Protein AF-A0A514Z812-F1 (afdb_monomer_lite)

Foldseek 3Di:
DFFKDFLVVLVVVLVVLVVVLVVLVVVLVVQLVVLVVLVVLLVDPPNPDAWQSSQQSCQDSVQAVNLLSVLLVVLSVLLVVLSVLSVVLSVLCVVDPDRMDTLVVLVVLLVVLVVVLVVLVVVLVVLVVVQVVVVVVPPHDVSVVVSVVSVVSSVVSVVVNVVSVSSNVSSVVSCVSNVPGSPLSVLSVVLSVLVVVQQVQWDADPRNHIEGEPPRDPVSRCSRNVDDRPPSRYPDDDPVQDDDPVLVVVLVVLLPDPDALQVSLQSNLLSLVVRLCVQCVVLLVCLQVQVVCVVVVNHDPVVNVVSLVVSLVSLQSSVHPLLSSLLVSLVSSLSSFDFPDVVRLLQQQPPPTSLQQFCDDHDPGPGGSSLGNNHVVQDDPRDGHDSRLSSLLSSLQSNVSSPDDLCCSQCLPPDPPPCPPSPVGRDPQDPDPRSSVSSVNSNVVNVVD

Structure (mmCIF, N/CA/C/O backbone):
data_AF-A0A514Z812-F1
#
_entry.id   AF-A0A514Z812-F1
#
loop_
_atom_site.group_PDB
_atom_site.id
_atom_site.type_symbol
_atom_site.label_atom_id
_atom_site.label_alt_id
_atom_site.label_comp_id
_atom_site.label_asym_id
_atom_site.label_entity_id
_atom_site.label_seq_id
_atom_site.pdbx_PDB_ins_code
_atom_site.Cartn_x
_atom_site.Cartn_y
_atom_site.Cartn_z
_atom_site.occupancy
_atom_site.B_iso_or_equiv
_atom_site.auth_seq_id
_atom_site.auth_comp_id
_atom_site.auth_asym_id
_atom_site.auth_atom_id
_atom_site.pdbx_PDB_model_num
ATOM 1 N N . MET A 1 1 ? -32.618 -6.491 20.073 1.00 58.25 1 MET A N 1
ATOM 2 C CA . MET A 1 1 ? -31.881 -7.320 21.047 1.00 58.25 1 MET A CA 1
ATOM 3 C C . MET A 1 1 ? -30.870 -6.396 21.692 1.00 58.25 1 MET A C 1
ATOM 5 O O . MET A 1 1 ? -30.136 -5.776 20.928 1.00 58.25 1 MET A O 1
ATOM 9 N N . GLY A 1 2 ? -30.912 -6.229 23.017 1.00 79.31 2 GLY A N 1
ATOM 10 C CA . GLY A 1 2 ? -29.994 -5.349 23.750 1.00 79.31 2 GLY A CA 1
ATOM 11 C C . GLY A 1 2 ? -28.561 -5.885 23.812 1.00 79.31 2 GLY A C 1
ATOM 12 O O . GLY A 1 2 ? -28.300 -7.043 23.461 1.00 79.31 2 GLY A O 1
ATOM 13 N N . LEU A 1 3 ? -27.628 -5.030 24.238 1.00 90.19 3 LEU A N 1
ATOM 14 C CA . LEU A 1 3 ? -26.208 -5.347 24.390 1.00 90.19 3 LEU A CA 1
ATOM 15 C C . LEU A 1 3 ? -25.984 -6.463 25.416 1.00 90.19 3 LEU A C 1
ATOM 17 O O . LEU A 1 3 ? -26.637 -6.523 26.460 1.00 90.19 3 LEU A O 1
ATOM 21 N N . LYS A 1 4 ? -25.020 -7.346 25.134 1.00 94.38 4 LYS A N 1
ATOM 22 C CA . LYS A 1 4 ? -24.622 -8.431 26.038 1.00 94.38 4 LYS A CA 1
ATOM 23 C C . LYS A 1 4 ? -23.113 -8.545 26.100 1.00 94.38 4 LYS A C 1
ATOM 25 O O . LYS A 1 4 ? -22.450 -8.549 25.067 1.00 94.38 4 LYS A O 1
ATOM 30 N N . TYR A 1 5 ? -22.592 -8.679 27.310 1.00 95.44 5 TYR A N 1
ATOM 31 C CA . TYR A 1 5 ? -21.172 -8.857 27.558 1.00 95.44 5 TYR A CA 1
ATOM 32 C C . TYR A 1 5 ? -20.939 -9.938 28.613 1.00 95.44 5 TYR A C 1
ATOM 34 O O . TYR A 1 5 ? -21.629 -10.002 29.630 1.00 95.44 5 TYR A O 1
ATOM 42 N N . ASN A 1 6 ? -19.946 -10.785 28.367 1.00 96.94 6 ASN A N 1
ATOM 43 C CA . ASN A 1 6 ? -19.481 -11.811 29.287 1.00 96.94 6 ASN A CA 1
ATOM 44 C C . ASN A 1 6 ? -17.983 -11.601 29.500 1.00 96.94 6 ASN A C 1
ATOM 46 O O . ASN A 1 6 ? -17.210 -11.621 28.542 1.00 96.94 6 ASN A O 1
ATOM 50 N N . LYS A 1 7 ? -17.574 -11.421 30.759 1.00 96.25 7 LYS A N 1
ATOM 51 C CA . LYS A 1 7 ? -16.172 -11.169 31.118 1.00 96.25 7 LYS A CA 1
ATOM 52 C C . LYS A 1 7 ? -15.230 -12.262 30.634 1.00 96.25 7 LYS A C 1
ATOM 54 O O . LYS A 1 7 ? -14.150 -11.956 30.145 1.00 96.25 7 LYS A O 1
ATOM 59 N N . ASN A 1 8 ? -15.653 -13.520 30.739 1.00 95.69 8 ASN A N 1
ATOM 60 C CA . ASN A 1 8 ? -14.824 -14.646 30.324 1.00 95.69 8 ASN A CA 1
ATOM 61 C C . ASN A 1 8 ? -14.583 -14.615 28.811 1.00 95.69 8 ASN A C 1
ATOM 63 O O . ASN A 1 8 ? -13.463 -14.847 28.370 1.00 95.69 8 ASN A O 1
ATOM 67 N N . ASP A 1 9 ? -15.608 -14.275 28.025 1.00 95.62 9 ASP A N 1
ATOM 68 C CA . ASP A 1 9 ? -15.491 -14.189 26.567 1.00 95.62 9 ASP A CA 1
ATOM 69 C C . ASP A 1 9 ? -14.591 -13.014 26.154 1.00 95.62 9 ASP A C 1
ATOM 71 O O . ASP A 1 9 ? -13.788 -13.152 25.233 1.00 95.62 9 ASP A O 1
ATOM 75 N N . GLY A 1 10 ? -14.673 -11.883 26.868 1.00 94.88 10 GLY A N 1
ATOM 76 C CA . GLY A 1 10 ? -13.800 -10.726 26.647 1.00 94.88 10 GLY A CA 1
ATOM 77 C C . GLY A 1 10 ? -12.322 -11.026 26.919 1.00 94.88 10 GLY A C 1
ATOM 78 O O . GLY A 1 10 ? -11.466 -10.714 26.091 1.00 94.88 10 GLY A O 1
ATOM 79 N N . GLU A 1 11 ? -12.018 -11.693 28.035 1.00 94.69 11 GLU A N 1
ATOM 80 C CA . GLU A 1 11 ? -10.650 -12.120 28.369 1.00 94.69 11 GLU A CA 1
ATOM 81 C C . GLU A 1 11 ? -10.118 -13.176 27.386 1.00 94.69 11 GLU A C 1
ATOM 83 O O . GLU A 1 11 ? -8.968 -13.103 26.944 1.00 94.69 11 GLU A O 1
ATOM 88 N N . LEU A 1 12 ? -10.958 -14.136 26.981 1.00 96.12 12 LEU A N 1
ATOM 89 C CA . LEU A 1 12 ? -10.596 -15.136 25.973 1.00 96.12 12 LEU A CA 1
ATOM 90 C C . LEU A 1 12 ? -10.295 -14.491 24.617 1.00 96.12 12 LEU A C 1
ATOM 92 O O . LEU A 1 12 ? -9.304 -14.853 23.978 1.00 96.12 12 LEU A O 1
ATOM 96 N N . LEU A 1 13 ? -11.111 -13.522 24.192 1.00 92.94 13 LEU A N 1
ATOM 97 C CA . LEU A 1 13 ? -10.873 -12.768 22.965 1.00 92.94 13 LEU A CA 1
ATOM 98 C C . LEU A 1 13 ? -9.541 -12.017 23.034 1.00 92.94 13 LEU A C 1
ATOM 100 O O . LEU A 1 13 ? -8.737 -12.121 22.109 1.00 92.94 13 LEU A O 1
ATOM 104 N N . LEU A 1 14 ? -9.278 -11.302 24.131 1.00 92.94 14 LEU A N 1
ATOM 105 C CA . LEU A 1 14 ? -8.033 -10.557 24.311 1.00 92.94 14 LEU A CA 1
ATOM 106 C C . LEU A 1 14 ? -6.804 -11.476 24.310 1.00 92.94 14 LEU A C 1
ATOM 108 O O . LEU A 1 14 ? -5.793 -11.161 23.678 1.00 92.94 14 LEU A O 1
ATOM 112 N N . SER A 1 15 ? -6.891 -12.625 24.980 1.00 94.12 15 SER A N 1
ATOM 113 C CA . SER A 1 15 ? -5.830 -13.633 24.992 1.00 94.12 15 SER A CA 1
ATOM 114 C C . SER A 1 15 ? -5.548 -14.172 23.583 1.00 94.12 15 SER A C 1
ATOM 116 O O . SER A 1 15 ? -4.397 -14.172 23.135 1.00 94.12 15 SER A O 1
ATOM 118 N N . ALA A 1 16 ? -6.597 -14.548 22.843 1.00 93.88 16 ALA A N 1
ATOM 119 C CA . ALA A 1 16 ? -6.474 -15.048 21.477 1.00 93.88 16 ALA A CA 1
ATOM 120 C C . ALA A 1 16 ? -5.914 -13.986 20.516 1.00 93.88 16 ALA A C 1
ATOM 122 O O . ALA A 1 16 ? -5.031 -14.287 19.711 1.00 93.88 16 ALA A O 1
ATOM 123 N N . LEU A 1 17 ? -6.380 -12.735 20.623 1.00 89.56 17 LEU A N 1
ATOM 124 C CA . LEU A 1 17 ? -5.855 -11.612 19.846 1.00 89.56 17 LEU A CA 1
ATOM 125 C C . LEU A 1 17 ? -4.376 -11.386 20.144 1.00 89.56 17 LEU A C 1
ATOM 127 O O . LEU A 1 17 ? -3.585 -11.296 19.212 1.00 89.56 17 LEU A O 1
ATOM 131 N N . THR A 1 18 ? -3.982 -11.376 21.418 1.00 90.19 18 THR A N 1
ATOM 132 C CA . THR A 1 18 ? -2.586 -11.168 21.826 1.00 90.19 18 THR A CA 1
ATOM 133 C C . THR A 1 18 ? -1.668 -12.222 21.206 1.00 90.19 18 THR A C 1
ATOM 135 O O . THR A 1 18 ? -0.659 -11.876 20.591 1.00 90.19 18 THR A O 1
ATOM 138 N N . HIS A 1 19 ? -2.042 -13.500 21.292 1.00 93.50 19 HIS A N 1
ATOM 139 C CA . HIS A 1 19 ? -1.275 -14.599 20.704 1.00 93.50 19 HIS A CA 1
ATOM 140 C C . HIS A 1 19 ? -1.180 -14.496 19.170 1.00 93.50 19 HIS A C 1
ATOM 142 O O . HIS A 1 19 ? -0.103 -14.647 18.583 1.00 93.50 19 HIS A O 1
ATOM 148 N N . ASN A 1 20 ? -2.301 -14.211 18.503 1.00 92.06 20 ASN A N 1
ATOM 149 C CA . ASN A 1 20 ? -2.342 -14.108 17.044 1.00 92.06 20 ASN A CA 1
ATOM 150 C C . ASN A 1 20 ? -1.552 -12.899 16.534 1.00 92.06 20 ASN A C 1
ATOM 152 O O . ASN A 1 20 ? -0.831 -13.014 15.546 1.00 92.06 20 ASN A O 1
ATOM 156 N N . VAL A 1 21 ? -1.636 -11.765 17.230 1.00 91.75 21 VAL A N 1
ATOM 157 C CA . VAL A 1 21 ? -0.871 -10.550 16.929 1.00 91.75 21 VAL A CA 1
ATOM 158 C C . VAL A 1 21 ? 0.620 -10.801 17.091 1.00 91.75 21 VAL A C 1
ATOM 160 O O . VAL A 1 21 ? 1.381 -10.413 16.214 1.00 91.75 21 VAL A O 1
ATOM 163 N N . GLN A 1 22 ? 1.051 -11.486 18.153 1.00 93.06 22 GLN A N 1
ATOM 164 C CA . GLN A 1 22 ? 2.459 -11.862 18.332 1.00 93.06 22 GLN A CA 1
ATOM 165 C C . GLN A 1 22 ? 2.958 -12.764 17.196 1.00 93.06 22 GLN A C 1
ATOM 167 O O . GLN A 1 22 ? 4.031 -12.531 16.644 1.00 93.06 22 GLN A O 1
ATOM 172 N N . SER A 1 23 ? 2.155 -13.753 16.801 1.00 95.75 23 SER A N 1
ATOM 173 C CA . SER A 1 23 ? 2.500 -14.655 15.697 1.00 95.75 23 SER A CA 1
ATOM 174 C C . SER A 1 23 ? 2.592 -13.907 14.360 1.00 95.75 23 SER A C 1
ATOM 176 O O . SER A 1 23 ? 3.541 -14.094 13.598 1.00 95.75 23 SER A O 1
ATOM 178 N N . ALA A 1 24 ? 1.626 -13.029 14.076 1.00 93.56 24 ALA A N 1
ATOM 179 C CA . ALA A 1 24 ? 1.620 -12.203 12.873 1.00 93.56 24 ALA A CA 1
ATOM 180 C C . ALA A 1 24 ? 2.805 -11.224 12.845 1.00 93.56 24 ALA A C 1
ATOM 182 O O . ALA A 1 24 ? 3.433 -11.066 11.800 1.00 93.56 24 ALA A O 1
ATOM 183 N N . ASP A 1 25 ? 3.144 -10.626 13.989 1.00 94.00 25 ASP A N 1
ATOM 184 C CA . ASP A 1 25 ? 4.306 -9.751 14.170 1.00 94.00 25 ASP A CA 1
ATOM 185 C C . ASP A 1 25 ? 5.607 -10.454 13.798 1.00 94.00 25 ASP A C 1
ATOM 187 O O . ASP A 1 25 ? 6.401 -9.924 13.022 1.00 94.00 25 ASP A O 1
ATOM 191 N N . GLU A 1 26 ? 5.810 -11.676 14.293 1.00 96.19 26 GLU A N 1
ATOM 192 C CA . GLU A 1 26 ? 7.005 -12.448 13.972 1.00 96.19 26 GLU A CA 1
ATOM 193 C C . GLU A 1 26 ? 7.080 -12.772 12.473 1.00 96.19 26 GLU A C 1
ATOM 195 O O . GLU A 1 26 ? 8.124 -12.579 11.843 1.00 96.19 26 GLU A O 1
ATOM 200 N N . ILE A 1 27 ? 5.970 -13.225 11.880 1.00 94.56 27 ILE A N 1
ATOM 201 C CA . ILE A 1 27 ? 5.908 -13.565 10.453 1.00 94.56 27 ILE A CA 1
ATOM 202 C C . ILE A 1 27 ? 6.214 -12.334 9.596 1.00 94.56 27 ILE A C 1
ATOM 204 O O . ILE A 1 27 ? 7.073 -12.408 8.714 1.00 94.56 27 ILE A O 1
ATOM 208 N N . ILE A 1 28 ? 5.552 -11.204 9.863 1.00 94.56 28 ILE A N 1
ATOM 209 C CA . ILE A 1 28 ? 5.731 -9.964 9.099 1.00 94.56 28 ILE A CA 1
ATOM 210 C C . ILE A 1 28 ? 7.174 -9.475 9.224 1.00 94.56 28 ILE A C 1
ATOM 212 O O . ILE A 1 28 ? 7.814 -9.259 8.197 1.00 94.56 28 ILE A O 1
ATOM 216 N N . ARG A 1 29 ? 7.747 -9.415 10.435 1.00 94.75 29 ARG A N 1
ATOM 217 C CA . ARG A 1 29 ? 9.144 -8.983 10.629 1.00 94.75 29 ARG A CA 1
ATOM 218 C C . ARG A 1 29 ? 10.149 -9.886 9.923 1.00 94.75 29 ARG A C 1
ATOM 220 O O . ARG A 1 29 ? 11.133 -9.400 9.360 1.00 94.75 29 ARG A O 1
ATOM 227 N N . ARG A 1 30 ? 9.937 -11.205 9.938 1.00 96.56 30 ARG A N 1
ATOM 228 C CA . ARG A 1 30 ? 10.816 -12.159 9.240 1.00 96.56 30 ARG A CA 1
ATOM 229 C C . ARG A 1 30 ? 10.737 -11.985 7.728 1.00 96.56 30 ARG A C 1
ATOM 231 O O . ARG A 1 30 ? 11.777 -11.974 7.069 1.00 96.56 30 ARG A O 1
ATOM 238 N N . LEU A 1 31 ? 9.531 -11.805 7.189 1.00 94.75 31 LEU A N 1
ATOM 239 C CA . LEU A 1 31 ? 9.331 -11.507 5.772 1.00 94.75 31 LEU A CA 1
ATOM 240 C C . LEU A 1 31 ? 9.974 -10.172 5.395 1.00 94.75 31 LEU A C 1
ATOM 242 O O . LEU A 1 31 ? 10.733 -10.129 4.432 1.00 94.75 31 LEU A O 1
ATOM 246 N N . GLN A 1 32 ? 9.757 -9.118 6.183 1.00 94.44 32 GLN A N 1
ATOM 247 C CA . GLN A 1 32 ? 10.384 -7.813 5.977 1.00 94.44 32 GLN A CA 1
ATOM 248 C C . GLN A 1 32 ? 11.904 -7.907 6.022 1.00 94.44 32 GLN A C 1
ATOM 250 O O . GLN A 1 32 ? 12.563 -7.352 5.157 1.00 94.44 32 GLN A O 1
ATOM 255 N N . THR A 1 33 ? 12.481 -8.660 6.960 1.00 94.31 33 THR A N 1
ATOM 256 C CA . THR A 1 33 ? 13.936 -8.871 7.020 1.00 94.31 33 THR A CA 1
ATOM 257 C C . THR A 1 33 ? 14.458 -9.504 5.728 1.00 94.31 33 THR A C 1
ATOM 259 O O . THR A 1 33 ? 15.434 -9.023 5.155 1.00 94.31 33 THR A O 1
ATOM 262 N N . GLY A 1 34 ? 13.790 -10.553 5.237 1.00 92.62 34 GLY A N 1
ATOM 263 C CA . GLY A 1 34 ? 14.158 -11.208 3.981 1.00 92.62 34 GLY A CA 1
ATOM 264 C C . GLY A 1 34 ? 14.007 -10.288 2.768 1.00 92.62 34 GLY A C 1
ATOM 265 O O . GLY A 1 34 ? 14.914 -10.200 1.943 1.00 92.62 34 GLY A O 1
ATOM 266 N N . VAL A 1 35 ? 12.892 -9.564 2.679 1.00 92.25 35 VAL A N 1
ATOM 267 C CA . VAL A 1 35 ? 12.619 -8.624 1.585 1.00 92.25 35 VAL A CA 1
ATOM 268 C C . VAL A 1 35 ? 13.591 -7.451 1.613 1.00 92.25 35 VAL A C 1
ATOM 270 O O . VAL A 1 35 ? 14.149 -7.132 0.573 1.00 92.25 35 VAL A O 1
ATOM 273 N N . ASN A 1 36 ? 13.876 -6.876 2.780 1.00 89.94 36 ASN A N 1
ATOM 274 C CA . ASN A 1 36 ? 14.842 -5.791 2.946 1.00 89.94 36 ASN A CA 1
ATOM 275 C C . ASN A 1 36 ? 16.258 -6.226 2.570 1.00 89.94 36 ASN A C 1
ATOM 277 O O . ASN A 1 36 ? 17.005 -5.453 1.981 1.00 89.94 36 ASN A O 1
ATOM 281 N N . TYR A 1 37 ? 16.633 -7.470 2.871 1.00 89.12 37 TYR A N 1
ATOM 282 C CA . TYR A 1 37 ? 17.907 -8.016 2.416 1.00 89.12 37 TYR A CA 1
ATOM 283 C C . TYR A 1 37 ? 17.956 -8.147 0.886 1.00 89.12 37 TYR A C 1
ATOM 285 O O . TYR A 1 37 ? 18.940 -7.749 0.262 1.00 89.12 37 TYR A O 1
ATOM 293 N N . LEU A 1 38 ? 16.883 -8.652 0.268 1.00 86.19 38 LEU A N 1
ATOM 294 C CA . LEU A 1 38 ? 16.781 -8.758 -1.190 1.00 86.19 38 LEU A CA 1
ATOM 295 C C . LEU A 1 38 ? 16.794 -7.384 -1.870 1.00 86.19 38 LEU A C 1
ATOM 297 O O . LEU A 1 38 ? 17.490 -7.211 -2.866 1.00 86.19 38 LEU A O 1
ATOM 301 N N . THR A 1 39 ? 16.069 -6.399 -1.341 1.00 82.94 39 THR A N 1
ATOM 302 C CA . THR A 1 39 ? 16.042 -5.041 -1.900 1.00 82.94 39 THR A CA 1
ATOM 303 C C . THR A 1 39 ? 17.361 -4.310 -1.676 1.00 82.94 39 THR A C 1
ATOM 305 O O . THR A 1 39 ? 17.837 -3.643 -2.591 1.00 82.94 39 THR A O 1
ATOM 308 N N . TRP A 1 40 ? 18.023 -4.517 -0.535 1.00 83.88 40 TRP A N 1
ATOM 309 C CA . TRP A 1 40 ? 19.382 -4.026 -0.304 1.00 83.88 40 TRP A CA 1
ATOM 310 C C . TRP A 1 40 ? 20.382 -4.588 -1.321 1.00 83.88 40 TRP A C 1
ATOM 312 O O . TRP A 1 40 ? 21.214 -3.840 -1.834 1.00 83.88 40 TRP A O 1
ATOM 322 N N . LEU A 1 41 ? 20.292 -5.880 -1.665 1.00 81.56 41 LEU A N 1
ATOM 323 C CA . LEU A 1 41 ? 21.122 -6.462 -2.723 1.00 81.56 41 LEU A CA 1
ATOM 324 C C . LEU A 1 41 ? 20.866 -5.796 -4.083 1.00 81.56 41 LEU A C 1
ATOM 326 O O . LEU A 1 41 ? 21.810 -5.619 -4.845 1.00 81.56 41 LEU A O 1
ATOM 330 N N . LEU A 1 42 ? 19.632 -5.392 -4.391 1.00 75.44 42 LEU A N 1
ATOM 331 C CA . LEU A 1 42 ? 19.333 -4.671 -5.637 1.00 75.44 42 LEU A CA 1
ATOM 332 C C . LEU A 1 42 ? 19.937 -3.271 -5.673 1.00 75.44 42 LEU A C 1
ATOM 334 O O . LEU A 1 42 ? 20.393 -2.831 -6.724 1.00 75.44 42 LEU A O 1
ATOM 338 N N . ASP A 1 43 ? 19.942 -2.580 -4.539 1.00 74.69 43 ASP A N 1
ATOM 339 C CA . ASP A 1 43 ? 20.486 -1.226 -4.445 1.00 74.69 43 ASP A CA 1
ATOM 340 C C . ASP A 1 43 ? 22.023 -1.225 -4.313 1.00 74.69 43 ASP A C 1
ATOM 342 O O . ASP A 1 43 ? 22.664 -0.184 -4.465 1.00 74.69 43 ASP A O 1
ATOM 346 N N . ASN A 1 44 ? 22.636 -2.390 -4.069 1.00 74.06 44 ASN A N 1
ATOM 347 C CA . ASN A 1 44 ? 24.082 -2.555 -4.014 1.00 74.06 44 ASN A CA 1
ATOM 348 C C . ASN A 1 44 ? 24.668 -2.778 -5.427 1.00 74.06 44 ASN A C 1
ATOM 350 O O . ASN A 1 44 ? 24.468 -3.851 -6.003 1.00 74.06 44 ASN A O 1
ATOM 354 N N . PRO A 1 45 ? 25.472 -1.838 -5.965 1.00 59.78 45 PRO A N 1
ATOM 355 C CA . PRO A 1 45 ? 26.046 -1.947 -7.310 1.00 59.78 45 PRO A CA 1
ATOM 356 C C . PRO A 1 45 ? 27.040 -3.113 -7.470 1.00 59.78 45 PRO A C 1
ATOM 358 O O . PRO A 1 45 ? 27.392 -3.476 -8.589 1.00 59.78 45 PRO A O 1
ATOM 361 N N . PHE A 1 46 ? 27.479 -3.735 -6.371 1.00 61.44 46 PHE A N 1
ATOM 362 C CA . PHE A 1 46 ? 28.407 -4.870 -6.365 1.00 61.44 46 PHE A CA 1
ATOM 363 C C . PHE A 1 46 ? 27.721 -6.234 -6.183 1.00 61.44 46 PHE A C 1
ATOM 365 O O . PHE A 1 46 ? 28.408 -7.249 -6.082 1.00 61.44 46 PHE A O 1
ATOM 372 N N . SER A 1 47 ? 26.386 -6.295 -6.128 1.00 64.94 47 SER A N 1
ATOM 373 C CA . SER A 1 47 ? 25.647 -7.546 -5.884 1.00 64.94 47 SER A CA 1
ATOM 374 C C . SER A 1 47 ? 25.667 -8.534 -7.053 1.00 64.94 47 SER A C 1
ATOM 376 O O . SER A 1 47 ? 25.290 -9.693 -6.886 1.00 64.94 47 SER A O 1
ATOM 378 N N . GLY A 1 48 ? 26.076 -8.090 -8.247 1.00 62.12 48 GLY A N 1
ATOM 379 C CA . GLY A 1 48 ? 26.088 -8.908 -9.463 1.00 62.12 48 GLY A CA 1
ATOM 380 C C . GLY A 1 48 ? 24.695 -9.226 -10.025 1.00 62.12 48 GLY A C 1
ATOM 381 O O . GLY A 1 48 ? 24.594 -9.889 -11.060 1.00 62.12 48 GLY A O 1
ATOM 382 N N . LEU A 1 49 ? 23.618 -8.746 -9.389 1.00 66.50 49 LEU A N 1
ATOM 383 C CA . LEU A 1 49 ? 22.259 -8.859 -9.911 1.00 66.50 49 LEU A CA 1
ATOM 384 C C . LEU A 1 49 ? 22.090 -7.890 -11.081 1.00 66.50 49 LEU A C 1
ATOM 386 O O . LEU A 1 49 ? 22.068 -6.677 -10.910 1.00 66.50 49 LEU A O 1
ATOM 390 N N . SER A 1 50 ? 21.951 -8.438 -12.284 1.00 67.56 50 SER A N 1
ATOM 391 C CA . SER A 1 50 ? 21.737 -7.675 -13.514 1.00 67.56 50 SER A CA 1
ATOM 392 C C . SER A 1 50 ? 20.705 -8.361 -14.412 1.00 67.56 50 SER A C 1
ATOM 394 O O . SER A 1 50 ? 20.335 -9.525 -14.208 1.00 67.56 50 SER A O 1
ATOM 396 N N . GLY A 1 51 ? 20.195 -7.625 -15.400 1.00 69.62 51 GLY A N 1
ATOM 397 C CA . GLY A 1 51 ? 19.253 -8.151 -16.385 1.00 69.62 51 GLY A CA 1
ATOM 398 C C . GLY A 1 51 ? 17.967 -8.700 -15.756 1.00 69.62 51 GLY A C 1
ATOM 399 O O . GLY A 1 51 ? 17.311 -8.040 -14.954 1.00 69.62 51 GLY A O 1
ATOM 400 N N . LYS A 1 52 ? 17.587 -9.929 -16.120 1.00 71.38 52 LYS A N 1
ATOM 401 C CA . LYS A 1 52 ? 16.276 -10.504 -15.767 1.00 71.38 52 LYS A CA 1
ATOM 402 C C . LYS A 1 52 ? 16.091 -10.738 -14.268 1.00 71.38 52 LYS A C 1
ATOM 404 O O . LYS A 1 52 ? 14.999 -10.523 -13.758 1.00 71.38 52 LYS A O 1
ATOM 409 N N . ALA A 1 53 ? 17.138 -11.179 -13.569 1.00 70.19 53 ALA A N 1
ATOM 410 C CA . ALA A 1 53 ? 17.069 -11.443 -12.130 1.00 70.19 53 ALA A CA 1
ATOM 411 C C . ALA A 1 53 ? 16.899 -10.142 -11.332 1.00 70.19 53 ALA A C 1
ATOM 413 O O . ALA A 1 53 ? 16.114 -10.096 -10.387 1.00 70.19 53 ALA A O 1
ATOM 414 N N . TYR A 1 54 ? 17.575 -9.074 -11.769 1.00 75.88 54 TYR A N 1
ATOM 415 C CA . TYR A 1 54 ? 17.391 -7.734 -11.219 1.00 75.88 54 TYR A CA 1
ATOM 416 C C . TYR A 1 54 ? 15.954 -7.240 -11.423 1.00 75.88 54 TYR A C 1
ATOM 418 O O . TYR A 1 54 ? 15.295 -6.852 -10.462 1.00 75.88 54 TYR A O 1
ATOM 426 N N . ASN A 1 55 ? 15.429 -7.333 -12.650 1.00 73.00 55 ASN A N 1
ATOM 427 C CA . ASN A 1 55 ? 14.060 -6.909 -12.958 1.00 73.00 55 ASN A CA 1
ATOM 428 C C . ASN A 1 55 ? 13.015 -7.702 -12.167 1.00 73.00 55 ASN A C 1
ATOM 430 O O . ASN A 1 55 ? 12.061 -7.114 -11.658 1.00 73.00 55 ASN A O 1
ATOM 434 N N . ALA A 1 56 ? 13.222 -9.010 -12.003 1.00 75.00 56 ALA A N 1
ATOM 435 C CA . ALA A 1 56 ? 12.322 -9.876 -11.248 1.00 75.00 56 ALA A CA 1
ATOM 436 C C . ALA A 1 56 ? 12.250 -9.440 -9.791 1.00 75.00 56 ALA A C 1
ATOM 438 O O . ALA A 1 56 ? 11.166 -9.283 -9.226 1.00 75.00 56 ALA A O 1
ATOM 439 N N . ALA A 1 57 ? 13.414 -9.185 -9.202 1.00 76.88 57 ALA A N 1
ATOM 440 C CA . ALA A 1 57 ? 13.485 -8.787 -7.819 1.00 76.88 57 ALA A CA 1
ATOM 441 C C . ALA A 1 57 ? 12.964 -7.353 -7.599 1.00 76.88 57 ALA A C 1
ATOM 443 O O . ALA A 1 57 ? 12.243 -7.099 -6.635 1.00 76.88 57 ALA A O 1
ATOM 444 N N . ASN A 1 58 ? 13.243 -6.435 -8.525 1.00 79.25 58 ASN A N 1
ATOM 445 C CA . ASN A 1 58 ? 12.765 -5.058 -8.456 1.00 79.25 58 ASN A CA 1
ATOM 446 C C . ASN A 1 58 ? 11.237 -4.959 -8.626 1.00 79.25 58 ASN A C 1
ATOM 448 O O . ASN A 1 58 ? 10.568 -4.297 -7.840 1.00 79.25 58 ASN A O 1
ATOM 452 N N . THR A 1 59 ? 10.660 -5.644 -9.616 1.00 80.75 59 THR A N 1
ATOM 453 C CA . THR A 1 59 ? 9.216 -5.556 -9.903 1.00 80.75 59 THR A CA 1
ATOM 454 C C . THR A 1 59 ? 8.357 -6.255 -8.850 1.00 80.75 59 THR A C 1
ATOM 456 O O . THR A 1 59 ? 7.370 -5.680 -8.399 1.00 80.75 59 THR A O 1
ATOM 459 N N . LEU A 1 60 ? 8.737 -7.458 -8.403 1.00 86.88 60 LEU A N 1
ATOM 460 C CA . LEU A 1 60 ? 7.966 -8.199 -7.403 1.00 86.88 60 LEU A CA 1
ATOM 461 C C . LEU A 1 60 ? 8.245 -7.716 -5.976 1.00 86.88 60 LEU A C 1
ATOM 463 O O . LEU A 1 60 ? 7.319 -7.332 -5.260 1.00 86.88 60 LEU A O 1
ATOM 467 N N . PHE A 1 61 ? 9.508 -7.753 -5.537 1.00 87.94 61 PHE A N 1
ATOM 468 C CA . PHE A 1 61 ? 9.819 -7.509 -4.128 1.00 87.94 61 PHE A CA 1
ATOM 469 C C . PHE A 1 61 ? 9.745 -6.027 -3.780 1.00 87.94 61 PHE A C 1
ATOM 471 O O . PHE A 1 61 ? 9.036 -5.677 -2.842 1.00 87.94 61 PHE A O 1
ATOM 478 N N . LYS A 1 62 ? 10.412 -5.161 -4.550 1.00 83.31 62 LYS A N 1
ATOM 479 C CA . LYS A 1 62 ? 10.401 -3.710 -4.298 1.00 83.31 62 LYS A CA 1
ATOM 480 C C . LYS A 1 62 ? 9.080 -3.066 -4.729 1.00 83.31 62 LYS A C 1
ATOM 482 O O . LYS A 1 62 ? 8.552 -2.224 -4.015 1.00 83.31 62 LYS A O 1
ATOM 487 N N . GLY A 1 63 ? 8.532 -3.490 -5.871 1.00 79.69 63 GLY A N 1
ATOM 488 C CA . GLY A 1 63 ? 7.317 -2.911 -6.450 1.00 79.69 63 GLY A CA 1
ATOM 489 C C . GLY A 1 63 ? 5.998 -3.334 -5.796 1.00 79.69 63 GLY A C 1
ATOM 490 O O . GLY A 1 63 ? 5.037 -2.575 -5.876 1.00 79.69 63 GLY A O 1
ATOM 491 N N . ILE A 1 64 ? 5.923 -4.518 -5.167 1.00 87.31 64 ILE A N 1
ATOM 492 C CA . ILE A 1 64 ? 4.657 -5.039 -4.615 1.00 87.31 64 ILE A CA 1
ATOM 493 C C . ILE A 1 64 ? 4.804 -5.541 -3.179 1.00 87.31 64 ILE A C 1
ATOM 495 O O . ILE A 1 64 ? 4.065 -5.106 -2.291 1.00 87.31 64 ILE A O 1
ATOM 499 N N . ILE A 1 65 ? 5.722 -6.483 -2.935 1.00 90.88 65 ILE A N 1
ATOM 500 C CA . ILE A 1 65 ? 5.778 -7.195 -1.650 1.00 90.88 65 ILE A CA 1
ATOM 501 C C . ILE A 1 65 ? 6.187 -6.254 -0.515 1.00 90.88 65 ILE A C 1
ATOM 503 O O . ILE A 1 65 ? 5.549 -6.290 0.532 1.00 90.88 65 ILE A O 1
ATOM 507 N N . GLN A 1 66 ? 7.192 -5.398 -0.713 1.00 89.75 66 GLN A N 1
ATOM 508 C CA . GLN A 1 66 ? 7.664 -4.468 0.315 1.00 89.75 66 GLN A CA 1
ATOM 509 C C . GLN A 1 66 ? 6.532 -3.550 0.789 1.00 89.75 66 GLN A C 1
ATOM 511 O O . GLN A 1 66 ? 6.187 -3.558 1.965 1.00 89.75 66 GLN A O 1
ATOM 516 N N . THR A 1 67 ? 5.864 -2.857 -0.136 1.00 88.56 67 THR A N 1
ATOM 517 C CA . THR A 1 67 ? 4.742 -1.964 0.192 1.00 88.56 67 THR A CA 1
ATOM 518 C C . THR A 1 67 ? 3.575 -2.705 0.853 1.00 88.56 67 THR A C 1
ATOM 520 O O . THR A 1 67 ? 2.927 -2.174 1.756 1.00 88.56 67 THR A O 1
ATOM 523 N N . THR A 1 68 ? 3.318 -3.952 0.443 1.00 90.69 68 THR A N 1
ATOM 524 C CA . THR A 1 68 ? 2.292 -4.801 1.070 1.00 90.69 68 THR A CA 1
ATOM 525 C C . THR A 1 68 ? 2.663 -5.143 2.518 1.00 90.69 68 THR A C 1
ATOM 527 O O . THR A 1 68 ? 1.817 -5.053 3.407 1.00 90.69 68 THR A O 1
ATO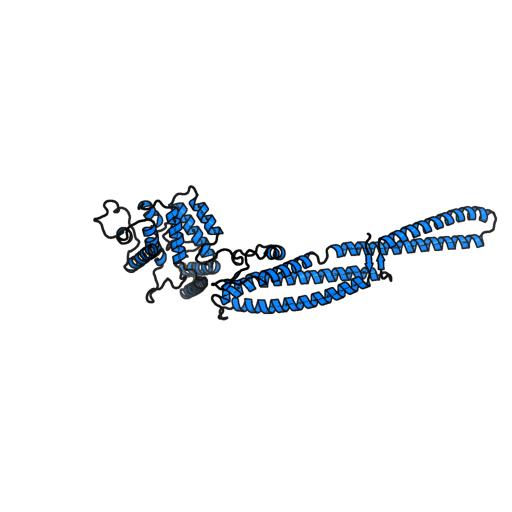M 530 N N . LEU A 1 69 ? 3.923 -5.506 2.776 1.00 93.81 69 LEU A N 1
ATOM 531 C CA . LEU A 1 69 ? 4.415 -5.809 4.121 1.00 93.81 69 LEU A CA 1
ATOM 532 C C . LEU A 1 69 ? 4.403 -4.575 5.029 1.00 93.81 69 LEU A C 1
ATOM 534 O O . LEU A 1 69 ? 3.961 -4.687 6.168 1.00 93.81 69 LEU A O 1
ATOM 538 N N . ASP A 1 70 ? 4.786 -3.405 4.520 1.00 91.06 70 ASP A N 1
ATOM 539 C CA . ASP A 1 70 ? 4.764 -2.152 5.286 1.00 91.06 70 ASP A CA 1
ATOM 540 C C . ASP A 1 70 ? 3.338 -1.783 5.726 1.00 91.06 70 ASP A C 1
ATOM 542 O O . ASP A 1 70 ? 3.107 -1.328 6.848 1.00 91.06 70 ASP A O 1
ATOM 546 N N . LYS A 1 71 ? 2.341 -2.011 4.861 1.00 92.12 71 LYS A N 1
ATOM 547 C CA . LYS A 1 71 ? 0.931 -1.802 5.221 1.00 92.12 71 LYS A CA 1
ATOM 548 C C . LYS A 1 71 ? 0.392 -2.847 6.191 1.00 92.12 71 LYS A C 1
ATOM 550 O O . LYS A 1 71 ? -0.417 -2.495 7.048 1.00 92.12 71 LYS A O 1
ATOM 555 N N . LEU A 1 72 ? 0.842 -4.096 6.100 1.00 94.69 72 LEU A N 1
ATOM 556 C CA . LEU A 1 72 ? 0.524 -5.117 7.100 1.00 94.69 72 LEU A CA 1
ATOM 557 C C . LEU A 1 72 ? 1.134 -4.787 8.468 1.00 94.69 72 LEU A C 1
ATOM 559 O O . LEU A 1 72 ? 0.470 -4.981 9.481 1.00 94.69 72 LEU A O 1
ATOM 563 N N . GLU A 1 73 ? 2.355 -4.251 8.511 1.00 93.81 73 GLU A N 1
ATOM 564 C CA . GLU A 1 73 ? 2.994 -3.796 9.751 1.00 93.81 73 GLU A CA 1
ATOM 565 C C . GLU A 1 73 ? 2.235 -2.620 10.391 1.00 93.81 73 GLU A C 1
ATOM 567 O O . GLU A 1 73 ? 1.999 -2.622 11.603 1.00 93.81 73 GLU A O 1
ATOM 572 N N . GLN A 1 74 ? 1.793 -1.647 9.584 1.00 88.44 74 GLN A N 1
ATOM 573 C CA . GLN A 1 74 ? 0.933 -0.551 10.052 1.00 88.44 74 GLN A CA 1
ATOM 574 C C . GLN A 1 74 ? -0.371 -1.093 10.646 1.00 88.44 74 GLN A C 1
ATOM 576 O O . GLN A 1 74 ? -0.665 -0.832 11.809 1.00 88.44 74 GLN A O 1
ATOM 581 N N . ALA A 1 75 ? -1.090 -1.942 9.906 1.00 91.81 75 ALA A N 1
ATOM 582 C CA . ALA A 1 75 ? -2.334 -2.537 10.389 1.00 91.81 75 ALA A CA 1
ATOM 583 C C . ALA A 1 75 ? -2.135 -3.382 11.658 1.00 91.81 75 ALA A C 1
ATOM 585 O O . ALA A 1 75 ? -3.000 -3.404 12.527 1.00 91.81 75 ALA A O 1
ATOM 586 N N . LEU A 1 76 ? -1.000 -4.070 11.796 1.00 93.06 76 LEU A N 1
ATOM 587 C CA . LEU A 1 76 ? -0.665 -4.811 13.008 1.00 93.06 76 LEU A CA 1
ATOM 588 C C . LEU A 1 76 ? -0.412 -3.882 14.204 1.00 93.06 76 LEU A C 1
ATOM 590 O O . LEU A 1 76 ? -0.791 -4.202 15.332 1.00 93.06 76 LEU A O 1
ATOM 594 N N . THR A 1 77 ? 0.233 -2.741 13.967 1.00 87.69 77 THR A N 1
ATOM 595 C CA . THR A 1 77 ? 0.422 -1.698 14.981 1.00 87.69 77 THR A CA 1
ATOM 596 C C . THR A 1 77 ? -0.926 -1.136 15.430 1.00 87.69 77 THR A C 1
ATOM 598 O O . THR A 1 77 ? -1.158 -1.015 16.634 1.00 87.69 77 THR A O 1
ATOM 601 N N . ASP A 1 78 ? -1.845 -0.915 14.490 1.00 84.62 78 ASP A N 1
ATOM 602 C CA . ASP A 1 78 ? -3.212 -0.483 14.784 1.00 84.62 78 ASP A CA 1
ATOM 603 C C . ASP A 1 78 ? -3.966 -1.536 15.614 1.00 84.62 78 ASP A C 1
ATOM 605 O O . ASP A 1 78 ? -4.526 -1.198 16.651 1.00 84.62 78 ASP A O 1
ATOM 609 N N . ILE A 1 79 ? -3.873 -2.833 15.281 1.00 89.38 79 ILE A N 1
ATOM 610 C CA . ILE A 1 79 ? -4.486 -3.908 16.091 1.00 89.38 79 ILE A CA 1
ATOM 611 C C . ILE A 1 79 ? -3.933 -3.925 17.522 1.00 89.38 79 ILE A C 1
ATOM 613 O O . ILE A 1 79 ? -4.684 -4.179 18.466 1.00 89.38 79 ILE A O 1
ATOM 617 N N . LYS A 1 80 ? -2.632 -3.675 17.726 1.00 88.06 80 LYS A N 1
ATOM 618 C CA . LYS A 1 80 ? -2.045 -3.586 19.078 1.00 88.06 80 LYS A CA 1
ATOM 619 C C . LYS A 1 80 ? -2.628 -2.400 19.855 1.00 88.06 80 LYS A C 1
ATOM 621 O O . LYS A 1 80 ? -2.928 -2.538 21.045 1.00 88.06 80 LYS A O 1
ATOM 626 N N . SER A 1 81 ? -2.814 -1.262 19.184 1.00 82.62 81 SER A N 1
ATOM 627 C CA . SER A 1 81 ? -3.473 -0.078 19.746 1.00 82.62 81 SER A CA 1
ATOM 628 C C . SER A 1 81 ? -4.922 -0.390 20.137 1.00 82.62 81 SER A C 1
ATOM 630 O O . SER A 1 81 ? -5.305 -0.239 21.299 1.00 82.62 81 SER A O 1
ATOM 632 N N . ASP A 1 82 ? -5.692 -0.955 19.208 1.00 87.12 82 ASP A N 1
ATOM 633 C CA . ASP A 1 82 ? -7.088 -1.337 19.408 1.00 87.12 82 ASP A CA 1
ATOM 634 C C . ASP A 1 82 ? -7.246 -2.391 20.510 1.00 87.12 82 ASP A C 1
ATOM 636 O O . ASP A 1 82 ? -8.155 -2.304 21.332 1.00 87.12 82 ASP A O 1
ATOM 640 N N . SER A 1 83 ? -6.322 -3.351 20.601 1.00 87.25 83 SER A N 1
ATOM 641 C CA . SER A 1 83 ? -6.307 -4.355 21.676 1.00 87.25 83 SER A CA 1
ATOM 642 C C . SER A 1 83 ? -6.093 -3.709 23.045 1.00 87.25 83 SER A C 1
ATOM 644 O O . SER A 1 83 ? -6.688 -4.141 24.030 1.00 87.25 83 SER A O 1
ATOM 646 N N . THR A 1 84 ? -5.285 -2.648 23.114 1.00 85.50 84 THR A N 1
ATOM 647 C CA . THR A 1 84 ? -5.071 -1.875 24.347 1.00 85.50 84 THR A CA 1
ATOM 648 C C . THR A 1 84 ? -6.333 -1.103 24.740 1.00 85.50 84 THR A C 1
ATOM 650 O O . THR A 1 84 ? -6.721 -1.113 25.911 1.00 85.50 84 THR A O 1
ATOM 653 N N . LEU A 1 85 ? -7.016 -0.483 23.771 1.00 83.56 85 LEU A N 1
ATOM 654 C CA . LEU A 1 85 ? -8.301 0.190 23.993 1.00 83.56 85 LEU A CA 1
ATOM 655 C C . LEU A 1 85 ? -9.383 -0.797 24.444 1.00 83.56 85 LEU A C 1
ATOM 657 O O . LEU A 1 85 ? -10.096 -0.526 25.412 1.00 83.56 85 LEU A O 1
ATOM 661 N N . TYR A 1 86 ? -9.461 -1.962 23.798 1.00 91.81 86 TYR A N 1
ATOM 662 C CA . TYR A 1 86 ? -10.369 -3.038 24.178 1.00 91.81 86 TYR A CA 1
ATOM 663 C C . TYR A 1 86 ? -10.083 -3.535 25.599 1.00 91.81 86 TYR A C 1
ATOM 665 O O . TYR A 1 86 ? -11.004 -3.602 26.411 1.00 91.81 86 TYR A O 1
ATOM 673 N N . HIS A 1 87 ? -8.814 -3.805 25.934 1.00 92.19 87 HIS A N 1
ATOM 674 C CA . HIS A 1 87 ? -8.406 -4.219 27.279 1.00 92.19 87 HIS A CA 1
ATOM 675 C 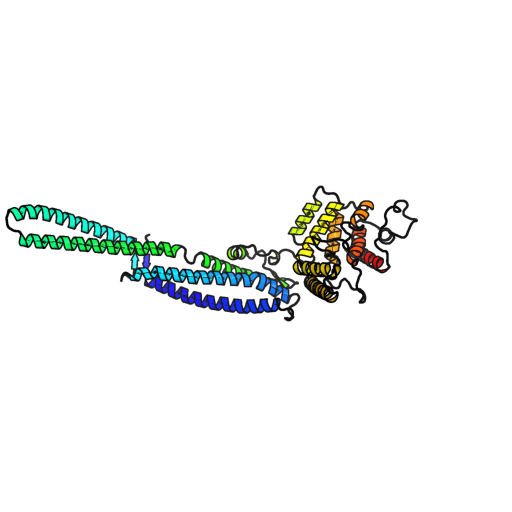C . HIS A 1 87 ? -8.808 -3.187 28.346 1.00 92.19 87 HIS A C 1
ATOM 677 O O . HIS A 1 87 ? -9.362 -3.535 29.390 1.00 92.19 87 HIS A O 1
ATOM 683 N N . SER A 1 88 ? -8.596 -1.898 28.065 1.00 86.12 88 SER A N 1
ATOM 684 C CA . SER A 1 88 ? -9.033 -0.819 28.953 1.00 86.12 88 SER A CA 1
ATOM 685 C C . SER A 1 88 ? -10.557 -0.793 29.124 1.00 86.12 88 SER A C 1
ATOM 687 O O . SER A 1 88 ? -11.043 -0.645 30.247 1.00 86.12 88 SER A O 1
ATOM 689 N N . ALA A 1 89 ? -11.315 -0.982 28.039 1.00 88.00 89 ALA A N 1
ATOM 690 C CA . ALA A 1 89 ? -12.774 -0.986 28.071 1.00 88.00 89 ALA A CA 1
ATOM 691 C C . ALA A 1 89 ? -13.337 -2.171 28.873 1.00 88.00 89 ALA A C 1
ATOM 693 O O . ALA A 1 89 ? -14.242 -1.977 29.685 1.00 88.00 89 ALA A O 1
ATOM 694 N N . ILE A 1 90 ? -12.783 -3.380 28.713 1.00 94.44 90 ILE A N 1
ATOM 695 C CA . ILE A 1 90 ? -13.226 -4.546 29.494 1.00 94.44 90 ILE A CA 1
ATOM 696 C C . ILE A 1 90 ? -12.859 -4.430 30.980 1.00 94.44 90 ILE A C 1
ATOM 698 O O . ILE A 1 90 ? -13.595 -4.926 31.835 1.00 94.44 90 ILE A O 1
ATOM 702 N N . GLY A 1 91 ? -11.778 -3.713 31.307 1.00 92.69 91 GLY A N 1
ATOM 703 C CA . GLY A 1 91 ? -11.357 -3.461 32.685 1.00 92.69 91 GLY A CA 1
ATOM 704 C C . GLY A 1 91 ? -12.395 -2.705 33.521 1.00 92.69 91 GLY A C 1
ATOM 705 O O . GLY A 1 91 ? -12.466 -2.913 34.733 1.00 92.69 91 GLY A O 1
ATOM 706 N N . ALA A 1 92 ? -13.258 -1.895 32.895 1.00 91.88 92 ALA A N 1
ATOM 707 C CA . ALA A 1 92 ? -14.330 -1.175 33.587 1.00 91.88 92 ALA A CA 1
ATOM 708 C C . ALA A 1 92 ? -15.313 -2.124 34.299 1.00 91.88 92 ALA A C 1
ATOM 710 O O . ALA A 1 92 ? -15.792 -1.826 35.394 1.00 91.88 92 ALA A O 1
ATOM 711 N N . PHE A 1 93 ? -15.562 -3.313 33.741 1.00 96.25 93 PHE A N 1
ATOM 712 C CA . PHE A 1 93 ? -16.485 -4.283 34.333 1.00 96.25 93 PHE A CA 1
ATOM 713 C C . PHE A 1 93 ? -15.976 -4.887 35.653 1.00 96.25 93 PHE A C 1
ATOM 715 O O . PHE A 1 93 ? -16.764 -5.486 36.389 1.00 96.25 93 PHE A O 1
ATOM 722 N N . ASN A 1 94 ? -14.694 -4.716 35.998 1.00 95.00 94 ASN A N 1
ATOM 723 C CA . ASN A 1 94 ? -14.125 -5.175 37.272 1.00 95.00 94 ASN A CA 1
ATOM 724 C C . ASN A 1 94 ? -14.636 -4.384 38.485 1.00 95.00 94 ASN A C 1
ATOM 726 O O . ASN A 1 94 ? -14.440 -4.821 39.615 1.00 95.00 94 ASN A O 1
ATOM 730 N N . ALA A 1 95 ? -15.347 -3.272 38.266 1.00 95.19 95 ALA A N 1
ATOM 731 C CA . ALA A 1 95 ? -16.064 -2.554 39.321 1.00 95.19 95 ALA A CA 1
ATOM 732 C C . ALA A 1 95 ? -17.180 -3.391 39.981 1.00 95.19 95 ALA A C 1
ATOM 734 O O . ALA A 1 95 ? -17.638 -3.063 41.075 1.00 95.19 95 ALA A O 1
ATOM 735 N N . PHE A 1 96 ? -17.618 -4.474 39.332 1.00 95.88 96 PHE A N 1
ATOM 736 C CA . PHE A 1 96 ? -18.680 -5.355 39.813 1.00 95.88 96 PHE A CA 1
ATOM 737 C C . PHE A 1 96 ? -18.239 -6.819 39.775 1.00 95.88 96 PHE A C 1
ATOM 739 O O . PHE A 1 96 ? -17.439 -7.204 38.929 1.00 95.88 96 PHE A O 1
ATOM 746 N N . ASN A 1 97 ? -18.802 -7.667 40.638 1.00 94.81 97 ASN A N 1
ATOM 747 C CA . ASN A 1 97 ? -18.478 -9.102 40.669 1.00 94.81 97 ASN A CA 1
ATOM 748 C C . ASN A 1 97 ? -19.246 -9.926 39.621 1.00 94.81 97 ASN A C 1
ATOM 750 O O . ASN A 1 97 ? -18.951 -11.103 39.430 1.00 94.81 97 ASN A O 1
ATOM 754 N N . ASP A 1 98 ? -20.218 -9.328 38.933 1.00 94.94 98 ASP A N 1
ATOM 755 C CA . ASP A 1 98 ? -21.016 -9.992 37.905 1.00 94.94 98 ASP A CA 1
ATOM 756 C C . ASP A 1 98 ? -20.138 -10.480 36.746 1.00 94.94 98 ASP A C 1
ATOM 758 O O . ASP A 1 98 ? -19.228 -9.778 36.299 1.00 94.94 98 ASP A O 1
ATOM 762 N N . THR A 1 99 ? -20.423 -11.678 36.236 1.00 95.69 99 THR A N 1
ATOM 763 C CA . THR A 1 99 ? -19.732 -12.243 35.064 1.00 95.69 99 THR A CA 1
ATOM 764 C C . THR A 1 99 ? -20.423 -11.868 33.754 1.00 95.69 99 THR A C 1
ATOM 766 O O . THR A 1 99 ? -19.758 -11.720 32.732 1.00 95.69 99 THR A O 1
ATOM 769 N N . ILE A 1 100 ? -21.749 -11.709 33.786 1.00 96.56 100 ILE A N 1
ATOM 770 C CA . ILE A 1 100 ? -22.595 -11.492 32.609 1.00 96.56 100 ILE A CA 1
ATOM 771 C C . ILE A 1 100 ? -23.384 -10.199 32.792 1.00 96.56 100 ILE A C 1
ATOM 773 O O . ILE A 1 100 ? -24.044 -10.004 33.811 1.00 96.56 100 ILE A O 1
ATOM 777 N N . PHE A 1 101 ? -23.347 -9.357 31.768 1.00 97.25 101 PHE A N 1
ATOM 778 C CA . PHE A 1 101 ? -24.088 -8.111 31.655 1.00 97.25 101 PHE A CA 1
ATOM 779 C C . PHE A 1 101 ? -25.032 -8.244 30.463 1.00 97.25 101 PHE A C 1
ATOM 781 O O . PHE A 1 101 ? -24.611 -8.611 29.368 1.00 97.25 101 PHE A O 1
ATOM 788 N N . ASP A 1 102 ? -26.315 -7.990 30.687 1.00 97.31 102 ASP A N 1
ATOM 789 C CA . ASP A 1 102 ? -27.365 -8.101 29.675 1.00 97.31 102 ASP A CA 1
ATOM 790 C C . ASP A 1 102 ? -28.255 -6.868 29.827 1.00 97.31 102 ASP A C 1
ATOM 792 O O . ASP A 1 102 ? -28.915 -6.707 30.855 1.00 97.31 102 ASP A O 1
ATOM 796 N N . GLU A 1 103 ? -28.197 -5.972 28.842 1.00 95.88 103 GLU A N 1
ATOM 797 C CA . GLU A 1 103 ? -28.868 -4.670 28.860 1.00 95.88 103 GLU A CA 1
ATOM 798 C C . GLU A 1 103 ? -30.367 -4.813 29.116 1.00 95.88 103 GLU A C 1
ATOM 800 O O . GLU A 1 103 ? -30.904 -4.163 30.013 1.00 95.88 103 GLU A O 1
ATOM 805 N N . ASP A 1 104 ? -31.019 -5.737 28.404 1.00 97.19 104 ASP A N 1
ATOM 806 C CA . ASP A 1 104 ? -32.459 -5.964 28.515 1.00 97.19 104 ASP A CA 1
ATOM 807 C C . ASP A 1 104 ? -32.822 -6.419 29.943 1.00 97.19 104 ASP A C 1
ATOM 809 O O . ASP A 1 104 ? -33.812 -5.964 30.518 1.00 97.19 104 ASP A O 1
ATOM 813 N N . LYS A 1 105 ? -31.996 -7.278 30.562 1.00 96.50 105 LYS A N 1
ATOM 814 C CA . LYS A 1 105 ? -32.215 -7.738 31.948 1.00 96.50 105 LYS A CA 1
ATOM 815 C C . LYS A 1 105 ? -31.942 -6.649 32.977 1.00 96.50 105 LYS A C 1
ATOM 817 O O . LYS A 1 105 ? -32.683 -6.542 33.951 1.00 96.50 105 LYS A O 1
ATOM 822 N N . ILE A 1 106 ? -30.876 -5.871 32.798 1.00 97.56 106 ILE A N 1
ATOM 823 C CA . ILE A 1 106 ? -30.529 -4.776 33.712 1.00 97.56 106 ILE A CA 1
ATOM 824 C C . ILE A 1 106 ? -31.647 -3.733 33.699 1.00 97.56 106 ILE A C 1
ATOM 826 O O . ILE A 1 106 ? -32.106 -3.334 34.767 1.00 97.56 106 ILE A O 1
ATOM 830 N N . GLN A 1 107 ? -32.144 -3.363 32.518 1.00 97.12 107 GLN A N 1
ATOM 831 C CA . GLN A 1 107 ? -33.239 -2.407 32.385 1.00 97.12 107 GLN A CA 1
ATOM 832 C C . GLN A 1 107 ? -34.525 -2.915 33.051 1.00 97.12 107 GLN A C 1
ATOM 834 O O . GLN A 1 107 ? -35.141 -2.191 33.830 1.00 97.12 107 GLN A O 1
ATOM 839 N N . GLN A 1 108 ? -34.880 -4.187 32.840 1.00 97.75 108 GLN A N 1
ATOM 840 C CA . GLN A 1 108 ? -36.021 -4.806 33.525 1.00 97.75 108 GLN A CA 1
ATOM 841 C C . GLN A 1 108 ? -35.874 -4.778 35.053 1.00 97.75 108 GLN A C 1
ATOM 843 O O . GLN A 1 108 ? -36.842 -4.508 35.763 1.00 97.75 108 GLN A O 1
ATOM 848 N N . LEU A 1 109 ? -34.672 -5.041 35.576 1.00 97.75 109 LEU A N 1
ATOM 849 C CA . LEU A 1 109 ? -34.411 -4.973 37.015 1.00 97.75 109 LEU A CA 1
ATOM 850 C C . LEU A 1 109 ? -34.531 -3.544 37.552 1.00 97.75 109 LEU A C 1
ATOM 852 O O . LEU A 1 109 ? -35.104 -3.366 38.624 1.00 97.75 109 LEU A O 1
ATOM 856 N N . ILE A 1 110 ? -34.048 -2.537 36.817 1.00 97.94 110 ILE A N 1
ATOM 857 C CA . ILE A 1 110 ? -34.224 -1.120 37.176 1.00 97.94 110 ILE A CA 1
ATOM 858 C C . ILE A 1 110 ? -35.714 -0.791 37.291 1.00 97.94 110 ILE A C 1
ATOM 860 O O . ILE A 1 110 ? -36.138 -0.219 38.296 1.00 97.94 110 ILE A O 1
ATOM 864 N N . ASP A 1 111 ? -36.517 -1.192 36.307 1.00 98.12 111 ASP A N 1
ATOM 865 C CA . ASP A 1 111 ? -37.951 -0.898 36.281 1.00 98.12 111 ASP A CA 1
ATOM 866 C C . ASP A 1 111 ? -38.687 -1.557 37.458 1.00 98.12 111 ASP A C 1
ATOM 868 O O . ASP A 1 111 ? -39.466 -0.899 38.153 1.00 98.12 111 ASP A O 1
ATOM 872 N N . ILE A 1 112 ? -38.384 -2.828 37.750 1.00 98.31 112 ILE A N 1
ATOM 873 C CA . ILE A 1 112 ? -38.937 -3.546 38.909 1.00 98.31 112 ILE A CA 1
ATOM 874 C C . ILE A 1 112 ? -38.542 -2.850 40.216 1.00 98.31 112 ILE A C 1
ATOM 876 O O . ILE A 1 112 ? -39.386 -2.648 41.090 1.00 98.31 112 ILE A O 1
ATOM 880 N N . LYS A 1 113 ? -37.273 -2.455 40.367 1.00 97.94 113 LYS A N 1
ATOM 881 C CA . LYS A 1 113 ? -36.784 -1.805 41.591 1.00 97.94 113 LYS A CA 1
ATOM 882 C C . LYS A 1 113 ? -37.394 -0.424 41.795 1.00 97.94 113 LYS A C 1
ATOM 884 O O . LYS A 1 113 ? -37.757 -0.093 42.919 1.00 97.94 113 LYS A O 1
ATOM 889 N N . ARG A 1 114 ? -37.600 0.346 40.725 1.00 98.12 114 ARG A N 1
ATOM 890 C CA . ARG A 1 114 ? -38.317 1.631 40.777 1.00 98.12 114 ARG A CA 1
ATOM 891 C C . ARG A 1 114 ? -39.779 1.456 41.185 1.00 98.12 114 ARG A C 1
ATOM 893 O O . ARG A 1 114 ? -40.280 2.242 41.985 1.00 98.12 114 ARG A O 1
ATOM 900 N N . GLN A 1 115 ? -40.453 0.414 40.695 1.00 97.94 115 GLN A N 1
ATOM 901 C CA . GLN A 1 115 ? -41.811 0.081 41.142 1.00 97.94 115 GLN A CA 1
ATOM 902 C C . GLN A 1 115 ? -41.840 -0.292 42.631 1.00 97.94 115 GLN A C 1
ATOM 904 O O . GLN A 1 115 ? -42.703 0.188 43.363 1.00 97.94 115 GLN A O 1
ATOM 909 N N . GLN A 1 116 ? -40.886 -1.107 43.096 1.00 96.81 116 GLN A N 1
ATOM 910 C CA . GLN A 1 116 ? -40.764 -1.479 44.510 1.00 96.81 116 GLN A CA 1
ATOM 911 C C . GLN A 1 116 ? -40.482 -0.268 45.408 1.00 96.81 116 GLN A C 1
ATOM 913 O O . GLN A 1 116 ? -41.128 -0.122 46.443 1.00 96.81 116 GLN A O 1
ATOM 918 N N . LEU A 1 117 ? -39.576 0.621 44.991 1.00 97.81 117 LEU A N 1
ATOM 919 C CA . LEU A 1 117 ? -39.278 1.869 45.689 1.00 97.81 117 LEU A CA 1
ATOM 920 C C . LEU A 1 117 ? -40.532 2.736 45.831 1.00 97.81 117 LEU A C 1
ATOM 922 O O . LEU A 1 117 ? -40.882 3.110 46.945 1.00 97.81 117 LEU A O 1
ATOM 926 N N . ASN A 1 118 ? -41.264 2.959 44.736 1.00 97.12 118 ASN A N 1
ATOM 927 C CA . ASN A 1 118 ? -42.490 3.758 44.749 1.00 97.12 118 ASN A CA 1
ATOM 928 C C . ASN A 1 118 ? -43.551 3.178 45.707 1.00 97.12 118 ASN A C 1
ATOM 930 O O . ASN A 1 118 ? -44.197 3.913 46.452 1.00 97.12 118 ASN A O 1
ATOM 934 N N . LEU A 1 119 ? -43.711 1.848 45.740 1.00 95.81 119 LEU A N 1
ATOM 935 C CA . LEU A 1 119 ? -44.624 1.188 46.680 1.00 95.81 119 LEU A CA 1
ATOM 936 C C . LEU A 1 119 ? -44.224 1.431 48.144 1.00 95.81 119 LEU A C 1
ATOM 938 O O . LEU A 1 119 ? -45.099 1.717 48.962 1.00 95.81 119 LEU A O 1
ATOM 942 N N . VAL A 1 120 ? -42.932 1.343 48.474 1.00 95.19 120 VAL A N 1
ATOM 943 C CA . VAL A 1 120 ? -42.431 1.584 49.839 1.00 95.19 120 VAL A CA 1
ATOM 944 C C . VAL A 1 120 ? -42.529 3.063 50.215 1.00 95.19 120 VAL A C 1
ATOM 946 O O . VAL A 1 120 ? -42.965 3.374 51.319 1.00 95.19 120 VAL A O 1
ATOM 949 N N . GLU A 1 121 ? -42.216 3.986 49.307 1.00 93.56 121 GLU A N 1
ATOM 950 C CA . GLU A 1 121 ? -42.374 5.428 49.536 1.00 93.56 121 GLU A CA 1
ATOM 951 C C . GLU A 1 121 ? -43.834 5.803 49.820 1.00 93.56 121 GLU A C 1
ATOM 953 O O . GLU A 1 121 ? -44.114 6.529 50.775 1.00 93.56 121 GLU A O 1
ATOM 958 N N . ASN A 1 122 ? -44.788 5.238 49.073 1.00 93.19 122 ASN A N 1
ATOM 959 C CA . ASN A 1 122 ? -46.214 5.425 49.353 1.00 93.19 122 ASN A CA 1
ATOM 960 C C . ASN A 1 122 ? -46.620 4.856 50.725 1.00 93.19 122 ASN A C 1
ATOM 962 O O . ASN A 1 122 ? -47.445 5.454 51.419 1.00 93.19 122 ASN A O 1
ATOM 966 N N . GLN A 1 123 ? -46.040 3.724 51.141 1.00 89.88 123 GLN A N 1
ATOM 967 C CA . GLN A 1 123 ? -46.257 3.173 52.483 1.00 89.88 123 GLN A CA 1
ATOM 968 C C . GLN A 1 123 ? -45.683 4.079 53.576 1.00 89.88 123 GLN A C 1
ATOM 970 O O . GLN A 1 123 ? -46.347 4.262 54.591 1.00 89.88 123 GLN A O 1
ATOM 975 N N . ILE A 1 124 ? -44.506 4.682 53.369 1.00 89.56 124 ILE A N 1
ATOM 976 C CA . ILE A 1 124 ? -43.910 5.662 54.293 1.00 89.56 124 ILE A CA 1
ATOM 977 C C . ILE A 1 124 ? -44.819 6.886 54.436 1.00 89.56 124 ILE A C 1
ATOM 979 O O . ILE A 1 124 ? -45.063 7.331 55.555 1.00 89.56 124 ILE A O 1
ATOM 983 N N . ILE A 1 125 ? -45.361 7.408 53.329 1.00 87.94 125 ILE A N 1
ATOM 984 C CA . ILE A 1 125 ? -46.302 8.539 53.348 1.00 87.94 125 ILE A CA 1
ATOM 985 C C . ILE A 1 125 ? -47.539 8.185 54.183 1.00 87.94 125 ILE A C 1
ATOM 987 O O . ILE A 1 125 ? -47.860 8.888 55.140 1.00 87.94 125 ILE A O 1
ATOM 991 N N . PHE A 1 126 ? -48.185 7.053 53.884 1.00 85.50 126 PHE A N 1
ATOM 992 C CA . PHE A 1 126 ? -49.361 6.598 54.631 1.00 85.50 126 PHE A CA 1
ATOM 993 C C . PHE A 1 126 ? -49.046 6.332 56.110 1.00 85.50 126 PHE A C 1
ATOM 995 O O . PHE A 1 126 ? -49.847 6.640 56.995 1.00 85.50 126 PHE A O 1
ATOM 1002 N N . PHE A 1 127 ? -47.880 5.759 56.399 1.00 84.25 127 PHE A N 1
ATOM 1003 C CA . PHE A 1 127 ? -47.417 5.530 57.759 1.00 84.25 127 PHE A CA 1
ATOM 1004 C C . PHE A 1 127 ? -47.235 6.856 58.513 1.00 84.25 127 PHE A C 1
ATOM 1006 O O . PHE A 1 127 ? -47.753 6.990 59.620 1.00 84.25 127 PHE A O 1
ATOM 1013 N N . ASN A 1 128 ? -46.577 7.851 57.912 1.00 82.12 128 ASN A N 1
ATOM 1014 C CA . ASN A 1 128 ? -46.357 9.164 58.520 1.00 82.12 128 ASN A CA 1
ATOM 1015 C C . ASN A 1 128 ? -47.676 9.896 58.809 1.00 82.12 128 ASN A C 1
ATOM 1017 O O . ASN A 1 128 ? -47.846 10.426 59.910 1.00 82.12 128 ASN A O 1
ATOM 1021 N N . ASP A 1 129 ? -48.643 9.847 57.889 1.00 82.44 129 ASP A N 1
ATOM 1022 C CA . ASP A 1 129 ? -49.985 10.405 58.104 1.00 82.44 129 ASP A CA 1
ATOM 1023 C C . ASP A 1 129 ? -50.697 9.742 59.300 1.00 82.44 129 ASP A C 1
ATOM 1025 O O . ASP A 1 129 ? -51.332 10.405 60.129 1.00 82.44 129 ASP A O 1
ATOM 1029 N N . ASN A 1 130 ? -50.560 8.422 59.447 1.00 76.19 130 ASN A N 1
ATOM 1030 C CA . ASN A 1 130 ? -51.135 7.687 60.574 1.00 76.19 130 ASN A CA 1
ATOM 1031 C C . ASN A 1 130 ? -50.368 7.891 61.886 1.00 76.19 130 ASN A C 1
ATOM 1033 O O . ASN A 1 130 ? -50.989 7.936 62.952 1.00 76.19 130 ASN A O 1
ATOM 1037 N N . LEU A 1 131 ? -49.045 8.044 61.842 1.00 76.69 131 LEU A N 1
ATOM 1038 C CA . LEU A 1 131 ? -48.218 8.338 63.009 1.00 76.69 131 LEU A CA 1
ATOM 1039 C C . LEU A 1 131 ? -48.631 9.673 63.634 1.00 76.69 131 LEU A C 1
ATOM 1041 O O . LEU A 1 131 ? -48.811 9.731 64.847 1.00 76.69 131 LEU A O 1
ATOM 1045 N N . VAL A 1 132 ? -48.876 10.713 62.828 1.00 72.56 132 VAL A N 1
ATOM 1046 C CA . VAL A 1 132 ? -49.397 12.008 63.307 1.00 72.56 132 VAL A CA 1
ATOM 1047 C C . VAL A 1 132 ? -50.710 11.824 64.082 1.00 72.56 132 VAL A C 1
ATOM 1049 O O . VAL A 1 132 ? -50.859 12.335 65.195 1.00 72.56 132 VAL A O 1
ATOM 1052 N N . ASN A 1 133 ? -51.628 11.007 63.559 1.00 72.12 133 ASN A N 1
ATOM 1053 C CA . ASN A 1 133 ? -52.889 10.677 64.232 1.00 72.12 133 ASN A CA 1
ATOM 1054 C C . ASN A 1 133 ? -52.706 9.830 65.510 1.00 72.12 133 ASN A C 1
ATOM 1056 O O . ASN A 1 133 ? -53.531 9.894 66.425 1.00 72.12 133 ASN A O 1
ATOM 1060 N N . SER A 1 134 ? -51.643 9.028 65.582 1.00 66.00 134 SER A N 1
ATOM 1061 C CA . SER A 1 134 ? -51.345 8.104 66.689 1.00 66.00 134 SER A CA 1
ATOM 1062 C C . SER A 1 134 ? -50.566 8.769 67.826 1.00 66.00 134 SER A C 1
ATOM 1064 O O . SER A 1 134 ? -50.793 8.462 68.997 1.00 66.00 134 SER A O 1
ATOM 1066 N N . LEU A 1 135 ? -49.688 9.722 67.503 1.00 63.84 135 LEU A N 1
ATOM 1067 C CA . LEU A 1 135 ? -48.985 10.577 68.463 1.00 63.84 135 LEU A CA 1
ATOM 1068 C C . LEU A 1 135 ? -49.972 11.423 69.270 1.00 63.84 135 LEU A C 1
ATOM 1070 O O . LEU A 1 135 ? -49.827 11.528 70.486 1.00 63.84 135 LEU A O 1
ATOM 1074 N N . ALA A 1 136 ? -51.043 11.907 68.633 1.00 63.12 136 ALA A N 1
ATOM 1075 C CA . ALA A 1 136 ? -52.169 12.543 69.321 1.00 63.12 136 ALA A CA 1
ATOM 1076 C C . ALA A 1 136 ? -52.864 11.622 70.354 1.00 63.12 136 ALA A C 1
ATOM 1078 O O . ALA A 1 136 ? -53.606 12.109 71.205 1.00 63.12 136 ALA A O 1
ATOM 1079 N N . LYS A 1 137 ? -52.622 10.301 70.300 1.00 65.94 137 LYS A N 1
ATOM 1080 C CA . LYS A 1 137 ? -53.195 9.269 71.184 1.00 65.94 137 LYS A CA 1
ATOM 1081 C C . LYS A 1 137 ? -52.172 8.579 72.110 1.00 65.94 137 LYS A C 1
ATOM 1083 O O . LYS A 1 137 ? -52.573 7.707 72.873 1.00 65.94 137 LYS A O 1
ATOM 1088 N N . GLY A 1 138 ? -50.884 8.946 72.073 1.00 62.91 138 GLY A N 1
ATOM 1089 C CA . GLY A 1 138 ? -49.866 8.493 73.039 1.00 62.91 138 GLY A CA 1
ATOM 1090 C C . GLY A 1 138 ? -49.224 7.106 72.825 1.00 62.91 138 GLY A C 1
ATOM 1091 O O . GLY A 1 138 ? -48.666 6.569 73.776 1.00 62.91 138 GLY A O 1
ATOM 1092 N N . VAL A 1 139 ? -49.264 6.511 71.621 1.00 62.44 139 VAL A N 1
ATOM 1093 C CA . VAL A 1 139 ? -48.785 5.123 71.344 1.00 62.44 139 VAL A CA 1
ATOM 1094 C C . VAL A 1 139 ? -47.528 5.085 70.440 1.00 62.44 139 VAL A C 1
ATOM 1096 O O . VAL A 1 139 ? -47.472 4.376 69.442 1.00 62.44 139 VAL A O 1
ATOM 1099 N N . ALA A 1 140 ? -46.514 5.900 70.737 1.00 63.69 140 ALA A N 1
ATOM 1100 C CA . ALA A 1 140 ? -45.511 6.332 69.750 1.00 63.69 140 ALA A CA 1
ATOM 1101 C C . ALA A 1 140 ? -44.377 5.338 69.395 1.00 63.69 140 ALA A C 1
ATOM 1103 O O . ALA A 1 140 ? -43.903 5.336 68.261 1.00 63.69 140 ALA A O 1
ATOM 1104 N N . GLU A 1 141 ? -43.888 4.533 70.342 1.00 66.25 141 GLU A N 1
ATOM 1105 C CA . GLU A 1 141 ? -42.550 3.919 70.221 1.00 66.25 141 GLU A CA 1
ATOM 1106 C C . GLU A 1 141 ? -42.447 2.792 69.177 1.00 66.25 141 GLU A C 1
ATOM 1108 O O . GLU A 1 141 ? -41.528 2.808 68.359 1.00 66.25 141 GLU A O 1
ATOM 1113 N N . ASN A 1 142 ? -43.394 1.846 69.149 1.00 67.00 142 ASN A N 1
ATOM 1114 C CA . ASN A 1 142 ? -43.370 0.733 68.185 1.00 67.00 142 ASN A CA 1
ATOM 1115 C C . ASN A 1 142 ? -43.561 1.209 66.737 1.00 67.00 142 ASN A C 1
ATOM 1117 O O . ASN A 1 142 ? -42.940 0.674 65.823 1.00 67.00 142 ASN A O 1
ATOM 1121 N N . LEU A 1 143 ? -44.366 2.255 66.537 1.00 70.25 143 LEU A N 1
ATOM 1122 C CA . LEU A 1 143 ? -44.598 2.843 65.220 1.00 70.25 143 LEU A CA 1
ATOM 1123 C C . LEU A 1 143 ? -43.306 3.488 64.687 1.00 70.25 143 LEU A C 1
ATOM 1125 O O . LEU A 1 143 ? -42.914 3.243 63.550 1.00 70.25 143 LEU A O 1
ATOM 1129 N N . LEU A 1 144 ? -42.572 4.240 65.515 1.00 72.69 144 LEU A N 1
ATOM 1130 C CA . LEU A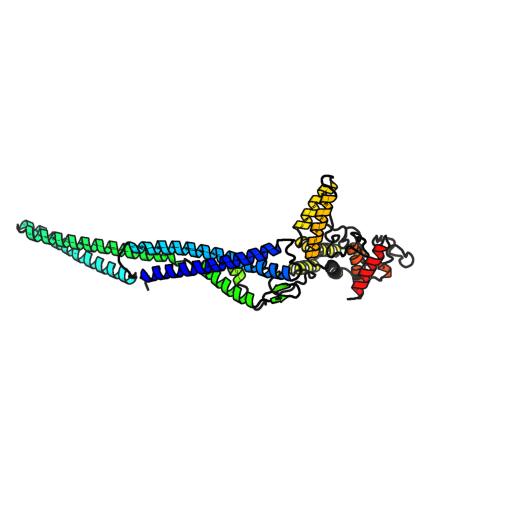 1 144 ? -41.298 4.851 65.105 1.00 72.69 144 LEU A CA 1
ATOM 1131 C C . LEU A 1 144 ? -40.264 3.827 64.596 1.00 72.69 144 LEU A C 1
ATOM 1133 O O . LEU A 1 144 ? -39.449 4.161 63.736 1.00 72.69 144 LEU A O 1
ATOM 1137 N N . TYR A 1 145 ? -40.283 2.593 65.109 1.00 75.69 145 TYR A N 1
ATOM 1138 C CA . TYR A 1 145 ? -39.414 1.518 64.625 1.00 75.69 145 TYR A CA 1
ATOM 1139 C C . TYR A 1 145 ? -39.812 1.035 63.221 1.00 75.69 145 TYR A C 1
ATOM 1141 O O . TYR A 1 145 ? -38.940 0.878 62.368 1.00 75.69 145 TYR A O 1
ATOM 1149 N N . GLU A 1 146 ? -41.107 0.850 62.956 1.00 77.19 146 GLU A N 1
ATOM 1150 C CA . GLU A 1 146 ? -41.622 0.431 61.642 1.00 77.19 146 GLU A CA 1
ATOM 1151 C C . GLU A 1 146 ? -41.326 1.463 60.544 1.00 77.19 146 GLU A C 1
ATOM 1153 O O . GLU A 1 146 ? -40.862 1.090 59.466 1.00 77.19 146 GLU A O 1
ATOM 1158 N N . GLY A 1 147 ? -41.489 2.760 60.834 1.00 81.62 147 GLY A N 1
ATOM 1159 C CA . GLY A 1 147 ? -41.134 3.834 59.898 1.00 81.62 147 GLY A CA 1
ATOM 1160 C C . GLY A 1 147 ? -39.655 3.801 59.492 1.00 81.62 147 GLY A C 1
ATOM 1161 O O . GLY A 1 147 ? -39.333 3.842 58.305 1.00 81.62 147 GLY A O 1
ATOM 1162 N N . LYS A 1 148 ? -38.748 3.607 60.462 1.00 84.12 148 LYS A N 1
ATOM 1163 C CA . LYS A 1 148 ? -37.305 3.467 60.190 1.00 84.12 148 LYS A CA 1
ATOM 1164 C C . LYS A 1 148 ? -36.968 2.235 59.347 1.00 84.12 148 LYS A C 1
ATOM 1166 O O . LYS A 1 148 ? -36.036 2.287 58.547 1.00 84.12 148 LYS A O 1
ATOM 1171 N N . GLN A 1 149 ? -37.693 1.126 59.516 1.00 87.75 149 GLN A N 1
ATOM 1172 C CA . GLN A 1 149 ? -37.501 -0.061 58.675 1.00 87.75 149 GLN A CA 1
ATOM 1173 C C . GLN A 1 149 ? -37.893 0.222 57.220 1.00 87.75 149 GLN A C 1
ATOM 1175 O O . GLN A 1 149 ? -37.135 -0.120 56.315 1.00 87.75 149 GLN A O 1
ATOM 1180 N N . LEU A 1 150 ? -39.023 0.896 56.984 1.00 91.12 150 LEU A N 1
ATOM 1181 C CA . LEU A 1 150 ? -39.451 1.272 55.633 1.00 91.12 150 LEU A CA 1
ATOM 1182 C C . LEU A 1 150 ? -38.451 2.220 54.955 1.00 91.12 150 LEU A C 1
ATOM 1184 O O . LEU A 1 150 ? -38.077 1.991 53.805 1.00 91.12 150 LEU A O 1
ATOM 1188 N N . GLU A 1 151 ? -37.957 3.233 55.672 1.00 89.94 151 GLU A N 1
ATOM 1189 C CA . GLU A 1 151 ? -36.913 4.142 55.172 1.00 89.94 151 GLU A CA 1
ATOM 1190 C C . GLU A 1 151 ? -35.618 3.397 54.813 1.00 89.94 151 GLU A C 1
ATOM 1192 O O . GLU A 1 151 ? -34.986 3.690 53.794 1.00 89.94 151 GLU A O 1
ATOM 1197 N N . SER A 1 152 ? -35.237 2.391 55.609 1.00 94.50 152 SER A N 1
ATOM 1198 C CA . SER A 1 152 ? -34.085 1.537 55.309 1.00 94.50 152 SER A CA 1
ATOM 1199 C C . SER A 1 152 ? -34.301 0.702 54.044 1.00 94.50 152 SER A C 1
ATOM 1201 O O . SER A 1 152 ? -33.361 0.526 53.268 1.00 94.50 152 SER A O 1
ATOM 1203 N N . VAL A 1 153 ? -35.514 0.190 53.812 1.00 95.62 153 VAL A N 1
ATOM 1204 C CA . VAL A 1 153 ? -35.854 -0.570 52.596 1.00 95.62 153 VAL A CA 1
ATOM 1205 C C . VAL A 1 153 ? -35.856 0.336 51.362 1.00 95.62 153 VAL A C 1
ATOM 1207 O O . VAL A 1 153 ? -35.288 -0.039 50.337 1.00 95.62 153 VAL A O 1
ATOM 1210 N N . ALA A 1 154 ? -36.435 1.537 51.457 1.00 95.62 154 ALA A N 1
ATOM 1211 C CA . ALA A 1 154 ? -36.411 2.519 50.372 1.00 95.62 154 ALA A CA 1
ATOM 1212 C C . ALA A 1 154 ? -34.966 2.888 49.998 1.00 95.62 154 ALA A C 1
ATOM 1214 O O . ALA A 1 154 ? -34.584 2.831 48.828 1.00 95.62 154 ALA A O 1
ATOM 1215 N N . SER A 1 155 ? -34.136 3.166 51.008 1.00 96.31 155 SER A N 1
ATOM 1216 C CA . SER A 1 155 ? -32.711 3.464 50.825 1.00 96.31 155 SER A CA 1
ATOM 1217 C C . SER A 1 155 ? -31.972 2.306 50.142 1.00 96.31 155 SER A C 1
ATOM 1219 O O . SER A 1 155 ? -31.204 2.526 49.207 1.00 96.31 155 SER A O 1
ATOM 1221 N N . HIS A 1 156 ? -32.259 1.059 50.533 1.00 96.38 156 HIS A N 1
ATOM 1222 C CA . HIS A 1 156 ? -31.693 -0.129 49.891 1.00 96.38 156 HIS A CA 1
ATOM 1223 C C . HIS A 1 156 ? -32.075 -0.241 48.404 1.00 96.38 156 HIS A C 1
ATOM 1225 O O . HIS A 1 156 ? -31.202 -0.476 47.568 1.00 96.38 156 HIS A O 1
ATOM 1231 N N . TYR A 1 157 ? -33.347 -0.028 48.043 1.00 97.69 157 TYR A N 1
ATOM 1232 C CA . TYR A 1 157 ? -33.761 -0.037 46.635 1.00 97.69 157 TYR A CA 1
ATOM 1233 C C . TYR A 1 157 ? -33.125 1.096 45.830 1.00 97.69 157 TYR A C 1
ATOM 1235 O O . TYR A 1 157 ? -32.702 0.862 44.698 1.00 97.69 157 TYR A O 1
ATOM 1243 N N . GLN A 1 158 ? -32.992 2.291 46.408 1.00 97.50 158 GLN A N 1
ATOM 1244 C CA . GLN A 1 158 ? -32.296 3.403 45.763 1.00 97.50 158 GLN A CA 1
ATOM 1245 C C . GLN A 1 158 ? -30.828 3.051 45.468 1.00 97.50 158 GLN A C 1
ATOM 1247 O O . GLN A 1 158 ? -30.345 3.295 44.362 1.00 97.50 158 GLN A O 1
ATOM 1252 N N . GLU A 1 159 ? -30.124 2.427 46.417 1.00 97.31 159 GLU A N 1
ATOM 1253 C CA . GLU A 1 159 ? -28.749 1.955 46.212 1.00 97.31 159 GLU A CA 1
ATOM 1254 C C . GLU A 1 159 ? -28.647 0.873 45.127 1.00 97.31 159 GLU A C 1
ATOM 1256 O O . GLU A 1 159 ? -27.702 0.874 44.334 1.00 97.31 159 GLU A O 1
ATOM 1261 N N . GLU A 1 160 ? -29.596 -0.066 45.077 1.00 97.38 160 GLU A N 1
ATOM 1262 C CA . GLU A 1 160 ? -29.637 -1.097 44.035 1.00 97.38 160 GLU A CA 1
ATOM 1263 C C . GLU A 1 160 ? -29.897 -0.505 42.646 1.00 97.38 160 GLU A C 1
ATOM 1265 O O . GLU A 1 160 ? -29.232 -0.909 41.690 1.00 97.38 160 GLU A O 1
ATOM 1270 N N . ILE A 1 161 ? -30.803 0.474 42.532 1.00 98.44 161 ILE A N 1
ATOM 1271 C CA . ILE A 1 161 ? -31.070 1.199 41.279 1.00 98.44 161 ILE A CA 1
ATOM 1272 C C . ILE A 1 161 ? -29.793 1.884 40.789 1.00 98.44 161 ILE A C 1
ATOM 1274 O O . ILE A 1 161 ? -29.394 1.655 39.650 1.00 98.44 161 ILE A O 1
ATOM 1278 N N . VAL A 1 162 ? -29.098 2.634 41.652 1.00 97.50 162 VAL A N 1
ATOM 1279 C CA . VAL A 1 162 ? -27.839 3.317 41.294 1.00 97.50 162 VAL A CA 1
ATOM 1280 C C . VAL A 1 162 ? -26.776 2.321 40.819 1.00 97.50 162 VAL A C 1
ATOM 1282 O O . VAL A 1 162 ? -26.091 2.561 39.824 1.00 97.50 162 VAL A O 1
ATOM 1285 N N . LYS A 1 163 ? -26.647 1.165 41.486 1.00 97.69 163 LYS A N 1
ATOM 1286 C CA . LYS A 1 163 ? -25.721 0.103 41.055 1.00 97.69 163 LYS A CA 1
ATOM 1287 C C . LYS A 1 163 ? -26.098 -0.461 39.683 1.00 97.69 163 LYS A C 1
ATOM 1289 O O . LYS A 1 163 ? -25.207 -0.699 38.872 1.00 97.69 163 LYS A O 1
ATOM 1294 N N . LEU A 1 164 ? -27.383 -0.695 39.416 1.00 98.19 164 LEU A N 1
ATOM 1295 C CA . LEU A 1 164 ? -27.858 -1.201 38.123 1.00 98.19 164 LEU A CA 1
ATOM 1296 C C . LEU A 1 164 ? -27.661 -0.175 36.997 1.00 98.19 164 LEU A C 1
ATOM 1298 O O . LEU A 1 164 ? -27.206 -0.548 35.917 1.00 98.19 164 LEU A O 1
ATOM 1302 N N . GLU A 1 165 ? -27.928 1.104 37.257 1.00 96.88 165 GLU A N 1
ATOM 1303 C CA . GLU A 1 165 ? -27.687 2.202 36.312 1.00 96.88 165 GLU A CA 1
ATOM 1304 C C . GLU A 1 165 ? -26.195 2.328 35.969 1.00 96.88 165 GLU A C 1
ATOM 1306 O O . GLU A 1 165 ? -25.839 2.431 34.796 1.00 96.88 165 GLU A O 1
ATOM 1311 N N . ALA A 1 166 ? -25.305 2.203 36.959 1.00 96.50 166 ALA A N 1
ATOM 1312 C CA . ALA A 1 166 ? -23.862 2.185 36.723 1.00 96.50 166 ALA A CA 1
ATOM 1313 C C . ALA A 1 166 ? -23.416 0.979 35.869 1.00 96.50 166 ALA A C 1
ATOM 1315 O O . ALA A 1 166 ? -22.572 1.125 34.984 1.00 96.50 166 ALA A O 1
ATOM 1316 N N . LYS A 1 167 ? -23.999 -0.213 36.077 1.00 96.75 167 LYS A N 1
ATOM 1317 C CA . LYS A 1 167 ? -23.737 -1.389 35.223 1.00 96.75 167 LYS A CA 1
ATOM 1318 C C . LYS A 1 167 ? -24.183 -1.157 33.776 1.00 96.75 167 LYS A C 1
ATOM 1320 O O . LYS A 1 167 ? -23.456 -1.529 32.856 1.00 96.75 167 LYS A O 1
ATOM 1325 N N . LEU A 1 168 ? -25.359 -0.555 33.582 1.00 95.44 168 LEU A N 1
ATOM 1326 C CA . LEU A 1 168 ? -25.887 -0.209 32.260 1.00 95.44 168 LEU A CA 1
ATOM 1327 C C . LEU A 1 168 ? -24.973 0.790 31.543 1.00 95.44 168 LEU A C 1
ATOM 1329 O O . LEU A 1 168 ? -24.618 0.573 30.385 1.00 95.44 168 LEU A O 1
ATOM 1333 N N . GLN A 1 169 ? -24.532 1.832 32.251 1.00 92.62 169 GLN A N 1
ATOM 1334 C CA . GLN A 1 169 ? -23.616 2.832 31.711 1.00 92.62 169 GLN A CA 1
ATOM 1335 C C . GLN A 1 169 ? -22.303 2.198 31.230 1.00 92.62 169 GLN A C 1
ATOM 1337 O O . GLN A 1 169 ? -21.884 2.455 30.103 1.00 92.62 169 GLN A O 1
ATOM 1342 N N . ILE A 1 170 ? -21.677 1.328 32.034 1.00 92.62 170 ILE A N 1
ATOM 1343 C CA . ILE A 1 170 ? -20.440 0.635 31.630 1.00 92.62 170 ILE A CA 1
ATOM 1344 C C . ILE A 1 170 ? -20.661 -0.194 30.359 1.00 92.62 170 ILE A C 1
ATOM 1346 O O . ILE A 1 170 ? -19.813 -0.184 29.468 1.00 92.62 170 ILE A O 1
ATOM 1350 N N . LEU A 1 171 ? -21.798 -0.887 30.246 1.00 93.81 171 LEU A N 1
ATOM 1351 C CA . LEU A 1 171 ? -22.120 -1.697 29.070 1.00 93.81 171 LEU A CA 1
ATOM 1352 C C . LEU A 1 171 ? -22.277 -0.845 27.798 1.00 93.81 171 LEU A C 1
ATOM 1354 O O . LEU A 1 171 ? -21.776 -1.218 26.735 1.00 93.81 171 LEU A O 1
ATOM 1358 N N . GLN A 1 172 ? -22.923 0.315 27.910 1.00 87.81 172 GLN A N 1
ATOM 1359 C CA . GLN A 1 172 ? -23.113 1.253 26.801 1.00 87.81 172 GLN A CA 1
ATOM 1360 C C . GLN A 1 172 ? -21.800 1.940 26.397 1.00 87.81 172 GLN A C 1
ATOM 1362 O O . GLN A 1 172 ? -21.477 2.010 25.209 1.00 87.81 172 GLN A O 1
ATOM 1367 N N . GLU A 1 173 ? -20.998 2.380 27.371 1.00 82.94 173 GLU A N 1
ATOM 1368 C CA . GLU A 1 173 ? -19.665 2.936 27.124 1.00 82.94 173 GLU A CA 1
ATOM 1369 C C . GLU A 1 173 ? -18.734 1.913 26.472 1.00 82.94 173 GLU A C 1
ATOM 1371 O O . GLU A 1 173 ? -17.999 2.255 25.545 1.00 82.94 173 GLU A O 1
ATOM 1376 N N . PHE A 1 174 ? -18.775 0.657 26.922 1.00 89.62 174 PHE A N 1
ATOM 1377 C CA . PHE A 1 174 ? -18.027 -0.435 26.308 1.00 89.62 174 PHE A CA 1
ATOM 1378 C C . PHE A 1 174 ? -18.394 -0.592 24.832 1.00 89.62 174 PHE A C 1
ATOM 1380 O O . PHE A 1 174 ? -17.502 -0.613 23.983 1.00 89.62 174 PHE A O 1
ATOM 1387 N N . SER A 1 175 ? -19.690 -0.647 24.507 1.00 88.25 175 SER A N 1
ATOM 1388 C CA . SER A 1 175 ? -20.139 -0.749 23.116 1.00 88.25 175 SER A CA 1
ATOM 1389 C C . SER A 1 175 ? -19.627 0.418 22.274 1.00 88.25 175 SER A C 1
ATOM 1391 O O . SER A 1 175 ? -19.102 0.194 21.187 1.00 88.25 175 SER A O 1
ATOM 1393 N N . TRP A 1 176 ? -19.736 1.653 22.773 1.00 76.44 176 TRP A N 1
ATOM 1394 C CA . TRP A 1 176 ? -19.268 2.842 22.056 1.00 76.44 176 TRP A CA 1
ATOM 1395 C C . TRP A 1 176 ? -17.749 2.831 21.824 1.00 76.44 176 TRP A C 1
ATOM 1397 O O . TRP A 1 176 ? -17.296 3.107 20.715 1.00 76.44 176 TRP A O 1
ATOM 1407 N N . LYS A 1 177 ? -16.957 2.457 22.839 1.00 77.38 177 LYS A N 1
ATOM 1408 C CA . LYS A 1 177 ? -15.486 2.403 22.744 1.00 77.38 177 LYS A CA 1
ATOM 1409 C C . LYS A 1 177 ? -14.979 1.291 21.829 1.00 77.38 177 LYS A C 1
ATOM 1411 O O . LYS A 1 177 ? -13.860 1.389 21.337 1.00 77.38 177 LYS A O 1
ATOM 1416 N N . THR A 1 178 ? -15.758 0.225 21.644 1.00 83.50 178 THR A N 1
ATOM 1417 C CA . THR A 1 178 ? -15.282 -0.996 20.977 1.00 83.50 178 THR A CA 1
ATOM 1418 C C . THR A 1 178 ? -15.903 -1.255 19.610 1.00 83.50 178 THR A C 1
ATOM 1420 O O . THR A 1 178 ? -15.337 -2.025 18.838 1.00 83.50 178 THR A O 1
ATOM 1423 N N . SER A 1 179 ? -17.012 -0.594 19.257 1.00 80.69 179 SER A N 1
ATOM 1424 C CA . SER A 1 179 ? -17.778 -0.913 18.043 1.00 80.69 179 SER A CA 1
ATOM 1425 C C . SER A 1 179 ? -17.005 -0.764 16.732 1.00 80.69 179 SER A C 1
ATOM 1427 O O . SER A 1 179 ? -17.315 -1.463 15.770 1.00 80.69 179 SER A O 1
ATOM 1429 N N . SER A 1 180 ? -16.021 0.137 16.679 1.00 77.31 180 SER A N 1
ATOM 1430 C CA . SER A 1 180 ? -15.227 0.418 15.476 1.00 77.31 180 SER A CA 1
ATOM 1431 C C . SER A 1 180 ? -13.847 -0.236 15.479 1.00 77.31 180 SER A C 1
ATOM 1433 O O . SER A 1 180 ? -13.157 -0.174 14.465 1.00 77.31 180 SER A O 1
ATOM 1435 N N . LEU A 1 181 ? -13.429 -0.837 16.597 1.00 82.62 181 LEU A N 1
ATOM 1436 C CA . LEU A 1 181 ? -12.088 -1.404 16.715 1.00 82.62 181 LEU A CA 1
ATOM 1437 C C . LEU A 1 181 ? -11.887 -2.527 15.692 1.00 82.62 181 LEU A C 1
ATOM 1439 O O . LEU A 1 181 ? -12.813 -3.276 15.370 1.00 82.62 181 LEU A O 1
ATOM 1443 N N . PHE A 1 182 ? -10.656 -2.654 15.207 1.00 85.56 182 PHE A N 1
ATOM 1444 C CA . PHE A 1 182 ? -10.167 -3.699 14.310 1.00 85.56 182 PHE A CA 1
ATOM 1445 C C . PHE A 1 182 ? -10.754 -3.713 12.891 1.00 85.56 182 PHE A C 1
ATOM 1447 O O . PHE A 1 182 ? -10.281 -4.500 12.070 1.00 85.56 182 PHE A O 1
ATOM 1454 N N . GLN A 1 183 ? -11.759 -2.890 12.568 1.00 83.62 183 GLN A N 1
ATOM 1455 C CA . GLN A 1 183 ? -12.440 -2.937 11.266 1.00 83.62 183 GLN A CA 1
ATOM 1456 C C . GLN A 1 183 ? -11.489 -2.607 10.108 1.00 83.62 183 GLN A C 1
ATOM 1458 O O . GLN A 1 183 ? -11.388 -3.372 9.145 1.00 83.62 183 GLN A O 1
ATOM 1463 N N . ASP A 1 184 ? -10.738 -1.515 10.237 1.00 80.12 184 ASP A N 1
ATOM 1464 C CA . ASP A 1 184 ? -9.812 -1.058 9.200 1.00 80.12 184 ASP A CA 1
ATOM 1465 C C . ASP A 1 184 ? -8.653 -2.047 9.022 1.00 80.12 184 ASP A C 1
ATOM 1467 O O . ASP A 1 184 ? -8.327 -2.459 7.904 1.00 80.12 184 ASP A O 1
ATOM 1471 N N . SER A 1 185 ? -8.073 -2.519 10.129 1.00 88.44 185 SER A N 1
ATOM 1472 C CA . SER A 1 185 ? -7.000 -3.513 10.094 1.00 88.44 185 SER A CA 1
ATOM 1473 C C . SER A 1 185 ? -7.474 -4.841 9.500 1.00 88.44 185 SER A C 1
ATOM 1475 O O . SER A 1 185 ? -6.762 -5.441 8.694 1.00 88.44 185 SER A O 1
ATOM 1477 N N . LEU A 1 186 ? -8.691 -5.294 9.824 1.00 89.44 186 LEU A N 1
ATOM 1478 C CA . LEU A 1 186 ? -9.284 -6.490 9.223 1.00 89.44 186 LEU A CA 1
ATOM 1479 C C . LEU A 1 186 ? -9.385 -6.346 7.701 1.00 89.44 186 LEU A C 1
ATOM 1481 O O . LEU A 1 186 ? -9.020 -7.276 6.979 1.00 89.44 186 LEU A O 1
ATOM 1485 N N . GLN A 1 187 ? -9.822 -5.185 7.208 1.00 89.50 187 GLN A N 1
ATOM 1486 C CA . GLN A 1 187 ? -9.899 -4.914 5.775 1.00 89.50 187 GLN A CA 1
ATOM 1487 C C . GLN A 1 187 ? -8.516 -4.978 5.110 1.00 89.50 187 GLN A C 1
ATOM 1489 O O . GLN A 1 187 ? -8.378 -5.568 4.034 1.00 89.50 187 GLN A O 1
ATOM 1494 N N . VAL A 1 188 ? -7.475 -4.438 5.755 1.00 91.50 188 VAL A N 1
ATOM 1495 C CA . VAL A 1 188 ? -6.087 -4.533 5.267 1.00 91.50 188 VAL A CA 1
ATOM 1496 C C . VAL A 1 188 ? -5.630 -5.990 5.176 1.00 91.50 188 VAL A C 1
ATOM 1498 O O . VAL A 1 188 ? -5.138 -6.408 4.127 1.00 91.50 188 VAL A O 1
ATOM 1501 N N . PHE A 1 189 ? -5.846 -6.800 6.216 1.00 92.38 189 PHE A N 1
ATOM 1502 C CA . PHE A 1 189 ? -5.482 -8.223 6.198 1.00 92.38 189 PHE A CA 1
ATOM 1503 C C . PHE A 1 189 ? -6.276 -9.020 5.151 1.00 92.38 189 PHE A C 1
ATOM 1505 O O . PHE A 1 189 ? -5.712 -9.871 4.459 1.00 92.38 189 PHE A O 1
ATOM 1512 N N . GLN A 1 190 ? -7.568 -8.732 4.972 1.00 93.19 190 GLN A N 1
ATOM 1513 C CA . GLN A 1 190 ? -8.382 -9.341 3.916 1.00 93.19 190 GLN A CA 1
ATOM 1514 C C . GLN A 1 190 ? -7.859 -8.995 2.518 1.00 93.19 190 GLN A C 1
ATOM 1516 O O . GLN A 1 190 ? -7.736 -9.888 1.674 1.00 93.19 190 GLN A O 1
ATOM 1521 N N . ASN A 1 191 ? -7.501 -7.731 2.284 1.00 92.06 191 ASN A N 1
ATOM 1522 C CA . ASN A 1 191 ? -6.898 -7.291 1.028 1.00 92.06 191 ASN A CA 1
ATOM 1523 C C . ASN A 1 191 ? -5.540 -7.966 0.798 1.00 92.06 191 ASN A C 1
ATOM 1525 O O . ASN A 1 191 ? -5.285 -8.458 -0.298 1.00 92.06 191 ASN A O 1
ATOM 1529 N N . ALA A 1 192 ? -4.700 -8.085 1.827 1.00 91.69 192 ALA A N 1
ATOM 1530 C CA . ALA A 1 192 ? -3.417 -8.774 1.725 1.00 91.69 192 ALA A CA 1
ATOM 1531 C C . ALA A 1 192 ? -3.574 -10.270 1.396 1.00 91.69 192 ALA A C 1
ATOM 1533 O O . ALA A 1 192 ? -2.832 -10.799 0.569 1.00 91.69 192 ALA A O 1
ATOM 1534 N N . MET A 1 193 ? -4.569 -10.959 1.970 1.00 90.69 193 MET A N 1
ATOM 1535 C CA . MET A 1 193 ? -4.876 -12.351 1.611 1.00 90.69 193 MET A CA 1
ATOM 1536 C C . MET A 1 193 ? -5.336 -12.489 0.155 1.00 90.69 193 MET A C 1
ATOM 1538 O O . MET A 1 193 ? -4.960 -13.448 -0.524 1.00 90.69 193 MET A O 1
ATOM 1542 N N . GLN A 1 194 ? -6.145 -11.548 -0.342 1.00 90.62 194 GLN A N 1
ATOM 1543 C CA . GLN A 1 194 ? -6.504 -11.496 -1.763 1.00 90.62 194 GLN A CA 1
ATOM 1544 C C . GLN A 1 194 ? -5.265 -11.246 -2.628 1.00 90.62 194 GLN A C 1
ATOM 1546 O O . GLN A 1 194 ? -5.083 -11.923 -3.640 1.00 90.62 194 GLN A O 1
ATOM 1551 N N . GLY A 1 195 ? -4.375 -10.359 -2.183 1.00 89.62 195 GLY A N 1
ATOM 1552 C CA . GLY A 1 195 ? -3.117 -10.079 -2.854 1.00 89.62 195 GLY A CA 1
ATOM 1553 C C . GLY A 1 195 ? -2.195 -11.279 -2.938 1.00 89.62 195 GLY A C 1
ATOM 1554 O O . GLY A 1 195 ? -1.728 -11.596 -4.024 1.00 89.62 195 GLY A O 1
ATOM 1555 N N . ALA A 1 196 ? -2.023 -12.035 -1.856 1.00 89.62 196 ALA A N 1
ATOM 1556 C CA . ALA A 1 196 ? -1.257 -13.279 -1.878 1.00 89.62 196 ALA A CA 1
ATOM 1557 C C . ALA A 1 196 ? -1.815 -14.285 -2.906 1.00 89.62 196 ALA A C 1
ATOM 1559 O O . ALA A 1 196 ? -1.054 -14.897 -3.657 1.00 89.62 196 ALA A O 1
ATOM 1560 N N . LYS A 1 197 ? -3.148 -14.415 -3.004 1.00 89.19 197 LYS A N 1
ATOM 1561 C CA . LYS A 1 197 ? -3.801 -15.268 -4.015 1.00 89.19 197 LYS A CA 1
ATOM 1562 C C . LYS A 1 197 ? -3.587 -14.765 -5.444 1.00 89.19 197 LYS A C 1
ATOM 1564 O O . LYS A 1 197 ? -3.430 -15.588 -6.345 1.00 89.19 197 LYS A O 1
ATOM 1569 N N . ALA A 1 198 ? -3.608 -13.449 -5.659 1.00 87.25 198 ALA A N 1
ATOM 1570 C CA . ALA A 1 198 ? -3.357 -12.838 -6.963 1.00 87.25 198 ALA A CA 1
ATOM 1571 C C . ALA A 1 198 ? -1.883 -12.979 -7.378 1.00 87.25 198 ALA A C 1
ATOM 1573 O O . ALA A 1 198 ? -1.595 -13.374 -8.504 1.00 87.25 198 ALA A O 1
ATOM 1574 N N . LEU A 1 199 ? -0.951 -12.749 -6.449 1.00 88.62 199 LEU A N 1
ATOM 1575 C CA . LEU A 1 199 ? 0.489 -12.906 -6.662 1.00 88.62 199 LEU A CA 1
ATOM 1576 C C . LEU A 1 199 ? 0.866 -14.340 -7.035 1.00 88.62 199 LEU A C 1
ATOM 1578 O O . LEU A 1 199 ? 1.713 -14.543 -7.898 1.00 88.62 199 LEU A O 1
ATOM 1582 N N . ASN A 1 200 ? 0.192 -15.336 -6.460 1.00 87.50 200 ASN A N 1
ATOM 1583 C CA . ASN A 1 200 ? 0.417 -16.739 -6.808 1.00 87.50 200 ASN A CA 1
ATOM 1584 C C . ASN A 1 200 ? -0.018 -17.104 -8.244 1.00 87.50 200 ASN A C 1
ATOM 1586 O O . ASN A 1 200 ? 0.318 -18.174 -8.738 1.00 87.50 200 ASN A O 1
ATOM 1590 N N . GLN A 1 201 ? -0.780 -16.236 -8.914 1.00 85.56 201 GLN A N 1
ATOM 1591 C CA . GLN A 1 201 ? -1.152 -16.392 -10.325 1.00 85.56 201 GLN A CA 1
ATOM 1592 C C . GLN A 1 201 ? -0.198 -15.642 -11.261 1.00 85.56 201 GLN A C 1
ATOM 1594 O O . GLN A 1 201 ? -0.347 -15.725 -12.480 1.00 85.56 201 GLN A O 1
ATOM 1599 N N . GLY A 1 202 ? 0.747 -14.880 -10.707 1.00 84.75 202 GLY A N 1
ATOM 1600 C CA . GLY A 1 202 ? 1.691 -14.106 -11.488 1.00 84.75 202 GLY A CA 1
ATOM 1601 C C . GLY A 1 202 ? 2.800 -14.952 -12.110 1.00 84.75 202 GLY A C 1
ATOM 1602 O O . GLY A 1 202 ? 3.115 -16.053 -11.660 1.00 84.75 202 GLY A O 1
ATOM 1603 N N . ASN A 1 203 ? 3.411 -14.422 -13.162 1.00 86.00 203 ASN A N 1
ATOM 1604 C CA . ASN A 1 203 ? 4.548 -15.018 -13.850 1.00 86.00 203 ASN A CA 1
ATOM 1605 C C . ASN A 1 203 ? 5.580 -13.950 -14.228 1.00 86.00 203 ASN A C 1
ATOM 1607 O O . ASN A 1 203 ? 5.308 -12.755 -14.190 1.00 86.00 203 ASN A O 1
ATOM 1611 N N . PHE A 1 204 ? 6.786 -14.380 -14.593 1.00 83.06 204 PHE A N 1
ATOM 1612 C CA . PHE A 1 204 ? 7.813 -13.478 -15.108 1.00 83.06 204 PHE A CA 1
ATOM 1613 C C . PHE A 1 204 ? 7.830 -13.519 -16.634 1.00 83.06 204 PHE A C 1
ATOM 1615 O O . PHE A 1 204 ? 7.771 -14.594 -17.234 1.00 83.06 204 PHE A O 1
ATOM 1622 N N . ASP A 1 205 ? 7.922 -12.353 -17.272 1.00 77.94 205 ASP A N 1
ATOM 1623 C CA . ASP A 1 205 ? 8.068 -12.274 -18.723 1.00 77.94 205 ASP A CA 1
ATOM 1624 C C . ASP A 1 205 ? 9.507 -12.555 -19.197 1.00 77.94 205 ASP A C 1
ATOM 1626 O O . ASP A 1 205 ? 10.437 -12.761 -18.412 1.00 77.94 205 ASP A O 1
ATOM 1630 N N . LYS A 1 206 ? 9.713 -12.531 -20.521 1.00 73.56 206 LYS A N 1
ATOM 1631 C CA . LYS A 1 206 ? 11.029 -12.756 -21.143 1.00 73.56 206 LYS A CA 1
ATOM 1632 C C . LYS A 1 206 ? 12.125 -11.792 -20.660 1.00 73.56 206 LYS A C 1
ATOM 1634 O O . LYS A 1 206 ? 13.300 -12.145 -20.784 1.00 73.56 206 LYS A O 1
ATOM 1639 N N . ASN A 1 207 ? 11.759 -10.627 -20.122 1.00 69.00 207 ASN A N 1
ATOM 1640 C CA . ASN A 1 207 ? 12.649 -9.577 -19.626 1.00 69.00 207 ASN A CA 1
ATOM 1641 C C . ASN A 1 207 ? 12.832 -9.635 -18.097 1.00 69.00 207 ASN A C 1
ATOM 1643 O O . ASN A 1 207 ? 13.598 -8.845 -17.544 1.00 69.00 207 ASN A O 1
ATOM 1647 N N . GLY A 1 208 ? 12.181 -10.589 -17.424 1.00 71.19 208 GLY A N 1
ATOM 1648 C CA . GLY A 1 208 ? 12.218 -10.746 -15.976 1.00 71.19 208 GLY A CA 1
ATOM 1649 C C . GLY A 1 208 ? 11.234 -9.850 -15.232 1.00 71.19 208 GLY A C 1
ATOM 1650 O O . GLY A 1 208 ? 11.339 -9.758 -14.022 1.00 71.19 208 GLY A O 1
ATOM 1651 N N . ASN A 1 209 ? 10.278 -9.194 -15.891 1.00 80.06 209 ASN A N 1
ATOM 1652 C CA . ASN A 1 209 ? 9.277 -8.401 -15.174 1.00 80.06 209 ASN A CA 1
ATOM 1653 C C . ASN A 1 209 ? 8.194 -9.316 -14.607 1.00 80.06 209 ASN A C 1
ATOM 1655 O O . ASN A 1 209 ? 7.634 -10.129 -15.349 1.00 80.06 209 ASN A O 1
ATOM 1659 N N . PHE A 1 210 ? 7.891 -9.174 -13.317 1.00 83.31 210 PHE A N 1
ATOM 1660 C CA . PHE A 1 210 ? 6.760 -9.851 -12.698 1.00 83.31 210 PHE A CA 1
ATOM 1661 C C . PHE A 1 210 ? 5.447 -9.280 -13.230 1.00 83.31 210 PHE A C 1
ATOM 1663 O O . PHE A 1 210 ? 5.269 -8.065 -13.302 1.00 83.31 210 PHE A O 1
ATOM 1670 N N . LYS A 1 211 ? 4.530 -10.167 -13.604 1.00 77.12 211 LYS A N 1
ATOM 1671 C CA . LYS A 1 211 ? 3.231 -9.832 -14.171 1.00 77.12 211 LYS A CA 1
ATOM 1672 C C . LYS A 1 211 ? 2.152 -10.612 -13.475 1.00 77.12 211 LYS A C 1
ATOM 1674 O O . LYS A 1 211 ? 2.284 -11.810 -13.250 1.00 77.12 211 LYS A O 1
ATOM 1679 N N . ILE A 1 212 ? 1.048 -9.933 -13.225 1.00 80.94 212 ILE A N 1
ATOM 1680 C CA . ILE A 1 212 ? -0.184 -10.556 -12.772 1.00 80.94 212 ILE A CA 1
ATOM 1681 C C . ILE A 1 212 ? -1.150 -10.579 -13.967 1.00 80.94 212 ILE A C 1
ATOM 1683 O O . ILE A 1 212 ? -1.279 -9.558 -14.655 1.00 80.94 212 ILE A O 1
ATOM 1687 N N . PRO A 1 213 ? -1.789 -11.723 -14.277 1.00 72.62 213 PRO A N 1
ATOM 1688 C CA . PRO A 1 213 ? -2.745 -11.801 -15.376 1.00 72.62 213 PRO A CA 1
ATOM 1689 C C . PRO A 1 213 ? -3.909 -10.833 -15.148 1.00 72.62 213 PRO A C 1
ATOM 1691 O O . PRO A 1 213 ? -4.352 -10.645 -14.020 1.00 72.62 213 PRO A O 1
ATOM 1694 N N . THR A 1 214 ? -4.455 -10.254 -16.218 1.00 66.25 214 THR A N 1
ATOM 1695 C CA . THR A 1 214 ? -5.584 -9.304 -16.148 1.00 66.25 214 THR A CA 1
ATOM 1696 C C . THR A 1 214 ? -6.843 -9.896 -15.507 1.00 66.25 214 THR A C 1
ATOM 1698 O O . THR A 1 214 ? -7.676 -9.157 -14.992 1.00 66.25 214 THR A O 1
ATOM 1701 N N . SER A 1 215 ? -6.976 -11.226 -15.503 1.00 65.88 215 SER A N 1
ATOM 1702 C CA . SER A 1 215 ? -8.046 -11.952 -14.814 1.00 65.88 215 SER A CA 1
ATOM 1703 C C . SER A 1 215 ? -7.882 -12.010 -13.294 1.00 65.88 215 SER A C 1
ATOM 1705 O O . SER A 1 215 ? -8.856 -12.271 -12.589 1.00 65.88 215 SER A O 1
ATOM 1707 N N . ALA A 1 216 ? -6.671 -11.818 -12.769 1.00 69.31 216 ALA A N 1
ATOM 1708 C CA . ALA A 1 216 ? -6.460 -11.763 -11.333 1.00 69.31 216 ALA A CA 1
ATOM 1709 C C . ALA A 1 216 ? -6.929 -10.391 -10.838 1.00 69.31 216 ALA A C 1
ATOM 1711 O O . ALA A 1 216 ? -6.402 -9.350 -11.219 1.00 69.31 216 ALA A O 1
ATOM 1712 N N . ASN A 1 217 ? -7.977 -10.396 -10.015 1.00 71.88 217 ASN A N 1
ATOM 1713 C CA . ASN A 1 217 ? -8.530 -9.187 -9.424 1.00 71.88 217 ASN A CA 1
ATOM 1714 C C . ASN A 1 217 ? -7.438 -8.448 -8.621 1.00 71.88 217 ASN A C 1
ATOM 1716 O O . ASN A 1 217 ? -6.921 -8.995 -7.649 1.00 71.88 217 ASN A O 1
ATOM 1720 N N . MET A 1 218 ? -7.115 -7.212 -9.022 1.00 79.38 218 MET A N 1
ATOM 1721 C CA . MET A 1 218 ? -6.092 -6.356 -8.401 1.00 79.38 218 MET A CA 1
ATOM 1722 C C . MET A 1 218 ? -6.659 -5.194 -7.579 1.00 79.38 218 MET A C 1
ATOM 1724 O O . MET A 1 218 ? -5.902 -4.349 -7.098 1.00 79.38 218 MET A O 1
ATOM 1728 N N . THR A 1 219 ? -7.978 -5.140 -7.364 1.00 84.75 219 THR A N 1
ATOM 1729 C CA . THR A 1 219 ? -8.602 -4.056 -6.586 1.00 84.75 219 THR A CA 1
ATOM 1730 C C . THR A 1 219 ? -8.108 -4.020 -5.143 1.00 84.75 219 THR A C 1
ATOM 1732 O O . THR A 1 219 ? -8.101 -2.954 -4.532 1.00 84.75 219 THR A O 1
ATOM 1735 N N . TRP A 1 220 ? -7.638 -5.157 -4.617 1.00 88.25 220 TRP A N 1
ATOM 1736 C CA . TRP A 1 220 ? -7.035 -5.266 -3.289 1.00 88.25 220 TRP A CA 1
ATOM 1737 C C . TRP A 1 220 ? -5.835 -4.329 -3.109 1.00 88.25 220 TRP A C 1
ATOM 1739 O O . TRP A 1 220 ? -5.701 -3.732 -2.045 1.00 88.25 220 TRP A O 1
ATOM 1749 N N . TYR A 1 221 ? -4.993 -4.149 -4.136 1.00 87.56 221 TYR A N 1
ATOM 1750 C CA . TYR A 1 221 ? -3.787 -3.324 -4.027 1.00 87.56 221 TYR A CA 1
ATOM 1751 C C . TYR A 1 221 ? -4.173 -1.855 -3.851 1.00 87.56 221 TYR A C 1
ATOM 1753 O O . TYR A 1 221 ? -3.718 -1.191 -2.924 1.00 87.56 221 TYR A O 1
ATOM 1761 N N . LYS A 1 222 ? -5.128 -1.377 -4.660 1.00 85.00 222 LYS A N 1
ATOM 1762 C CA . LYS A 1 222 ? -5.688 -0.027 -4.518 1.00 85.00 222 LYS A CA 1
ATOM 1763 C C . LYS A 1 222 ? -6.391 0.170 -3.182 1.00 85.00 222 LYS A C 1
ATOM 1765 O O . LYS A 1 222 ? -6.170 1.187 -2.532 1.00 85.00 222 LYS A O 1
ATOM 1770 N N . ALA A 1 223 ? -7.198 -0.800 -2.760 1.00 84.44 223 ALA A N 1
ATOM 1771 C CA . ALA A 1 223 ? -7.918 -0.737 -1.493 1.00 84.44 223 ALA A CA 1
ATOM 1772 C C . ALA A 1 223 ? -6.978 -0.725 -0.273 1.00 84.44 223 ALA A C 1
ATOM 1774 O O . ALA A 1 223 ? -7.322 -0.149 0.752 1.00 84.44 223 ALA A O 1
ATOM 1775 N N . MET A 1 224 ? -5.799 -1.342 -0.376 1.00 84.88 224 MET A N 1
ATOM 1776 C CA . MET A 1 224 ? -4.835 -1.451 0.722 1.00 84.88 224 MET A CA 1
ATOM 1777 C C . MET A 1 224 ? -3.820 -0.302 0.756 1.00 84.88 224 MET A C 1
ATOM 1779 O O . MET A 1 224 ? -3.487 0.203 1.827 1.00 84.88 224 MET A O 1
ATOM 1783 N N . ILE A 1 225 ? -3.307 0.106 -0.407 1.00 80.19 225 ILE A N 1
ATOM 1784 C CA . ILE A 1 225 ? -2.229 1.100 -0.519 1.00 80.19 225 ILE A CA 1
ATOM 1785 C C . ILE A 1 225 ? -2.783 2.515 -0.759 1.00 80.19 225 ILE A C 1
ATOM 1787 O O . ILE A 1 225 ? -2.079 3.503 -0.553 1.00 80.19 225 ILE A O 1
ATOM 1791 N N . GLY A 1 226 ? -4.046 2.639 -1.181 1.00 75.12 226 GLY A N 1
ATOM 1792 C CA . GLY A 1 226 ? -4.646 3.915 -1.584 1.00 75.12 226 GLY A CA 1
ATOM 1793 C C . GLY A 1 226 ? -4.142 4.423 -2.939 1.00 75.12 226 GLY A C 1
ATOM 1794 O O . GLY A 1 226 ? -4.359 5.582 -3.282 1.00 75.12 226 GLY A O 1
ATOM 1795 N N . GLN A 1 227 ? -3.455 3.575 -3.710 1.00 61.38 227 GLN A N 1
ATOM 1796 C CA . GLN A 1 227 ? -2.849 3.905 -5.001 1.00 61.38 227 GLN A CA 1
ATOM 1797 C C . GLN A 1 227 ? -3.129 2.795 -6.010 1.00 61.38 227 GLN A C 1
ATOM 1799 O O . GLN A 1 227 ? -3.171 1.620 -5.652 1.00 61.38 227 GLN A O 1
ATOM 1804 N N . GLU A 1 228 ? -3.316 3.150 -7.278 1.00 60.31 228 GLU A N 1
ATOM 1805 C CA . GLU A 1 228 ? -3.392 2.133 -8.327 1.00 60.31 228 GLU A CA 1
ATOM 1806 C C . GLU A 1 228 ? -2.049 1.418 -8.458 1.00 60.31 228 GLU A C 1
ATOM 1808 O O . GLU A 1 228 ? -0.992 2.029 -8.290 1.00 60.31 228 GLU A O 1
ATOM 1813 N N . LEU A 1 229 ? -2.095 0.110 -8.729 1.00 62.22 229 LEU A N 1
ATOM 1814 C CA . LEU A 1 229 ? -0.881 -0.630 -9.048 1.00 62.22 229 LEU A CA 1
ATOM 1815 C C . LEU A 1 229 ? -0.239 0.028 -10.268 1.00 62.22 229 LEU A C 1
ATOM 1817 O O . LEU A 1 229 ? -0.945 0.357 -11.225 1.00 62.22 229 LEU A O 1
ATOM 1821 N N . ASP A 1 230 ? 1.084 0.197 -10.247 1.00 58.41 230 ASP A N 1
ATOM 1822 C CA . ASP A 1 230 ? 1.776 0.683 -11.432 1.00 58.41 230 ASP A CA 1
ATOM 1823 C C . ASP A 1 230 ? 1.413 -0.214 -12.622 1.00 58.41 230 ASP A C 1
ATOM 1825 O O . ASP A 1 230 ? 1.604 -1.430 -12.604 1.00 58.41 230 ASP A O 1
ATOM 1829 N N . SER A 1 231 ? 0.891 0.420 -13.669 1.00 53.34 231 SER A N 1
ATOM 1830 C CA . SER A 1 231 ? 0.637 -0.172 -14.981 1.00 53.34 231 SER A CA 1
ATOM 1831 C C . SER A 1 231 ? 1.791 -1.038 -15.510 1.00 53.34 231 SER A C 1
ATOM 1833 O O . SER A 1 231 ? 1.543 -1.953 -16.283 1.00 53.34 231 SER A O 1
ATOM 1835 N N . SER A 1 232 ? 3.039 -0.778 -15.096 1.00 48.44 232 SER A N 1
ATOM 1836 C CA . SER A 1 232 ? 4.221 -1.580 -15.442 1.00 48.44 232 SER A CA 1
ATOM 1837 C C . SER A 1 232 ? 4.220 -3.004 -14.852 1.00 48.44 232 SER A C 1
ATOM 1839 O O . SER A 1 232 ? 4.939 -3.865 -15.358 1.00 48.44 232 SER A O 1
ATOM 1841 N N . LEU A 1 233 ? 3.399 -3.261 -13.827 1.00 52.25 233 LEU A N 1
ATOM 1842 C CA . LEU A 1 233 ? 3.274 -4.527 -13.089 1.00 52.25 233 LEU A CA 1
ATOM 1843 C C . LEU A 1 233 ? 1.996 -5.314 -13.452 1.00 52.25 233 LEU A C 1
ATOM 1845 O O . LEU A 1 233 ? 1.816 -6.461 -13.033 1.00 52.25 233 LEU A O 1
ATOM 1849 N N . VAL A 1 234 ? 1.107 -4.714 -14.252 1.00 51.03 234 VAL A N 1
ATOM 1850 C CA . VAL A 1 234 ? -0.087 -5.356 -14.821 1.00 51.03 234 VAL A CA 1
ATOM 1851 C C . VAL A 1 234 ? 0.235 -5.792 -16.248 1.00 51.03 234 VAL A C 1
ATOM 1853 O O . VAL A 1 234 ? 0.873 -5.056 -16.998 1.00 51.03 234 VAL A O 1
ATOM 1856 N N . ALA A 1 235 ? -0.175 -7.000 -16.647 1.00 43.69 235 ALA A N 1
ATOM 1857 C CA . ALA A 1 235 ? 0.052 -7.486 -18.005 1.00 43.69 235 ALA A CA 1
ATOM 1858 C C . ALA A 1 235 ? -0.681 -6.610 -19.048 1.00 43.69 235 ALA A C 1
ATOM 1860 O O . ALA A 1 235 ? -1.850 -6.831 -19.346 1.00 43.69 235 ALA A O 1
ATOM 1861 N N . GLY A 1 236 ? 0.040 -5.628 -19.597 1.00 39.16 236 GLY A N 1
ATOM 1862 C CA . GLY A 1 236 ? -0.360 -4.769 -20.710 1.00 39.16 236 GLY A CA 1
ATOM 1863 C C . GLY A 1 236 ? 0.832 -3.956 -21.232 1.00 39.16 236 GLY A C 1
ATOM 1864 O O . GLY A 1 236 ? 1.176 -2.924 -20.668 1.00 39.16 236 GLY A O 1
ATOM 1865 N N . ASP A 1 237 ? 1.473 -4.471 -22.287 1.00 39.88 237 ASP A N 1
ATOM 1866 C CA . ASP A 1 237 ? 2.425 -3.819 -23.206 1.00 39.88 237 ASP A CA 1
ATOM 1867 C C . ASP A 1 237 ? 3.542 -2.933 -22.647 1.00 39.88 237 ASP A C 1
ATOM 1869 O O . ASP A 1 237 ? 3.366 -1.718 -22.629 1.00 39.88 237 ASP A O 1
ATOM 1873 N N . ARG A 1 238 ? 4.745 -3.480 -22.379 1.00 50.59 238 ARG A N 1
ATOM 1874 C CA . ARG A 1 238 ? 6.016 -2.720 -22.508 1.00 50.59 238 ARG A CA 1
ATOM 1875 C C . ARG A 1 238 ? 7.194 -3.610 -22.901 1.00 50.59 238 ARG A C 1
ATOM 1877 O O . ARG A 1 238 ? 7.897 -4.166 -22.060 1.00 50.59 238 ARG A O 1
ATOM 1884 N N . ASP A 1 239 ? 7.439 -3.707 -24.200 1.00 57.62 239 ASP A N 1
ATOM 1885 C CA . ASP A 1 239 ? 8.820 -3.732 -24.677 1.00 57.62 239 ASP A CA 1
ATOM 1886 C C . ASP A 1 239 ? 9.444 -2.366 -24.302 1.00 57.62 239 ASP A C 1
ATOM 1888 O O . ASP A 1 239 ? 8.798 -1.351 -24.564 1.00 57.62 239 ASP A O 1
ATOM 1892 N N . PRO A 1 240 ? 10.627 -2.281 -23.658 1.00 55.94 240 PRO A N 1
ATOM 1893 C CA . PRO A 1 240 ? 11.273 -0.995 -23.344 1.00 55.94 240 PRO A CA 1
ATOM 1894 C C . PRO A 1 240 ? 11.545 -0.131 -24.590 1.00 55.94 240 PRO A C 1
ATOM 1896 O O . PRO A 1 240 ? 11.727 1.083 -24.469 1.00 55.94 240 PRO A O 1
ATOM 1899 N N . ASN A 1 241 ? 11.519 -0.744 -25.778 1.00 63.75 241 ASN A N 1
ATOM 1900 C CA . ASN A 1 241 ? 11.621 -0.086 -27.079 1.00 63.75 241 ASN A CA 1
ATOM 1901 C C . ASN A 1 241 ? 10.277 0.425 -27.615 1.00 63.75 241 ASN A C 1
ATOM 1903 O O . ASN A 1 241 ? 10.230 1.052 -28.668 1.00 63.75 241 ASN A O 1
ATOM 1907 N N . THR A 1 242 ? 9.175 0.173 -26.907 1.00 68.25 242 THR A N 1
ATOM 1908 C CA . THR A 1 242 ? 7.849 0.688 -27.242 1.00 68.25 242 THR A CA 1
ATOM 1909 C C . THR A 1 242 ? 7.466 1.804 -26.283 1.00 68.25 242 THR A C 1
ATOM 1911 O O . THR A 1 242 ? 7.530 1.668 -25.060 1.00 68.25 242 THR A O 1
ATOM 1914 N N . LEU A 1 243 ? 7.021 2.921 -26.853 1.00 69.88 243 LEU A N 1
ATOM 1915 C CA . LEU A 1 243 ? 6.599 4.085 -26.091 1.00 69.88 243 LEU A CA 1
ATOM 1916 C C . LEU A 1 243 ? 5.402 3.737 -25.186 1.00 69.88 243 LEU A C 1
ATOM 1918 O O . LEU A 1 243 ? 4.452 3.143 -25.693 1.00 69.88 243 LEU A O 1
ATOM 1922 N N . PRO A 1 244 ? 5.393 4.083 -23.884 1.00 66.00 244 PRO A N 1
ATOM 1923 C CA . PRO A 1 244 ? 4.244 3.826 -23.013 1.00 66.00 244 PRO A CA 1
ATOM 1924 C C . PRO A 1 244 ? 2.946 4.459 -23.529 1.00 66.00 244 PRO A C 1
ATOM 1926 O O . PRO A 1 244 ? 2.978 5.557 -24.080 1.00 66.00 244 PRO A O 1
ATOM 1929 N N . GLU A 1 245 ? 1.804 3.816 -23.261 1.00 67.06 245 GLU A N 1
ATOM 1930 C CA . GLU A 1 245 ? 0.480 4.217 -23.775 1.00 67.06 245 GLU A CA 1
ATOM 1931 C C . GLU A 1 245 ? 0.167 5.707 -23.609 1.00 67.06 245 GLU A C 1
ATOM 1933 O O . GLU A 1 245 ? -0.252 6.356 -24.560 1.00 67.06 245 GLU A O 1
ATOM 1938 N N . LYS A 1 246 ? 0.476 6.290 -22.445 1.00 75.00 246 LYS A N 1
ATOM 1939 C CA . LYS A 1 246 ? 0.248 7.722 -22.189 1.00 75.00 246 LYS A CA 1
ATOM 1940 C C . LYS A 1 246 ? 0.904 8.645 -23.227 1.00 75.00 246 LYS A C 1
ATOM 1942 O O . LYS A 1 246 ? 0.343 9.677 -23.563 1.00 75.00 246 LYS A O 1
ATOM 1947 N N . TYR A 1 247 ? 2.086 8.280 -23.724 1.00 78.62 247 TYR A N 1
ATOM 1948 C CA . TYR A 1 247 ? 2.816 9.065 -24.717 1.00 78.62 247 TYR A CA 1
ATOM 1949 C C . TYR A 1 247 ? 2.352 8.749 -26.142 1.00 78.62 247 TYR A C 1
ATOM 1951 O O . TYR A 1 247 ? 2.432 9.614 -27.004 1.00 78.62 247 TYR A O 1
ATOM 1959 N N . ARG A 1 248 ? 1.850 7.530 -26.395 1.00 82.31 248 ARG A N 1
ATOM 1960 C CA . ARG A 1 248 ? 1.224 7.178 -27.678 1.00 82.31 248 ARG A CA 1
ATOM 1961 C C . ARG A 1 248 ? -0.060 7.973 -27.886 1.00 82.31 248 ARG A C 1
ATOM 1963 O O . ARG A 1 248 ? -0.224 8.570 -28.939 1.00 82.31 248 ARG A O 1
ATOM 1970 N N . ILE A 1 249 ? -0.899 8.065 -26.854 1.00 71.12 249 ILE A N 1
ATOM 1971 C CA . ILE A 1 249 ? -2.098 8.913 -26.860 1.00 71.12 249 ILE A CA 1
ATOM 1972 C C . ILE A 1 249 ? -1.715 10.382 -27.100 1.00 71.12 249 ILE A C 1
ATOM 1974 O O . ILE A 1 249 ? -2.283 11.019 -27.978 1.00 71.12 249 ILE A O 1
ATOM 1978 N N . GLU A 1 250 ? -0.697 10.897 -26.394 1.00 83.81 250 GLU A N 1
ATOM 1979 C CA . GLU A 1 250 ? -0.192 12.268 -26.598 1.00 83.81 250 GLU A CA 1
ATOM 1980 C C . GLU A 1 250 ? 0.244 12.509 -28.058 1.00 83.81 250 GLU A C 1
ATOM 1982 O O . GLU A 1 250 ? -0.057 13.556 -28.627 1.00 83.81 250 GLU A O 1
ATOM 1987 N N . ILE A 1 251 ? 0.902 11.532 -28.693 1.00 86.25 251 ILE A N 1
ATOM 1988 C CA . ILE A 1 251 ? 1.286 11.595 -30.111 1.00 86.25 251 ILE A CA 1
ATOM 1989 C C . ILE A 1 251 ? 0.063 11.587 -31.033 1.00 86.25 251 ILE A C 1
ATOM 1991 O O . ILE A 1 251 ? 0.017 12.394 -31.961 1.00 86.25 251 ILE A O 1
ATOM 1995 N N . GLU A 1 252 ? -0.928 10.729 -30.795 1.00 90.50 252 GLU A N 1
ATOM 1996 C CA . GLU A 1 252 ? -2.156 10.702 -31.600 1.00 90.50 252 GLU A CA 1
ATOM 1997 C C . GLU A 1 252 ? -2.926 12.027 -31.516 1.00 90.50 252 GLU A C 1
ATOM 1999 O O . GLU A 1 252 ? -3.393 12.546 -32.534 1.00 90.50 252 GLU A O 1
ATOM 2004 N N . ASP A 1 253 ? -2.982 12.647 -30.338 1.00 89.44 253 ASP A N 1
ATOM 2005 C CA . ASP A 1 253 ? -3.573 13.978 -30.172 1.00 89.44 253 ASP A CA 1
ATOM 2006 C C . ASP A 1 253 ? -2.798 15.045 -30.969 1.00 89.44 253 ASP A C 1
ATOM 2008 O O . ASP A 1 253 ? -3.395 15.915 -31.612 1.00 89.44 253 ASP A O 1
ATOM 2012 N N . ILE A 1 254 ? -1.460 14.969 -30.989 1.00 94.19 254 ILE A N 1
ATOM 2013 C CA . ILE A 1 254 ? -0.614 15.868 -31.790 1.00 94.19 254 ILE A CA 1
ATOM 2014 C C . ILE A 1 254 ? -0.879 15.674 -33.288 1.00 94.19 254 ILE A C 1
ATOM 2016 O O . ILE A 1 254 ? -1.062 16.666 -34.004 1.00 94.19 254 ILE A O 1
ATOM 2020 N N . LYS A 1 255 ? -0.944 14.425 -33.767 1.00 93.75 255 LYS A N 1
ATOM 2021 C CA . LYS A 1 255 ? -1.217 14.100 -35.178 1.00 93.75 255 LYS A CA 1
ATOM 2022 C C . LYS A 1 255 ? -2.540 14.701 -35.648 1.00 93.75 255 LYS A C 1
ATOM 2024 O O . LYS A 1 255 ? -2.589 15.298 -36.726 1.00 93.75 255 LYS A O 1
ATOM 2029 N N . ASN A 1 256 ? -3.570 14.632 -34.806 1.00 93.62 256 ASN A N 1
ATOM 2030 C CA . ASN A 1 256 ? -4.919 15.125 -35.096 1.00 93.62 256 ASN A CA 1
ATOM 2031 C C . ASN A 1 256 ? -5.111 16.638 -34.873 1.00 93.62 256 ASN A C 1
ATOM 2033 O O . ASN A 1 256 ? -6.184 17.172 -35.146 1.00 93.62 256 ASN A O 1
ATOM 2037 N N . SER A 1 257 ? -4.091 17.352 -34.391 1.00 96.12 257 SER A N 1
ATOM 2038 C CA . SER A 1 257 ? -4.174 18.796 -34.143 1.00 96.12 257 SER A CA 1
ATOM 2039 C C . SER A 1 257 ? -4.126 19.645 -35.428 1.00 96.12 257 SER A C 1
ATOM 2041 O O . SER A 1 257 ? -3.721 19.181 -36.495 1.00 96.12 257 SER A O 1
ATOM 2043 N N . ASN A 1 258 ? -4.472 20.932 -35.314 1.00 96.19 258 ASN A N 1
ATOM 2044 C CA . ASN A 1 258 ? -4.409 21.913 -36.413 1.00 96.19 258 ASN A CA 1
ATOM 2045 C C . ASN A 1 258 ? -3.022 22.573 -36.583 1.00 96.19 258 ASN A C 1
ATOM 2047 O O . ASN A 1 258 ? -2.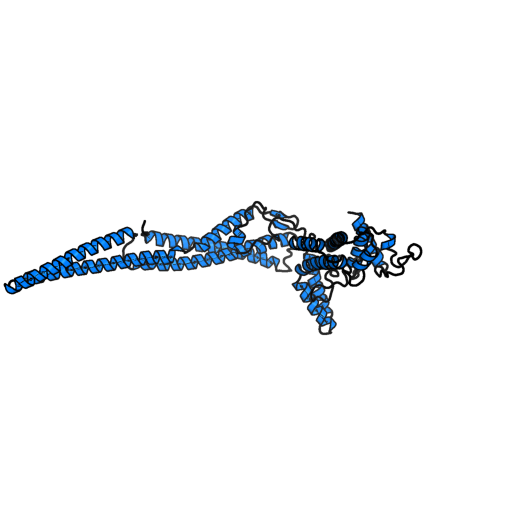913 23.610 -37.232 1.00 96.19 258 ASN A O 1
ATOM 2051 N N . LEU A 1 259 ? -1.979 22.023 -35.954 1.00 96.00 259 LEU A N 1
ATOM 2052 C CA . LEU A 1 259 ? -0.610 22.539 -36.049 1.00 96.00 259 LEU A CA 1
ATOM 2053 C C . LEU A 1 259 ? -0.014 22.309 -37.446 1.00 96.00 259 LEU A C 1
ATOM 2055 O O . LEU A 1 259 ? -0.430 21.388 -38.154 1.00 96.00 259 LEU A O 1
ATOM 2059 N N . SER A 1 260 ? 0.984 23.113 -37.824 1.00 95.00 260 SER A N 1
ATOM 2060 C CA . SER A 1 260 ? 1.772 22.853 -39.036 1.00 95.00 260 SER A CA 1
ATOM 2061 C C . SER A 1 260 ? 2.551 21.538 -38.924 1.00 95.00 260 SER A C 1
ATOM 2063 O O . SER A 1 260 ? 2.795 21.035 -37.826 1.00 95.00 260 SER A O 1
ATOM 2065 N N . GLU A 1 261 ? 2.969 20.975 -40.057 1.00 92.94 261 GLU A N 1
ATOM 2066 C CA . GLU A 1 261 ? 3.706 19.703 -40.099 1.00 92.94 261 GLU A CA 1
ATOM 2067 C C . GLU A 1 261 ? 4.977 19.758 -39.238 1.00 92.94 261 GLU A C 1
ATOM 2069 O O . GLU A 1 261 ? 5.230 18.856 -38.439 1.00 92.94 261 GLU A O 1
ATOM 2074 N N . VAL A 1 262 ? 5.730 20.859 -39.328 1.00 92.88 262 VAL A N 1
ATOM 2075 C CA . VAL A 1 262 ? 6.965 21.080 -38.560 1.00 92.88 262 VAL A CA 1
ATOM 2076 C C . VAL A 1 262 ? 6.680 21.185 -37.060 1.00 92.88 262 VAL A C 1
ATOM 2078 O O . VAL A 1 262 ? 7.398 20.597 -36.255 1.00 92.88 262 VAL A O 1
ATOM 2081 N N . GLU A 1 263 ? 5.609 21.877 -36.660 1.00 95.62 263 GLU A N 1
ATOM 2082 C CA . GLU A 1 263 ? 5.206 21.966 -35.250 1.00 95.62 263 GLU A CA 1
ATOM 2083 C C . GLU A 1 263 ? 4.735 20.616 -34.698 1.00 95.62 263 GLU A C 1
ATOM 2085 O O . GLU A 1 263 ? 5.042 20.279 -33.553 1.00 95.62 263 GLU A O 1
ATOM 2090 N N . LYS A 1 264 ? 4.004 19.823 -35.495 1.00 97.19 264 LYS A N 1
ATOM 2091 C CA . LYS A 1 264 ? 3.625 18.454 -35.114 1.00 97.19 264 LYS A CA 1
ATOM 2092 C C . LYS A 1 264 ? 4.863 17.597 -34.920 1.00 97.19 264 LYS A C 1
ATOM 2094 O O . LYS A 1 264 ? 4.977 16.932 -33.895 1.00 97.19 264 LYS A O 1
ATOM 2099 N N . ALA A 1 265 ? 5.797 17.645 -35.865 1.00 96.56 265 ALA A N 1
ATOM 2100 C CA . ALA A 1 265 ? 7.035 16.891 -35.788 1.00 96.56 265 ALA A CA 1
ATOM 2101 C C . ALA A 1 265 ? 7.873 17.282 -34.566 1.00 96.56 265 ALA A C 1
ATOM 2103 O O . ALA A 1 265 ? 8.341 16.399 -33.850 1.00 96.56 265 ALA A O 1
ATOM 2104 N N . ASP A 1 266 ? 8.005 18.581 -34.271 1.00 95.56 266 ASP A N 1
ATOM 2105 C CA . ASP A 1 266 ? 8.727 19.046 -33.083 1.00 95.56 266 ASP A CA 1
ATOM 2106 C C . ASP A 1 266 ? 8.095 18.509 -31.795 1.00 95.56 266 ASP A C 1
ATOM 2108 O O . ASP A 1 266 ? 8.794 17.979 -30.929 1.00 95.56 266 ASP A O 1
ATOM 2112 N N . LYS A 1 267 ? 6.762 18.581 -31.689 1.00 97.12 267 LYS A N 1
ATOM 2113 C CA . LYS A 1 267 ? 6.038 18.067 -30.523 1.00 97.12 267 LYS A CA 1
ATOM 2114 C C . LYS A 1 267 ? 6.137 16.553 -30.395 1.00 97.12 267 LYS A C 1
ATOM 2116 O O . LYS A 1 267 ? 6.353 16.080 -29.286 1.00 97.12 267 LYS A O 1
ATOM 2121 N N . ILE A 1 268 ? 6.036 15.809 -31.498 1.00 97.06 268 ILE A N 1
ATOM 2122 C CA . ILE A 1 268 ? 6.235 14.354 -31.506 1.00 97.06 268 ILE A CA 1
ATOM 2123 C C . ILE A 1 268 ? 7.631 14.034 -30.970 1.00 97.06 268 ILE A C 1
ATOM 2125 O O . ILE A 1 268 ? 7.746 13.295 -29.992 1.00 97.06 268 ILE A O 1
ATOM 2129 N N . THR A 1 269 ? 8.687 14.628 -31.536 1.00 96.19 269 THR A N 1
ATOM 2130 C CA . THR A 1 269 ? 10.061 14.398 -31.066 1.00 96.19 269 THR A CA 1
ATOM 2131 C C . THR A 1 269 ? 10.220 14.778 -29.590 1.00 96.19 269 THR A C 1
ATOM 2133 O O . THR A 1 269 ? 10.815 14.018 -28.825 1.00 96.19 269 THR A O 1
ATOM 2136 N N . ASN A 1 270 ? 9.616 15.886 -29.148 1.00 95.69 270 ASN A N 1
ATOM 2137 C CA . ASN A 1 270 ? 9.611 16.308 -27.745 1.00 95.69 270 ASN A CA 1
ATOM 2138 C C . ASN A 1 270 ? 8.913 15.287 -26.826 1.00 95.69 270 ASN A C 1
ATOM 2140 O O . 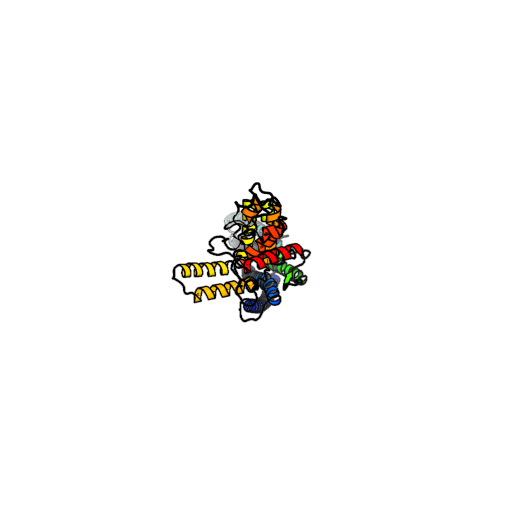ASN A 1 270 ? 9.409 14.990 -25.740 1.00 95.69 270 ASN A O 1
ATOM 2144 N N . THR A 1 271 ? 7.809 14.670 -27.255 1.00 94.31 271 THR A N 1
ATOM 2145 C CA . THR A 1 271 ? 7.141 13.604 -26.491 1.00 94.31 271 THR A CA 1
ATOM 2146 C C . THR A 1 271 ? 8.058 12.390 -26.292 1.00 94.31 271 THR A C 1
ATOM 2148 O O . THR A 1 271 ? 8.110 11.831 -25.191 1.00 94.31 271 THR A O 1
ATOM 2151 N N . TYR A 1 272 ? 8.851 12.019 -27.302 1.00 94.38 272 TYR A N 1
ATOM 2152 C CA . TYR A 1 272 ? 9.887 10.990 -27.155 1.00 94.38 272 TYR A CA 1
ATOM 2153 C C . TYR A 1 272 ? 11.017 11.429 -26.213 1.00 94.38 272 TYR A C 1
ATOM 2155 O O . TYR A 1 272 ? 11.434 10.652 -25.355 1.00 94.38 272 TYR A O 1
ATOM 2163 N N . GLU A 1 273 ? 11.476 12.678 -26.302 1.00 94.88 273 GLU A N 1
ATOM 2164 C CA . GLU A 1 273 ? 12.499 13.238 -25.405 1.00 94.88 273 GLU A CA 1
ATOM 2165 C C . GLU A 1 273 ? 12.033 13.265 -23.950 1.00 94.88 273 GLU A C 1
ATOM 2167 O O . GLU A 1 273 ? 12.777 12.881 -23.051 1.00 94.88 273 GLU A O 1
ATOM 2172 N N . LYS A 1 274 ? 10.772 13.631 -23.717 1.00 92.88 274 LYS A N 1
ATOM 2173 C CA . LYS A 1 274 ? 10.104 13.591 -22.413 1.00 92.88 274 LYS A CA 1
ATOM 2174 C C . LYS A 1 274 ? 10.076 12.177 -21.842 1.00 92.88 274 LYS A C 1
ATOM 2176 O O . LYS A 1 274 ? 10.309 12.004 -20.643 1.00 92.88 274 LYS A O 1
ATOM 2181 N N . TYR A 1 275 ? 9.801 11.166 -22.668 1.00 88.94 275 TYR A N 1
ATOM 2182 C CA . TYR A 1 275 ? 9.895 9.768 -22.250 1.00 88.94 275 TYR A CA 1
ATOM 2183 C C . TYR A 1 275 ? 11.337 9.393 -21.898 1.00 88.94 275 TYR A C 1
ATOM 2185 O O . TYR A 1 275 ? 11.585 8.987 -20.764 1.00 88.94 275 TYR A O 1
ATOM 2193 N N . LEU A 1 276 ? 12.291 9.593 -22.808 1.00 90.50 276 LEU A N 1
ATOM 2194 C CA . LEU A 1 276 ? 13.695 9.226 -22.601 1.00 90.50 276 LEU A CA 1
ATOM 2195 C C . LEU A 1 276 ? 14.303 9.924 -21.377 1.00 90.50 276 LEU A C 1
ATOM 2197 O O . LEU A 1 276 ? 14.938 9.275 -20.548 1.00 90.50 276 LEU A O 1
ATOM 2201 N N . TYR A 1 277 ? 14.038 11.220 -21.205 1.00 90.12 277 TYR A N 1
ATOM 2202 C CA . TYR A 1 277 ? 14.453 11.990 -20.034 1.00 90.12 277 TYR A CA 1
ATOM 2203 C C . TYR A 1 277 ? 13.899 11.399 -18.734 1.00 90.12 277 TYR A C 1
ATOM 2205 O O . TYR A 1 277 ? 14.609 11.330 -17.731 1.00 90.12 277 TYR A O 1
ATOM 2213 N N . SER A 1 278 ? 12.642 10.941 -18.739 1.00 84.88 278 SER A N 1
ATOM 2214 C CA . SER A 1 278 ? 12.003 10.382 -17.543 1.00 84.88 278 SER A CA 1
ATOM 2215 C C . SER A 1 278 ? 12.661 9.094 -17.037 1.00 84.88 278 SER A C 1
ATOM 2217 O O . SER A 1 278 ? 12.550 8.792 -15.851 1.00 84.88 278 SER A O 1
ATOM 2219 N N . LEU A 1 279 ? 13.388 8.373 -17.896 1.00 81.25 279 LEU A N 1
ATOM 2220 C CA . LEU A 1 279 ? 14.002 7.081 -17.571 1.00 81.25 279 LEU A CA 1
ATOM 2221 C C . LEU A 1 279 ? 15.304 7.213 -16.762 1.00 81.25 279 LEU A C 1
ATOM 2223 O O . LEU A 1 279 ? 15.676 6.285 -16.044 1.00 81.25 279 LEU A O 1
ATOM 2227 N N . ALA A 1 280 ? 15.985 8.359 -16.858 1.00 83.25 280 ALA A N 1
ATOM 2228 C CA . ALA A 1 280 ? 17.255 8.632 -16.173 1.00 83.25 280 ALA A CA 1
ATOM 2229 C C . ALA A 1 280 ? 17.365 10.104 -15.729 1.00 83.25 280 ALA A C 1
ATOM 2231 O O . ALA A 1 280 ? 18.412 10.743 -15.840 1.00 83.25 280 ALA A O 1
ATOM 2232 N N . LYS A 1 281 ? 16.248 10.680 -15.261 1.00 88.62 281 LYS A N 1
ATOM 2233 C CA . LYS A 1 281 ? 16.122 12.114 -14.945 1.00 88.62 281 LYS A CA 1
ATOM 2234 C C . LYS A 1 281 ? 17.216 12.619 -13.999 1.00 88.62 281 LYS A C 1
ATOM 2236 O O . LYS A 1 281 ? 17.751 13.709 -14.203 1.00 88.62 281 LYS A O 1
ATOM 2241 N N . SER A 1 282 ? 17.516 11.853 -12.950 1.00 86.00 282 SER A N 1
ATOM 2242 C CA . SER A 1 282 ? 18.504 12.234 -11.934 1.00 86.00 282 SER A CA 1
ATOM 2243 C C . SER A 1 282 ? 19.908 12.303 -12.533 1.00 86.00 282 SER A C 1
ATOM 2245 O O . SER A 1 282 ? 20.628 13.284 -12.351 1.00 86.00 282 SER A O 1
ATOM 2247 N N . GLU A 1 283 ? 20.267 11.293 -13.318 1.00 90.81 283 GLU A N 1
ATOM 2248 C CA . GLU A 1 283 ? 21.568 11.146 -13.952 1.00 90.81 283 GLU A CA 1
ATOM 2249 C C . GLU A 1 283 ? 21.776 12.203 -15.040 1.00 90.81 283 GLU A C 1
ATOM 2251 O O . GLU A 1 283 ? 22.835 12.834 -15.076 1.00 90.81 283 GLU A O 1
ATOM 2256 N N . PHE A 1 284 ? 20.749 12.487 -15.853 1.00 93.25 284 PHE A N 1
ATOM 2257 C CA . PHE A 1 284 ? 20.793 13.580 -16.826 1.00 93.25 284 PHE A CA 1
ATOM 2258 C C . PHE A 1 284 ? 21.041 14.933 -16.146 1.00 93.25 284 PHE A C 1
ATOM 2260 O O . PHE A 1 284 ? 21.903 15.707 -16.576 1.00 93.25 284 PHE A O 1
ATOM 2267 N N . ASN A 1 285 ? 20.324 15.223 -15.060 1.00 92.44 285 ASN A N 1
ATOM 2268 C CA . ASN A 1 285 ? 20.492 16.482 -14.334 1.00 92.44 285 ASN A CA 1
ATOM 2269 C C . ASN A 1 285 ? 21.866 16.572 -13.664 1.00 92.44 285 ASN A C 1
ATOM 2271 O O . ASN A 1 285 ? 22.519 17.610 -13.748 1.00 92.44 285 ASN A O 1
ATOM 2275 N N . SER A 1 286 ? 22.329 15.479 -13.050 1.00 91.69 286 SER A N 1
ATOM 2276 C CA . SER A 1 286 ? 23.626 15.444 -12.374 1.00 91.69 286 SER A CA 1
ATOM 2277 C C . SER A 1 286 ? 24.789 15.651 -13.344 1.00 91.69 286 SER A C 1
ATOM 2279 O O . SER A 1 286 ? 25.744 16.355 -13.020 1.00 91.69 286 SER A O 1
ATOM 2281 N N . TYR A 1 287 ? 24.706 15.075 -14.545 1.00 94.50 287 TYR A N 1
ATOM 2282 C CA . TYR A 1 287 ? 25.675 15.346 -15.600 1.00 94.50 287 TYR A CA 1
ATOM 2283 C C . TYR A 1 287 ? 25.590 16.797 -16.097 1.00 94.50 287 TYR A C 1
ATOM 2285 O O . TYR A 1 287 ? 26.626 17.445 -16.238 1.00 94.50 287 TYR A O 1
ATOM 2293 N N . ASN A 1 288 ? 24.378 17.330 -16.308 1.00 95.00 288 ASN A N 1
ATOM 2294 C CA . ASN A 1 288 ? 24.190 18.709 -16.774 1.00 95.00 288 ASN A CA 1
ATOM 2295 C C . ASN A 1 288 ? 24.833 19.727 -15.831 1.00 95.00 288 ASN A C 1
ATOM 2297 O O . ASN A 1 288 ? 25.563 20.601 -16.283 1.00 95.00 288 ASN A O 1
ATOM 2301 N N . GLU A 1 289 ? 24.606 19.575 -14.527 1.00 95.56 289 GLU A N 1
ATOM 2302 C CA . GLU A 1 289 ? 25.141 20.479 -13.510 1.00 95.56 289 GLU A CA 1
ATOM 2303 C C . GLU A 1 289 ? 26.676 20.539 -13.555 1.00 95.56 289 GLU A C 1
ATOM 2305 O O . GLU A 1 289 ? 27.274 21.617 -13.538 1.00 95.56 289 GLU A O 1
ATOM 2310 N N . VAL A 1 290 ? 27.336 19.380 -13.649 1.00 95.00 290 VAL A N 1
ATOM 2311 C CA . VAL A 1 290 ? 28.803 19.317 -13.725 1.00 95.00 290 VAL A CA 1
ATOM 2312 C C . VAL A 1 290 ? 29.310 19.827 -15.070 1.00 95.00 290 VAL A C 1
ATOM 2314 O O . VAL A 1 290 ? 30.331 20.511 -15.110 1.00 95.00 290 VAL A O 1
ATOM 2317 N N . LYS A 1 291 ? 28.588 19.569 -16.166 1.00 93.81 291 LYS A N 1
ATOM 2318 C CA . LYS A 1 291 ? 28.910 20.123 -17.485 1.00 93.81 291 LYS A CA 1
ATOM 2319 C C . LYS A 1 291 ? 28.884 21.650 -17.471 1.00 93.81 291 LYS A C 1
ATOM 2321 O O . LYS A 1 291 ? 29.815 22.271 -17.975 1.00 93.81 291 LYS A O 1
ATOM 2326 N N . GLU A 1 292 ? 27.866 22.263 -16.876 1.00 95.50 292 GLU A N 1
ATOM 2327 C CA . GLU A 1 292 ? 27.772 23.723 -16.775 1.00 95.50 292 GLU A CA 1
ATOM 2328 C C . GLU A 1 292 ? 28.913 24.322 -15.947 1.00 95.50 292 GLU A C 1
ATOM 2330 O O . GLU A 1 292 ? 29.503 25.321 -16.358 1.00 95.50 292 GLU A O 1
ATOM 2335 N N . LYS A 1 293 ? 29.281 23.689 -14.824 1.00 95.94 293 LYS A N 1
ATOM 2336 C CA . LYS A 1 293 ? 30.454 24.090 -14.027 1.00 95.94 293 LYS A CA 1
ATOM 2337 C C . LYS A 1 293 ? 31.749 23.947 -14.824 1.00 95.94 293 LYS A C 1
ATOM 2339 O O . LYS A 1 293 ? 32.569 24.859 -14.835 1.00 95.94 293 LYS A O 1
ATOM 2344 N N . TYR A 1 294 ? 31.919 22.843 -15.551 1.00 93.69 294 TYR A N 1
ATOM 2345 C CA . TYR A 1 294 ? 33.089 22.616 -16.402 1.00 93.69 294 TYR A CA 1
ATOM 2346 C C . TYR A 1 294 ? 33.229 23.700 -17.482 1.00 93.69 294 TYR A C 1
ATOM 2348 O O . TYR A 1 294 ? 34.316 24.240 -17.668 1.00 93.69 294 TYR A O 1
ATOM 2356 N N . LEU A 1 295 ? 32.127 24.085 -18.138 1.00 92.44 295 LEU A N 1
ATOM 2357 C CA . LEU A 1 295 ? 32.120 25.157 -19.143 1.00 92.44 295 LEU A CA 1
ATOM 2358 C C . LEU A 1 295 ? 32.499 26.532 -18.567 1.00 92.44 295 LEU A C 1
ATOM 2360 O O . LEU A 1 295 ? 32.999 27.380 -19.302 1.00 92.44 295 LEU A O 1
ATOM 2364 N N . LYS A 1 296 ? 32.295 26.747 -17.263 1.00 95.56 296 LYS A N 1
ATOM 2365 C CA . LYS A 1 296 ? 32.709 27.958 -16.533 1.00 95.56 296 LYS A CA 1
ATOM 2366 C C . LYS A 1 296 ? 34.126 27.870 -15.952 1.00 95.56 296 LYS A C 1
ATOM 2368 O O . LYS A 1 296 ? 34.597 28.836 -15.363 1.00 95.56 296 LYS A O 1
ATOM 2373 N N . GLY A 1 297 ? 34.809 26.732 -16.101 1.00 94.25 297 GLY A N 1
ATOM 2374 C CA . GLY A 1 297 ? 36.107 26.473 -15.468 1.00 94.25 297 GLY A CA 1
ATOM 2375 C C . GLY A 1 297 ? 36.024 26.154 -13.968 1.00 94.25 297 GLY A C 1
ATOM 2376 O O . GLY A 1 297 ? 37.043 26.177 -13.285 1.00 94.25 297 GLY A O 1
ATOM 2377 N N . GLU A 1 298 ? 34.830 25.848 -13.453 1.00 95.06 298 GLU A N 1
ATOM 2378 C CA . GLU A 1 298 ? 34.539 25.573 -12.035 1.00 95.06 298 GLU A CA 1
ATOM 2379 C C . GLU A 1 298 ? 34.575 24.070 -11.688 1.00 95.06 298 GLU A C 1
ATOM 2381 O O . GLU A 1 298 ? 34.429 23.701 -10.525 1.00 95.06 298 GLU A O 1
ATOM 2386 N N . ALA A 1 299 ? 34.755 23.193 -12.680 1.00 94.06 299 ALA A N 1
ATOM 2387 C CA . ALA A 1 299 ? 34.915 21.750 -12.496 1.00 94.06 299 ALA A CA 1
ATOM 2388 C C . ALA A 1 299 ? 36.020 21.204 -13.408 1.00 94.06 299 ALA A C 1
ATOM 2390 O O . ALA A 1 299 ? 36.277 21.741 -14.487 1.00 94.06 299 ALA A O 1
ATOM 2391 N N . SER A 1 300 ? 36.671 20.117 -12.992 1.00 95.12 300 SER A N 1
ATOM 2392 C CA . SER A 1 300 ? 37.716 19.462 -13.782 1.00 95.12 300 SER A CA 1
ATOM 2393 C C . SER A 1 300 ? 37.147 18.560 -14.881 1.00 95.12 300 SER A C 1
ATOM 2395 O O . SER A 1 300 ? 36.026 18.051 -14.792 1.00 95.12 300 SER A O 1
ATOM 2397 N N . ARG A 1 301 ? 37.960 18.281 -15.911 1.00 92.19 301 ARG A N 1
ATOM 2398 C CA . ARG A 1 301 ? 37.599 17.304 -16.951 1.00 92.19 301 ARG A CA 1
ATOM 2399 C C . ARG A 1 301 ? 37.319 15.917 -16.356 1.00 92.19 301 ARG A C 1
ATOM 2401 O O . ARG A 1 301 ? 36.356 15.269 -16.743 1.00 92.19 301 ARG A O 1
ATOM 2408 N N . THR A 1 302 ? 38.101 15.519 -15.354 1.00 93.75 302 THR A N 1
ATOM 2409 C CA . THR A 1 302 ? 37.947 14.251 -14.631 1.00 93.75 302 THR A CA 1
ATOM 2410 C C . THR A 1 302 ? 36.590 14.125 -13.934 1.00 93.75 302 THR A C 1
ATOM 2412 O O . THR A 1 302 ? 36.018 13.039 -13.887 1.00 93.75 302 THR A O 1
ATOM 2415 N N . GLU A 1 303 ? 36.057 15.210 -13.368 1.00 91.06 303 GLU A N 1
ATOM 2416 C CA . GLU A 1 303 ? 34.726 15.203 -12.745 1.00 91.06 303 GLU A CA 1
ATOM 2417 C C . GLU A 1 303 ? 33.611 15.047 -13.779 1.00 91.06 303 GLU A C 1
ATOM 2419 O O . GLU A 1 303 ? 32.672 14.279 -13.554 1.00 91.06 303 GLU A O 1
ATOM 2424 N N . LEU A 1 304 ? 33.741 15.722 -14.924 1.00 91.38 304 LEU A N 1
ATOM 2425 C CA . LEU A 1 304 ? 32.802 15.587 -16.034 1.00 91.38 304 LEU A CA 1
ATOM 2426 C C . LEU A 1 304 ? 32.799 14.159 -16.595 1.00 91.38 304 LEU A C 1
ATOM 2428 O O . LEU A 1 304 ? 31.731 13.566 -16.743 1.00 91.38 304 LEU A O 1
ATOM 2432 N N . ASP A 1 305 ? 33.980 13.582 -16.834 1.00 88.94 305 ASP A N 1
ATOM 2433 C CA . ASP A 1 305 ? 34.120 12.223 -17.369 1.00 88.94 305 ASP A CA 1
ATOM 2434 C C . ASP A 1 305 ? 33.526 11.173 -16.408 1.00 88.94 305 ASP A C 1
ATOM 2436 O O . ASP A 1 305 ? 32.869 10.227 -16.843 1.00 88.94 305 ASP A O 1
ATOM 2440 N N . LYS A 1 306 ? 33.666 11.362 -15.086 1.00 90.88 306 LYS A N 1
ATOM 2441 C CA . LYS A 1 306 ? 33.006 10.504 -14.082 1.00 90.88 306 LYS A CA 1
ATOM 2442 C C . LYS A 1 306 ? 31.483 10.567 -14.179 1.00 90.88 306 LYS A C 1
ATOM 2444 O O . LYS A 1 306 ? 30.823 9.536 -14.069 1.00 90.88 306 LYS A O 1
ATOM 2449 N N . LYS A 1 307 ? 30.908 11.759 -14.366 1.00 92.12 307 LYS A N 1
ATOM 2450 C CA . LYS A 1 307 ? 29.454 11.909 -14.529 1.00 92.12 307 LYS A CA 1
ATOM 2451 C C . LYS A 1 307 ? 28.959 11.341 -15.857 1.00 92.12 307 LYS A C 1
ATOM 2453 O O . LYS A 1 307 ? 27.895 10.732 -15.866 1.00 92.12 307 LYS A O 1
ATOM 2458 N N . GLU A 1 308 ? 29.726 11.480 -16.939 1.00 89.31 308 GLU A N 1
ATOM 2459 C CA . GLU A 1 308 ? 29.421 10.840 -18.227 1.00 89.31 308 GLU A CA 1
ATOM 2460 C C . GLU A 1 308 ? 29.407 9.312 -18.094 1.00 89.31 308 GLU A C 1
ATOM 2462 O O . GLU A 1 308 ? 28.505 8.661 -18.619 1.00 89.31 308 GLU A O 1
ATOM 2467 N N . ALA A 1 309 ? 30.369 8.736 -17.364 1.00 86.69 309 ALA A N 1
ATOM 2468 C CA . ALA A 1 309 ? 30.434 7.297 -17.127 1.00 86.69 309 ALA A CA 1
ATOM 2469 C C . ALA A 1 309 ? 29.210 6.787 -16.351 1.00 86.69 309 ALA A C 1
ATOM 2471 O O . ALA A 1 309 ? 28.588 5.817 -16.776 1.00 86.69 309 ALA A O 1
ATOM 2472 N N . LEU A 1 310 ? 28.815 7.479 -15.275 1.00 85.56 310 LEU A N 1
ATOM 2473 C CA . LEU A 1 310 ? 27.628 7.126 -14.484 1.00 85.56 310 LEU A CA 1
ATOM 2474 C C . LEU A 1 310 ? 26.333 7.249 -15.295 1.00 85.56 310 LEU A C 1
ATOM 2476 O O . LEU A 1 310 ? 25.470 6.377 -15.222 1.00 85.56 310 LEU A O 1
ATOM 2480 N N . LEU A 1 311 ? 26.202 8.313 -16.095 1.00 88.75 311 LEU A N 1
ATOM 2481 C CA . LEU A 1 311 ? 25.072 8.455 -17.009 1.00 88.75 311 LEU A CA 1
ATOM 2482 C C . LEU A 1 311 ? 25.061 7.307 -18.026 1.00 88.75 311 LEU A C 1
ATOM 2484 O O . LEU A 1 311 ? 24.033 6.666 -18.202 1.00 88.75 311 LEU A O 1
ATOM 2488 N N . SER A 1 312 ? 26.198 7.001 -18.651 1.00 86.56 312 SER A N 1
ATOM 2489 C CA . SER A 1 312 ? 26.313 5.920 -19.639 1.00 86.56 312 SER A CA 1
ATOM 2490 C C . SER A 1 312 ? 25.947 4.554 -19.055 1.00 86.56 312 SER A C 1
ATOM 2492 O O . SER A 1 312 ? 25.187 3.813 -19.670 1.00 86.56 312 SER A O 1
ATOM 2494 N N . GLU A 1 313 ? 26.434 4.233 -17.855 1.00 82.44 313 GLU A N 1
ATOM 2495 C CA . GLU A 1 313 ? 26.098 2.997 -17.142 1.00 82.44 313 GLU A CA 1
ATOM 2496 C C . GLU A 1 313 ? 24.589 2.901 -16.885 1.00 82.44 313 GLU A C 1
ATOM 2498 O O . GLU A 1 313 ? 23.963 1.875 -17.173 1.00 82.44 313 GLU A O 1
ATOM 2503 N N . LYS A 1 314 ? 23.975 4.005 -16.439 1.00 84.69 314 LYS A N 1
ATOM 2504 C CA . LYS A 1 314 ? 22.528 4.069 -16.252 1.00 84.69 314 LYS A CA 1
ATOM 2505 C C . LYS A 1 314 ? 21.780 3.839 -17.560 1.00 84.69 314 LYS A C 1
ATOM 2507 O O . LYS A 1 314 ? 20.876 3.009 -17.576 1.00 84.69 314 LYS A O 1
ATOM 2512 N N . LEU A 1 315 ? 22.132 4.534 -18.641 1.00 83.88 315 LEU A N 1
ATOM 2513 C CA . LEU A 1 315 ? 21.426 4.406 -19.919 1.00 83.88 315 LEU A CA 1
ATOM 2514 C C . LEU A 1 315 ? 21.527 2.983 -20.484 1.00 83.88 315 LEU A C 1
ATOM 2516 O O . LEU A 1 315 ? 20.515 2.424 -20.902 1.00 83.88 315 LEU A O 1
ATOM 2520 N N . GLN A 1 316 ? 22.701 2.358 -20.385 1.00 82.94 316 GLN A N 1
ATOM 2521 C CA . GLN A 1 316 ? 22.919 0.971 -20.810 1.00 82.94 316 GLN A CA 1
ATOM 2522 C C . GLN A 1 316 ? 22.125 -0.034 -19.973 1.00 82.94 316 GLN A C 1
ATOM 2524 O O . GLN A 1 316 ? 21.624 -1.025 -20.506 1.00 82.94 316 GLN A O 1
ATOM 2529 N N . SER A 1 317 ? 21.937 0.235 -18.677 1.00 74.19 317 SER A N 1
ATOM 2530 C CA . SER A 1 317 ? 21.121 -0.617 -17.801 1.00 74.19 317 SER A CA 1
ATOM 2531 C C . SER A 1 317 ? 19.640 -0.662 -18.205 1.00 74.19 317 SER A C 1
ATOM 2533 O O . SER A 1 317 ? 18.951 -1.635 -17.904 1.00 74.19 317 SER A O 1
ATOM 2535 N N . LEU A 1 318 ? 19.151 0.363 -18.917 1.00 73.25 318 LEU A N 1
ATOM 2536 C CA . LEU A 1 318 ? 17.759 0.447 -19.366 1.00 73.25 318 LEU A CA 1
ATOM 2537 C C . LEU A 1 318 ? 17.462 -0.472 -20.560 1.00 73.25 318 LEU A C 1
ATOM 2539 O O . LEU A 1 318 ? 16.292 -0.729 -20.844 1.00 73.25 318 LEU A O 1
ATOM 2543 N N . ASN A 1 319 ? 18.497 -0.971 -21.251 1.00 72.56 319 ASN A N 1
ATOM 2544 C CA . ASN A 1 319 ? 18.381 -1.855 -22.414 1.00 72.56 319 ASN A CA 1
ATOM 2545 C C . ASN A 1 319 ? 17.461 -1.286 -23.518 1.00 72.56 319 ASN A C 1
ATOM 2547 O O . ASN A 1 319 ? 16.669 -2.008 -24.130 1.00 72.56 319 ASN A O 1
ATOM 2551 N N . ILE A 1 320 ? 17.552 0.027 -23.749 1.00 79.75 320 ILE A N 1
ATOM 2552 C CA . ILE A 1 320 ? 16.777 0.738 -24.771 1.00 79.75 320 ILE A CA 1
ATOM 2553 C C . ILE A 1 320 ? 17.554 0.744 -26.073 1.00 79.75 320 ILE A C 1
ATOM 2555 O O . ILE A 1 320 ? 18.606 1.363 -26.187 1.00 79.75 320 ILE A O 1
ATOM 2559 N N . ASN A 1 321 ? 17.004 0.111 -27.098 1.00 84.62 321 ASN A N 1
ATOM 2560 C CA . ASN A 1 321 ? 17.436 0.248 -28.477 1.00 84.62 321 ASN A CA 1
ATOM 2561 C C . ASN A 1 321 ? 17.079 1.644 -28.996 1.00 84.62 321 ASN A C 1
ATOM 2563 O O . ASN A 1 321 ? 16.059 1.851 -29.651 1.00 84.62 321 ASN A O 1
ATOM 2567 N N . ILE A 1 322 ? 17.944 2.618 -28.726 1.00 87.50 322 ILE A N 1
ATOM 2568 C CA . ILE A 1 322 ? 17.696 4.017 -29.088 1.00 87.50 322 ILE A CA 1
ATOM 2569 C C . ILE A 1 322 ? 17.499 4.220 -30.600 1.00 87.50 322 ILE A C 1
ATOM 2571 O O . ILE A 1 322 ? 16.757 5.106 -31.011 1.00 87.50 322 ILE A O 1
ATOM 2575 N N . LYS A 1 323 ? 18.068 3.350 -31.447 1.00 86.06 323 LYS A N 1
ATOM 2576 C CA . LYS A 1 323 ? 17.806 3.356 -32.897 1.00 86.06 323 LYS A CA 1
ATOM 2577 C C . LYS A 1 323 ? 16.380 2.947 -33.237 1.00 86.06 323 LYS A C 1
ATOM 2579 O O . LYS A 1 323 ? 15.823 3.412 -34.221 1.00 86.06 323 LYS A O 1
ATOM 2584 N N . GLU A 1 324 ? 15.789 2.037 -32.474 1.00 86.25 324 GLU A N 1
ATOM 2585 C CA . GLU A 1 324 ? 14.379 1.678 -32.618 1.00 86.25 324 GLU A CA 1
ATOM 2586 C C . GLU A 1 324 ? 13.481 2.836 -32.224 1.00 86.25 324 GLU A C 1
ATOM 2588 O O . GLU A 1 324 ? 12.625 3.215 -33.014 1.00 86.25 324 GLU A O 1
ATOM 2593 N N . ILE A 1 325 ? 13.783 3.493 -31.105 1.00 88.94 325 ILE A N 1
ATOM 2594 C CA . ILE A 1 325 ? 13.089 4.717 -30.704 1.00 88.94 325 ILE A CA 1
ATOM 2595 C C . ILE A 1 325 ? 13.210 5.804 -31.784 1.00 88.94 325 ILE A C 1
ATOM 2597 O O . ILE A 1 325 ? 12.202 6.384 -32.173 1.00 88.94 325 ILE A O 1
ATOM 2601 N N . ALA A 1 326 ? 14.408 6.041 -32.329 1.00 90.88 326 ALA A N 1
ATOM 2602 C CA . ALA A 1 326 ? 14.616 7.008 -33.407 1.00 90.88 326 ALA A CA 1
ATOM 2603 C C . ALA A 1 326 ? 13.829 6.644 -34.681 1.00 90.88 326 ALA A C 1
ATOM 2605 O O . ALA A 1 326 ? 13.252 7.521 -35.319 1.00 90.88 326 ALA A O 1
ATOM 2606 N N . ARG A 1 327 ? 13.744 5.355 -35.041 1.00 90.00 327 ARG A N 1
ATOM 2607 C CA . ARG A 1 327 ? 12.897 4.895 -36.157 1.00 90.00 327 ARG A CA 1
ATOM 2608 C C . ARG A 1 327 ? 11.421 5.163 -35.896 1.00 90.00 327 ARG A C 1
ATOM 2610 O O . ARG A 1 327 ? 10.724 5.563 -36.820 1.00 90.00 327 ARG A O 1
ATOM 2617 N N . GLU A 1 328 ? 10.948 4.958 -34.672 1.00 91.12 328 GLU A N 1
ATOM 2618 C CA . GLU A 1 328 ? 9.562 5.252 -34.308 1.00 91.12 328 GLU A CA 1
ATOM 2619 C C . GLU A 1 328 ? 9.266 6.755 -34.331 1.00 91.12 328 GLU A C 1
ATOM 2621 O O . GLU A 1 328 ? 8.222 7.143 -34.852 1.00 91.12 328 GLU A O 1
ATOM 2626 N N . VAL A 1 329 ? 10.198 7.613 -33.893 1.00 94.69 329 VAL A N 1
ATOM 2627 C CA . VAL A 1 329 ? 10.110 9.067 -34.136 1.00 94.69 329 VAL A CA 1
ATOM 2628 C C . VAL A 1 329 ? 9.941 9.329 -35.633 1.00 94.69 329 VAL A C 1
ATOM 2630 O O . VAL A 1 329 ? 8.988 9.988 -36.036 1.00 94.69 329 VAL A O 1
ATOM 2633 N N . GLY A 1 330 ? 10.816 8.752 -36.464 1.00 93.19 330 GLY A N 1
ATOM 2634 C CA . GLY A 1 330 ? 10.752 8.878 -37.919 1.00 93.19 330 GLY A CA 1
ATOM 2635 C C . GLY A 1 330 ? 9.403 8.450 -38.501 1.00 93.19 330 GLY A C 1
ATOM 2636 O O . GLY A 1 330 ? 8.821 9.202 -39.273 1.00 93.19 330 GLY A O 1
ATOM 2637 N N . ASN A 1 331 ? 8.872 7.289 -38.105 1.00 93.12 331 ASN A N 1
ATOM 2638 C CA . ASN A 1 331 ? 7.579 6.790 -38.592 1.00 93.12 331 ASN A CA 1
ATOM 2639 C C . ASN A 1 331 ? 6.435 7.747 -38.228 1.00 93.12 331 ASN A C 1
ATOM 2641 O O . ASN A 1 331 ? 5.651 8.120 -39.096 1.00 93.12 331 ASN A O 1
ATOM 2645 N N . ASN A 1 332 ? 6.376 8.198 -36.972 1.00 95.06 332 ASN A N 1
ATOM 2646 C CA . ASN A 1 332 ? 5.328 9.112 -36.518 1.00 95.06 332 ASN A CA 1
ATOM 2647 C C . ASN A 1 332 ? 5.425 10.486 -37.192 1.00 95.06 332 ASN A C 1
ATOM 2649 O O . ASN A 1 332 ? 4.400 11.087 -37.502 1.00 95.06 332 ASN A O 1
ATOM 2653 N N . VAL A 1 333 ? 6.640 10.971 -37.466 1.00 96.06 333 VAL A N 1
ATOM 2654 C CA . VAL A 1 333 ? 6.836 12.223 -38.208 1.00 96.06 333 VAL A CA 1
ATOM 2655 C C . VAL A 1 333 ? 6.439 12.065 -39.680 1.00 96.06 333 VAL A C 1
ATOM 2657 O O . VAL A 1 333 ? 5.814 12.962 -40.240 1.00 96.06 333 VAL A O 1
ATOM 2660 N N . VAL A 1 334 ? 6.703 10.916 -40.311 1.00 93.88 334 VAL A N 1
ATOM 2661 C CA . VAL A 1 334 ? 6.248 10.624 -41.687 1.00 93.88 334 VAL A CA 1
ATOM 2662 C C . VAL A 1 334 ? 4.723 10.668 -41.810 1.00 93.88 334 VAL A C 1
ATOM 2664 O O . VAL A 1 334 ? 4.212 11.085 -42.845 1.00 93.88 334 VAL A O 1
ATOM 2667 N N . GLU A 1 335 ? 3.987 10.245 -40.782 1.00 93.25 335 GLU A N 1
ATOM 2668 C CA . GLU A 1 335 ? 2.516 10.254 -40.789 1.00 93.25 335 GLU A CA 1
ATOM 2669 C C . GLU A 1 335 ? 1.908 11.661 -40.784 1.00 93.25 335 GLU A C 1
ATOM 2671 O O . GLU A 1 335 ? 0.778 11.835 -41.233 1.00 93.25 335 GLU A O 1
ATOM 2676 N N . VAL A 1 336 ? 2.660 12.664 -40.323 1.00 93.50 336 VAL A N 1
ATOM 2677 C CA . VAL A 1 336 ? 2.236 14.073 -40.309 1.00 93.50 336 VAL A CA 1
ATOM 2678 C C . VAL A 1 336 ? 2.894 14.914 -41.402 1.00 93.50 336 VAL A C 1
ATOM 2680 O O . VAL A 1 336 ? 2.734 16.130 -41.384 1.00 93.50 336 VAL A O 1
ATOM 2683 N N . SER A 1 337 ? 3.650 14.290 -42.312 1.00 92.12 337 SER A N 1
ATOM 2684 C CA . SER A 1 337 ? 4.417 14.974 -43.359 1.00 92.12 337 SER A CA 1
ATOM 2685 C C . SER A 1 337 ? 3.854 14.714 -44.760 1.00 92.12 337 SER A C 1
ATOM 2687 O O . SER A 1 337 ? 3.542 13.572 -45.113 1.00 92.12 337 SER A O 1
ATOM 2689 N N . ASP A 1 338 ? 3.845 15.741 -45.608 1.00 89.00 338 ASP A N 1
ATOM 2690 C CA . ASP A 1 338 ? 3.598 15.626 -47.044 1.00 89.00 338 ASP A CA 1
ATOM 2691 C C . ASP A 1 338 ? 4.748 14.876 -47.740 1.00 89.00 338 ASP A C 1
ATOM 2693 O O . ASP A 1 338 ? 5.864 15.372 -47.931 1.00 89.00 338 ASP A O 1
ATOM 2697 N N . LYS A 1 339 ? 4.498 13.612 -48.087 1.00 88.00 339 LYS A N 1
ATOM 2698 C CA . LYS A 1 339 ? 5.515 12.707 -48.637 1.00 88.00 339 LYS A CA 1
ATOM 2699 C C . LYS A 1 339 ? 6.018 13.191 -49.995 1.00 88.00 339 LYS A C 1
ATOM 2701 O O . LYS A 1 339 ? 5.268 13.712 -50.812 1.00 88.00 339 LYS A O 1
ATOM 2706 N N . LYS A 1 340 ? 7.296 12.925 -50.284 1.00 83.19 340 LYS A N 1
ATOM 2707 C CA . LYS A 1 340 ? 8.017 13.361 -51.497 1.00 83.19 340 LYS A CA 1
ATOM 2708 C C . LYS A 1 340 ? 8.100 14.884 -51.673 1.00 83.19 340 LYS A C 1
ATOM 2710 O O . LYS A 1 340 ? 8.592 15.341 -52.705 1.00 83.19 340 LYS A O 1
ATOM 2715 N N . ASN A 1 341 ? 7.683 15.666 -50.679 1.00 86.31 341 ASN A N 1
ATOM 2716 C CA . ASN A 1 341 ? 7.862 17.105 -50.667 1.00 86.31 341 ASN A CA 1
ATOM 2717 C C . ASN A 1 341 ? 9.240 17.448 -50.094 1.00 86.31 341 ASN A C 1
ATOM 2719 O O . ASN A 1 341 ? 9.529 17.236 -48.917 1.00 86.31 341 ASN A O 1
ATOM 2723 N N . LEU A 1 342 ? 10.122 17.945 -50.959 1.00 81.75 342 LEU A N 1
ATOM 2724 C CA . LEU A 1 342 ? 11.505 18.231 -50.592 1.00 81.75 342 LEU A CA 1
ATOM 2725 C C . LEU A 1 342 ? 11.625 19.408 -49.611 1.00 81.75 342 LEU A C 1
ATOM 2727 O O . LEU A 1 342 ? 12.540 19.414 -48.794 1.00 81.75 342 LEU A O 1
ATOM 2731 N N . VAL A 1 343 ? 10.706 20.377 -49.676 1.00 84.06 343 VAL A N 1
ATOM 2732 C CA . VAL A 1 343 ? 10.687 21.521 -48.750 1.00 84.06 343 VAL A CA 1
ATOM 2733 C C . VAL A 1 343 ? 10.342 21.034 -47.349 1.00 84.06 343 VAL A C 1
ATOM 2735 O O . VAL A 1 343 ? 11.081 21.314 -46.414 1.00 84.06 343 VAL A O 1
ATOM 2738 N N . VAL A 1 344 ? 9.300 20.206 -47.228 1.00 86.12 344 VAL A N 1
ATOM 2739 C CA . VAL A 1 344 ? 8.918 19.581 -45.952 1.00 86.12 344 VAL A CA 1
ATOM 2740 C C . VAL A 1 344 ? 10.054 18.718 -45.420 1.00 86.12 344 VAL A C 1
ATOM 2742 O O . VAL A 1 344 ? 10.421 18.836 -44.262 1.00 86.12 344 VAL A O 1
ATOM 2745 N N . PHE A 1 345 ? 10.683 17.902 -46.267 1.00 87.75 345 PHE A N 1
ATOM 2746 C CA . PHE A 1 345 ? 11.844 17.112 -45.858 1.00 87.75 345 PHE A CA 1
ATOM 2747 C C . PHE A 1 345 ? 12.979 17.981 -45.304 1.00 87.75 345 PHE A C 1
ATOM 2749 O O . PHE A 1 345 ? 13.489 17.694 -44.222 1.00 87.75 345 PHE A O 1
ATOM 2756 N N . TYR A 1 346 ? 13.338 19.056 -46.009 1.00 84.75 346 TYR A N 1
ATOM 2757 C CA . TYR A 1 346 ? 14.358 20.012 -45.580 1.00 84.75 346 TYR A CA 1
ATOM 2758 C C . TYR A 1 346 ? 13.994 20.672 -44.237 1.00 84.75 346 TYR A C 1
ATOM 2760 O O . TYR A 1 346 ? 14.817 20.692 -43.320 1.00 84.75 346 TYR A O 1
ATOM 2768 N N . ASP A 1 347 ? 12.740 21.098 -44.073 1.00 88.44 347 ASP A N 1
ATOM 2769 C CA . ASP A 1 347 ? 12.224 21.718 -42.847 1.00 88.44 347 ASP A CA 1
ATOM 2770 C C . ASP A 1 347 ? 12.108 20.751 -41.656 1.00 88.44 347 ASP A C 1
ATOM 2772 O O . ASP A 1 347 ? 11.907 21.189 -40.524 1.00 88.44 347 ASP A O 1
ATOM 2776 N N . MET A 1 348 ? 12.255 19.445 -41.867 1.00 89.62 348 MET A N 1
ATOM 2777 C CA . MET A 1 348 ? 12.276 18.456 -40.785 1.00 89.62 348 MET A CA 1
ATOM 2778 C C . MET A 1 348 ? 13.695 18.153 -40.321 1.00 89.62 348 MET A C 1
ATOM 2780 O O . MET A 1 348 ? 13.919 17.932 -39.130 1.00 89.62 348 MET A O 1
ATOM 2784 N N . VAL A 1 349 ? 14.651 18.138 -41.252 1.00 84.94 349 VAL A N 1
ATOM 2785 C CA . VAL A 1 349 ? 15.992 17.594 -41.012 1.00 84.94 349 VAL A CA 1
ATOM 2786 C C . VAL A 1 349 ? 17.082 18.643 -40.839 1.00 84.94 349 VAL A C 1
ATOM 2788 O O . VAL A 1 349 ? 18.111 18.305 -40.274 1.00 84.94 349 VAL A O 1
ATOM 2791 N N . GLN A 1 350 ? 16.902 19.885 -41.302 1.00 81.75 350 GLN A N 1
ATOM 2792 C CA . GLN A 1 350 ? 17.959 20.904 -41.235 1.00 81.75 350 GLN A CA 1
ATOM 2793 C C . GLN A 1 350 ? 18.388 21.249 -39.789 1.00 81.75 350 GLN A C 1
ATOM 2795 O O . GLN A 1 350 ? 17.742 20.891 -38.806 1.00 81.75 350 GLN A O 1
ATOM 2800 N N . THR A 1 351 ? 19.497 21.975 -39.634 1.00 78.50 351 THR A N 1
ATOM 2801 C CA . THR A 1 351 ? 20.033 22.308 -38.300 1.00 78.50 351 THR A CA 1
ATOM 2802 C C . THR A 1 351 ? 18.998 23.054 -37.442 1.00 78.50 351 THR A C 1
ATOM 2804 O O . THR A 1 351 ? 18.441 24.053 -37.890 1.00 78.50 351 THR A O 1
ATOM 2807 N N . LYS A 1 352 ? 18.793 22.615 -36.190 1.00 79.25 352 LYS A N 1
ATOM 2808 C CA . LYS A 1 352 ? 17.782 23.094 -35.215 1.00 79.25 352 LYS A CA 1
ATOM 2809 C C . LYS A 1 352 ? 16.318 22.769 -35.551 1.00 79.25 352 LYS A C 1
ATOM 2811 O O . LYS A 1 352 ? 15.424 23.343 -34.932 1.00 79.25 352 LYS A O 1
ATOM 2816 N N . HIS A 1 353 ? 16.064 21.853 -36.481 1.00 86.31 353 HIS A N 1
ATOM 2817 C CA . HIS A 1 353 ? 14.713 21.398 -36.824 1.00 86.31 353 HIS A CA 1
ATOM 2818 C C . HIS A 1 353 ? 14.341 20.067 -36.134 1.00 86.31 353 HIS A C 1
ATOM 2820 O O . HIS A 1 353 ? 15.169 19.487 -35.421 1.00 86.31 353 HIS A O 1
ATOM 2826 N N . PRO A 1 354 ? 13.080 19.595 -36.254 1.00 90.44 354 PRO A N 1
ATOM 2827 C CA . PRO A 1 354 ? 12.539 18.506 -35.438 1.00 90.44 354 PRO A CA 1
ATOM 2828 C C . PRO A 1 354 ? 13.345 17.206 -35.402 1.00 90.44 354 PRO A C 1
ATOM 2830 O O . PRO A 1 354 ? 13.323 16.522 -34.379 1.00 90.44 354 PRO A O 1
ATOM 2833 N N . LEU A 1 355 ? 14.048 16.859 -36.483 1.00 90.88 355 LEU A N 1
ATOM 2834 C CA . LEU A 1 355 ? 14.816 15.616 -36.605 1.00 90.88 355 LEU A CA 1
ATOM 2835 C C . LEU A 1 355 ? 16.333 15.810 -36.476 1.00 90.88 355 LEU A C 1
ATOM 2837 O O . LEU A 1 355 ? 17.075 14.830 -36.557 1.00 90.88 355 LEU A O 1
ATOM 2841 N N . ASP A 1 356 ? 16.811 17.030 -36.212 1.00 88.56 356 ASP A N 1
ATOM 2842 C CA . ASP A 1 356 ? 18.219 17.304 -35.902 1.00 88.56 356 ASP A CA 1
ATOM 2843 C C . ASP A 1 356 ? 18.553 16.889 -34.460 1.00 88.56 356 ASP A C 1
ATOM 2845 O O . ASP A 1 356 ? 18.852 17.701 -33.581 1.00 88.56 356 ASP A O 1
ATOM 2849 N N . LEU A 1 357 ? 18.474 15.581 -34.205 1.00 88.94 357 LEU A N 1
ATOM 2850 C CA . LEU A 1 357 ? 18.559 14.991 -32.870 1.00 88.94 357 LEU A CA 1
ATOM 2851 C C . LEU A 1 357 ? 19.825 15.398 -32.104 1.00 88.94 357 LEU A C 1
ATOM 2853 O O . LEU A 1 357 ? 19.801 15.441 -30.877 1.00 88.94 357 LEU A O 1
ATOM 2857 N N . LYS A 1 358 ? 20.921 15.722 -32.799 1.00 83.44 358 LYS A N 1
ATOM 2858 C CA . LYS A 1 358 ? 22.192 16.156 -32.200 1.00 83.44 358 LYS A CA 1
ATOM 2859 C C . LYS A 1 358 ? 22.057 17.471 -31.435 1.00 83.44 358 LYS A C 1
ATOM 2861 O O . LYS A 1 358 ? 22.625 17.613 -30.353 1.00 83.44 358 LYS A O 1
ATOM 2866 N N . ASN A 1 359 ? 21.342 18.438 -32.005 1.00 83.19 359 ASN A N 1
ATOM 2867 C CA . ASN A 1 359 ? 21.276 19.795 -31.464 1.00 83.19 359 ASN A CA 1
ATOM 2868 C C . ASN A 1 359 ? 20.029 20.041 -30.609 1.00 83.19 359 ASN A C 1
ATOM 2870 O O . ASN A 1 359 ? 19.886 21.123 -30.037 1.00 83.19 359 ASN A O 1
ATOM 2874 N N . ARG A 1 360 ? 19.141 19.050 -30.490 1.00 88.81 360 ARG A N 1
ATOM 2875 C CA . ARG A 1 360 ? 17.974 19.138 -29.611 1.00 88.81 360 ARG A CA 1
ATOM 2876 C C . ARG A 1 360 ? 18.381 19.091 -28.147 1.00 88.81 360 ARG A C 1
ATOM 2878 O O . ARG A 1 360 ? 19.226 18.295 -27.749 1.00 88.81 360 ARG A O 1
ATOM 2885 N N . THR A 1 361 ? 17.742 19.916 -27.331 1.00 89.38 361 THR A N 1
ATOM 2886 C CA . THR A 1 361 ? 17.856 19.867 -25.875 1.00 89.38 361 THR A CA 1
ATOM 2887 C C . THR A 1 361 ? 16.472 19.744 -25.261 1.00 89.38 361 THR A C 1
ATOM 2889 O O . THR A 1 361 ? 15.485 20.228 -25.810 1.00 89.38 361 THR A O 1
ATOM 2892 N N . TYR A 1 362 ? 16.392 19.082 -24.108 1.00 91.12 362 TYR A N 1
ATOM 2893 C CA . TYR A 1 362 ? 15.137 18.912 -23.385 1.00 91.12 362 TYR A CA 1
ATOM 2894 C C . TYR A 1 362 ? 15.169 19.675 -22.061 1.00 91.12 362 TYR A C 1
ATOM 2896 O O . TYR A 1 362 ? 16.078 19.489 -21.247 1.00 91.12 362 TYR A O 1
ATOM 2904 N N . GLY A 1 363 ? 14.164 20.521 -21.824 1.00 88.00 363 GLY A N 1
ATOM 2905 C CA . GLY A 1 363 ? 14.077 21.341 -20.615 1.00 88.00 363 GLY A CA 1
ATOM 2906 C C . GLY A 1 363 ? 15.310 22.233 -20.435 1.00 88.00 363 GLY A C 1
ATOM 2907 O O . GLY A 1 363 ? 15.661 22.996 -21.327 1.00 88.00 363 GLY A O 1
ATOM 2908 N N . ASN A 1 364 ? 15.978 22.111 -19.284 1.00 86.81 364 ASN A N 1
ATOM 2909 C CA . ASN A 1 364 ? 17.165 22.907 -18.937 1.00 86.81 364 ASN A CA 1
ATOM 2910 C C . ASN A 1 364 ? 18.494 22.218 -19.303 1.00 86.81 364 ASN A C 1
ATOM 2912 O O . ASN A 1 364 ? 19.559 22.666 -18.875 1.00 86.81 364 ASN A O 1
ATOM 2916 N N . LEU A 1 365 ? 18.458 21.100 -20.034 1.00 90.62 365 LEU A N 1
ATOM 2917 C CA . LEU A 1 365 ? 19.682 20.414 -20.436 1.00 90.62 365 LEU A CA 1
ATOM 2918 C C . LEU A 1 365 ? 20.441 21.233 -21.487 1.00 90.62 365 LEU A C 1
ATOM 2920 O O . LEU A 1 365 ? 19.862 21.784 -22.416 1.00 90.62 365 LEU A O 1
ATOM 2924 N N . THR A 1 366 ? 21.765 21.262 -21.372 1.00 89.50 366 THR A N 1
ATOM 2925 C CA . THR A 1 366 ? 22.677 21.949 -22.306 1.00 89.50 366 THR A CA 1
ATOM 2926 C C . THR A 1 366 ? 23.261 20.997 -23.359 1.00 89.50 366 THR A C 1
ATOM 2928 O O . THR A 1 366 ? 24.313 21.255 -23.950 1.00 89.50 366 THR A O 1
ATOM 2931 N N . TYR A 1 367 ? 22.652 19.825 -23.536 1.00 89.25 367 TYR A N 1
ATOM 2932 C CA . TYR A 1 367 ? 23.088 18.766 -24.445 1.00 89.25 367 TYR A CA 1
ATOM 2933 C C . TYR A 1 367 ? 21.904 17.922 -24.912 1.00 89.25 367 TYR A C 1
ATOM 2935 O O . TYR A 1 367 ? 20.847 17.913 -24.278 1.00 89.25 367 TYR A O 1
ATOM 2943 N N . SER A 1 368 ? 22.125 17.175 -25.993 1.00 90.38 368 SER A N 1
ATOM 2944 C CA . SER A 1 368 ? 21.149 16.230 -26.518 1.00 90.38 368 SER A CA 1
ATOM 2945 C C . SER A 1 368 ? 21.150 14.903 -25.773 1.00 90.38 368 SER A C 1
ATOM 2947 O O . SER A 1 368 ? 22.188 14.252 -25.613 1.00 90.38 368 SER A O 1
ATOM 2949 N N . ILE A 1 369 ? 19.944 14.485 -25.385 1.00 91.75 369 ILE A N 1
ATOM 2950 C CA . ILE A 1 369 ? 19.643 13.156 -24.844 1.00 91.75 369 ILE A CA 1
ATOM 2951 C C . ILE A 1 369 ? 19.927 12.063 -25.887 1.00 91.75 369 ILE A C 1
ATOM 2953 O O . ILE A 1 369 ? 20.361 10.968 -25.530 1.00 91.75 369 ILE A O 1
ATOM 2957 N N . TRP A 1 370 ? 19.732 12.360 -27.174 1.00 89.44 370 TRP A N 1
ATOM 2958 C CA . TRP A 1 370 ? 19.973 11.428 -28.275 1.00 89.44 370 TRP A CA 1
ATOM 2959 C C . TRP A 1 370 ? 21.464 11.152 -28.477 1.00 89.44 370 TRP A C 1
ATOM 2961 O O . TRP A 1 370 ? 21.855 10.028 -28.766 1.00 89.44 370 TRP A O 1
ATOM 2971 N N . SER A 1 371 ? 22.328 12.141 -28.252 1.00 84.56 371 SER A N 1
ATOM 2972 C CA . SER A 1 371 ? 23.780 12.004 -28.436 1.00 84.56 371 SER A CA 1
ATOM 2973 C C . SER A 1 371 ? 24.500 11.377 -27.232 1.00 84.56 371 SER A C 1
ATOM 2975 O O . SER A 1 371 ? 25.651 11.732 -26.968 1.00 84.56 371 SER A O 1
ATOM 2977 N N . ARG A 1 372 ? 23.824 10.530 -26.443 1.00 86.69 372 ARG A N 1
ATOM 2978 C CA . ARG A 1 372 ? 24.381 9.841 -25.260 1.00 86.69 372 ARG A CA 1
ATOM 2979 C C . ARG A 1 372 ? 24.599 8.353 -25.530 1.00 86.69 372 ARG A C 1
ATOM 2981 O O . ARG A 1 372 ? 24.048 7.797 -26.474 1.00 86.69 372 ARG A O 1
ATOM 2988 N N . ASN A 1 373 ? 25.411 7.706 -24.696 1.00 82.06 373 ASN A N 1
ATOM 2989 C CA . ASN A 1 373 ? 25.803 6.312 -24.886 1.00 82.06 373 ASN A CA 1
ATOM 2990 C C . ASN A 1 373 ? 24.736 5.325 -24.373 1.00 82.06 373 ASN A C 1
ATOM 2992 O O . ASN A 1 373 ? 24.909 4.723 -23.312 1.00 82.06 373 ASN A O 1
ATOM 2996 N N . TRP A 1 374 ? 23.637 5.175 -25.119 1.00 83.94 374 TRP A N 1
ATOM 2997 C CA . TRP A 1 374 ? 22.509 4.325 -24.730 1.00 83.94 374 TRP A CA 1
ATOM 2998 C C . TRP A 1 374 ? 22.840 2.831 -24.759 1.00 83.94 374 TRP A C 1
ATOM 3000 O O . TRP A 1 374 ? 22.465 2.141 -23.825 1.00 83.94 374 TRP A O 1
ATOM 3010 N N . ASN A 1 375 ? 23.563 2.329 -25.766 1.00 70.06 375 ASN A N 1
ATOM 3011 C CA . ASN A 1 375 ? 23.804 0.887 -25.951 1.00 70.06 375 ASN A CA 1
ATOM 3012 C C . ASN A 1 375 ? 25.229 0.544 -26.443 1.00 70.06 375 ASN A C 1
ATOM 3014 O O . ASN A 1 375 ? 25.413 -0.438 -27.166 1.00 70.06 375 ASN A O 1
ATOM 3018 N N . ASN A 1 376 ? 26.253 1.352 -26.130 1.00 64.12 376 ASN A N 1
ATOM 3019 C CA . ASN A 1 376 ? 27.569 1.288 -26.810 1.00 64.12 376 ASN A CA 1
ATOM 3020 C C . ASN A 1 376 ? 27.460 1.429 -28.338 1.00 64.12 376 ASN A C 1
ATOM 3022 O O . ASN A 1 376 ? 28.377 1.125 -29.100 1.00 64.12 376 ASN A O 1
ATOM 3026 N N . ASP A 1 377 ? 26.336 1.977 -28.775 1.00 57.78 377 ASP A N 1
ATOM 3027 C CA . ASP A 1 377 ? 25.995 2.364 -30.128 1.00 57.78 377 ASP A CA 1
ATOM 3028 C C . ASP A 1 377 ? 26.713 3.645 -30.545 1.00 57.78 377 ASP A C 1
ATOM 3030 O O . ASP A 1 377 ? 26.491 4.139 -31.639 1.00 57.78 377 ASP A O 1
ATOM 3034 N N . LEU A 1 378 ? 27.613 4.166 -29.716 1.00 55.97 378 LEU A N 1
ATOM 3035 C CA . LEU A 1 378 ? 28.559 5.206 -30.082 1.00 55.97 378 LEU A CA 1
ATOM 3036 C C . LEU A 1 378 ? 29.950 4.642 -30.396 1.00 55.97 378 LEU A C 1
ATOM 3038 O O . LEU A 1 378 ? 30.911 5.387 -30.313 1.00 55.97 378 LEU A O 1
ATOM 3042 N N . LYS A 1 379 ? 30.113 3.360 -30.766 1.00 52.78 379 LYS A N 1
ATOM 3043 C CA . LYS A 1 379 ? 31.414 2.826 -31.231 1.00 52.78 379 LYS A CA 1
ATOM 3044 C C . LYS A 1 379 ? 31.293 1.995 -32.519 1.00 52.78 379 LYS A C 1
ATOM 3046 O O . LYS A 1 379 ? 30.395 1.167 -32.642 1.00 52.78 379 LYS A O 1
ATOM 3051 N N . ILE A 1 380 ? 32.187 2.213 -33.493 1.00 47.00 380 ILE A N 1
ATOM 3052 C CA . ILE A 1 380 ? 32.460 1.298 -34.632 1.00 47.00 380 ILE A CA 1
ATOM 3053 C C . ILE A 1 380 ? 33.967 1.055 -34.660 1.00 47.00 380 ILE A C 1
ATOM 3055 O O . ILE A 1 380 ? 34.731 2.012 -34.571 1.00 47.00 380 ILE A O 1
ATOM 3059 N N . ASP A 1 381 ? 34.396 -0.206 -34.740 1.00 44.97 381 ASP A N 1
ATOM 3060 C CA . ASP A 1 381 ? 35.814 -0.597 -34.812 1.00 44.97 381 ASP A CA 1
ATOM 3061 C C . ASP A 1 381 ? 36.698 0.038 -33.720 1.00 44.97 381 ASP A C 1
ATOM 3063 O O . ASP A 1 381 ? 37.842 0.427 -33.950 1.00 44.97 381 ASP A O 1
ATOM 3067 N N . GLY A 1 382 ? 36.146 0.189 -32.511 1.00 45.12 382 GLY A N 1
ATOM 3068 C CA . GLY A 1 382 ? 36.853 0.765 -31.364 1.00 45.12 382 GLY A CA 1
ATOM 3069 C C . GLY A 1 382 ? 37.026 2.290 -31.389 1.00 45.12 382 GLY A C 1
ATOM 3070 O O . GLY A 1 382 ? 37.651 2.818 -30.473 1.00 45.12 382 GLY A O 1
ATOM 3071 N N . LYS A 1 383 ? 36.466 3.002 -32.380 1.00 43.81 383 LYS A N 1
ATOM 3072 C CA . LYS A 1 383 ? 36.444 4.475 -32.440 1.00 43.81 383 LYS A CA 1
ATOM 3073 C C . LYS A 1 383 ? 35.096 5.024 -31.976 1.00 43.81 383 LYS A C 1
ATOM 3075 O O . LYS A 1 383 ? 34.053 4.499 -32.371 1.00 43.81 383 LYS A O 1
ATOM 3080 N N . ASP A 1 384 ? 35.133 6.080 -31.164 1.00 54.75 384 ASP A N 1
ATOM 3081 C CA . ASP A 1 384 ? 33.939 6.805 -30.724 1.00 54.75 384 ASP A CA 1
ATOM 3082 C C . ASP A 1 384 ? 33.209 7.396 -31.946 1.00 54.75 384 ASP A C 1
ATOM 3084 O O . ASP A 1 384 ? 33.821 8.032 -32.808 1.00 54.75 384 ASP A O 1
ATOM 3088 N N . ARG A 1 385 ? 31.902 7.152 -32.062 1.00 57.12 385 ARG A N 1
ATOM 3089 C CA . ARG A 1 385 ? 31.039 7.749 -33.080 1.00 57.12 385 ARG A CA 1
ATOM 3090 C C . ARG A 1 385 ? 30.861 9.223 -32.755 1.00 57.12 385 ARG A C 1
ATOM 3092 O O . ARG A 1 385 ? 30.770 9.614 -31.592 1.00 57.12 385 ARG A O 1
ATOM 3099 N N . SER A 1 386 ? 30.743 10.015 -33.815 1.00 60.22 386 SER A N 1
ATOM 3100 C CA . SER A 1 386 ? 30.284 11.396 -33.728 1.00 60.22 386 SER A CA 1
ATOM 3101 C C . SER A 1 386 ? 28.962 11.468 -32.951 1.00 60.22 386 SER A C 1
ATOM 3103 O O . SER A 1 386 ? 28.113 10.579 -33.075 1.00 60.22 386 SER A O 1
ATOM 3105 N N . THR A 1 387 ? 28.754 12.556 -32.203 1.00 64.81 387 THR A N 1
ATOM 3106 C CA . THR A 1 387 ? 27.474 12.917 -31.557 1.00 64.81 387 THR A CA 1
ATOM 3107 C C . THR A 1 387 ? 26.284 12.929 -32.522 1.00 64.81 387 THR A C 1
ATOM 3109 O O . THR A 1 387 ? 25.131 12.970 -32.093 1.00 64.81 387 THR A O 1
ATOM 3112 N N . ASP A 1 388 ? 26.583 12.876 -33.815 1.00 69.88 388 ASP A N 1
ATOM 3113 C CA . ASP A 1 388 ? 25.693 13.091 -34.946 1.00 69.88 388 ASP A CA 1
ATOM 3114 C C . ASP A 1 388 ? 25.119 11.766 -35.453 1.00 69.88 388 ASP A C 1
ATOM 3116 O O . ASP A 1 388 ? 24.238 11.761 -36.307 1.00 69.88 388 ASP A O 1
ATOM 3120 N N . TYR A 1 389 ? 25.579 10.635 -34.900 1.00 78.56 389 TYR A N 1
ATOM 3121 C CA . TYR A 1 389 ? 25.218 9.295 -35.353 1.00 78.56 389 TYR A CA 1
ATOM 3122 C C . TYR A 1 389 ? 23.708 9.093 -35.529 1.00 78.56 389 TYR A C 1
ATOM 3124 O O . TYR A 1 389 ? 23.266 8.696 -36.605 1.00 78.56 389 TYR A O 1
ATOM 3132 N N . LEU A 1 390 ? 22.906 9.365 -34.494 1.00 83.81 390 LEU A N 1
ATOM 3133 C CA . LEU A 1 390 ? 21.458 9.155 -34.578 1.00 83.81 390 LEU A CA 1
ATOM 3134 C C . LEU A 1 390 ? 20.773 10.147 -35.518 1.00 83.81 390 LEU A C 1
ATOM 3136 O O . LEU A 1 390 ? 19.812 9.760 -36.173 1.00 83.81 390 LEU A O 1
ATOM 3140 N N . GLY A 1 391 ? 21.278 11.380 -35.623 1.00 85.88 391 GLY A N 1
ATOM 3141 C CA . GLY A 1 391 ? 20.771 12.372 -36.574 1.00 85.88 391 GLY A CA 1
ATOM 3142 C C . GLY A 1 391 ? 21.001 11.931 -38.021 1.00 85.88 391 GLY A C 1
ATOM 3143 O O . GLY A 1 391 ? 20.055 11.847 -38.796 1.00 85.88 391 GLY A O 1
ATOM 3144 N N . ASN A 1 392 ? 22.229 11.528 -38.358 1.00 84.50 392 ASN A N 1
ATOM 3145 C CA . ASN A 1 392 ? 22.593 11.040 -39.694 1.00 84.50 392 ASN A CA 1
ATOM 3146 C C . ASN A 1 392 ? 21.874 9.727 -40.041 1.00 84.50 392 ASN A C 1
ATOM 3148 O O . ASN A 1 392 ? 21.422 9.526 -41.170 1.00 84.50 392 ASN A O 1
ATOM 3152 N N . TYR A 1 393 ? 21.718 8.835 -39.060 1.00 87.62 393 TYR A N 1
ATOM 3153 C CA . TYR A 1 393 ? 20.971 7.591 -39.234 1.00 87.62 393 TYR A CA 1
ATOM 3154 C C . TYR A 1 393 ? 19.496 7.881 -39.523 1.00 87.62 393 TYR A C 1
ATOM 3156 O O . TYR A 1 393 ? 18.931 7.347 -40.482 1.00 87.62 393 TYR A O 1
ATOM 3164 N N . LEU A 1 394 ? 18.881 8.750 -38.714 1.00 90.62 394 LEU A N 1
ATOM 3165 C CA . LEU A 1 394 ? 17.480 9.113 -38.863 1.00 90.62 394 LEU A CA 1
ATOM 3166 C C . LEU A 1 394 ? 17.234 9.888 -40.157 1.00 90.62 394 LEU A C 1
ATOM 3168 O O . LEU A 1 394 ? 16.229 9.622 -40.801 1.00 90.62 394 LEU A O 1
ATOM 3172 N N . TYR A 1 395 ? 18.157 10.749 -40.595 1.00 89.81 395 TYR A N 1
ATOM 3173 C CA . TYR A 1 395 ? 18.092 11.432 -41.891 1.00 89.81 395 TYR A CA 1
ATOM 3174 C C . TYR A 1 395 ? 17.905 10.437 -43.046 1.00 89.81 395 TYR A C 1
ATOM 3176 O O . TYR A 1 395 ? 16.963 10.557 -43.832 1.00 89.81 395 TYR A O 1
ATOM 3184 N N . GLY A 1 396 ? 18.757 9.407 -43.116 1.00 88.94 396 GLY A N 1
ATOM 3185 C CA . GLY A 1 396 ? 18.661 8.375 -44.150 1.00 88.94 396 GLY A CA 1
ATOM 3186 C C . GLY A 1 396 ? 17.377 7.547 -44.048 1.00 88.94 396 GLY A C 1
ATOM 3187 O O . GLY A 1 396 ? 16.723 7.288 -45.059 1.00 88.94 396 GLY A O 1
ATOM 3188 N N . TYR A 1 397 ? 16.994 7.162 -42.828 1.00 92.75 397 TYR A N 1
ATOM 3189 C CA . TYR A 1 397 ? 15.786 6.373 -42.568 1.00 92.75 397 TYR A CA 1
ATOM 3190 C C . TYR A 1 397 ? 14.501 7.144 -42.920 1.00 92.75 397 TYR A C 1
ATOM 3192 O O . TYR A 1 397 ? 13.687 6.679 -43.719 1.00 92.75 397 TYR A O 1
ATOM 3200 N N . TYR A 1 398 ? 14.342 8.345 -42.361 1.00 93.00 398 TYR A N 1
ATOM 3201 C CA . TYR A 1 398 ? 13.208 9.242 -42.582 1.00 93.00 398 TYR A CA 1
ATOM 3202 C C . TYR A 1 398 ? 13.111 9.671 -44.047 1.00 93.00 398 TYR A C 1
ATOM 3204 O O . TYR A 1 398 ? 12.036 9.598 -44.637 1.00 93.00 398 TYR A O 1
ATOM 3212 N N . GLY A 1 399 ? 14.229 10.038 -44.680 1.00 90.50 399 GLY A N 1
ATOM 3213 C CA . GLY A 1 399 ? 14.245 10.424 -46.089 1.00 90.50 399 GLY A CA 1
ATOM 3214 C C . GLY A 1 399 ? 13.784 9.306 -47.021 1.00 90.50 399 GLY A C 1
ATOM 3215 O O . GLY A 1 399 ? 13.019 9.541 -47.961 1.00 90.50 399 GLY A O 1
ATOM 3216 N N . LYS A 1 400 ? 14.163 8.059 -46.725 1.00 92.38 400 LYS A N 1
ATOM 3217 C CA . LYS A 1 400 ? 13.660 6.910 -47.478 1.00 92.38 400 LYS A CA 1
ATOM 3218 C C . LYS A 1 400 ? 12.168 6.674 -47.225 1.00 92.38 400 LYS A C 1
ATOM 3220 O O . LYS A 1 400 ? 11.428 6.434 -48.179 1.00 92.38 400 LYS A O 1
ATOM 3225 N N . ALA A 1 401 ? 11.714 6.826 -45.982 1.00 91.75 401 ALA A N 1
ATOM 3226 C CA . ALA A 1 401 ? 10.302 6.728 -45.608 1.00 91.75 401 ALA A CA 1
ATOM 3227 C C . ALA A 1 401 ? 9.419 7.821 -46.247 1.00 91.75 401 ALA A C 1
ATOM 3229 O O . ALA A 1 401 ? 8.261 7.568 -46.588 1.00 91.75 401 ALA A O 1
ATOM 3230 N N . MET A 1 402 ? 9.987 9.004 -46.494 1.00 90.06 402 MET A N 1
ATOM 3231 C CA . MET A 1 402 ? 9.378 10.097 -47.261 1.00 90.06 402 MET A CA 1
ATOM 3232 C C . MET A 1 402 ? 9.329 9.827 -48.774 1.00 90.06 402 MET A C 1
ATOM 3234 O O . MET A 1 402 ? 8.663 10.558 -49.506 1.00 90.06 402 MET A O 1
ATOM 3238 N N . GLY A 1 403 ? 9.980 8.763 -49.254 1.00 88.31 403 GLY A N 1
ATOM 3239 C CA . GLY A 1 403 ? 9.928 8.311 -50.644 1.00 88.31 403 GLY A CA 1
ATOM 3240 C C . GLY A 1 403 ? 11.019 8.878 -51.553 1.00 88.31 403 GLY A C 1
ATOM 3241 O O . GLY A 1 403 ? 10.859 8.818 -52.775 1.00 88.31 403 GLY A O 1
ATOM 3242 N N . PHE A 1 404 ? 12.108 9.420 -50.999 1.00 87.00 404 PHE A N 1
ATOM 3243 C CA . PHE A 1 404 ? 13.247 9.899 -51.788 1.00 87.00 404 PHE A CA 1
ATOM 3244 C C . PHE A 1 404 ? 14.169 8.754 -52.233 1.00 87.00 404 PHE A C 1
ATOM 3246 O O . PHE A 1 404 ? 14.285 7.716 -51.575 1.00 87.00 404 PHE A O 1
ATOM 3253 N N . SER A 1 405 ? 14.831 8.936 -53.380 1.00 85.62 405 SER A N 1
ATOM 3254 C CA . SER A 1 405 ? 15.826 7.984 -53.878 1.00 85.62 405 SER A CA 1
ATOM 3255 C C . SER A 1 405 ? 17.129 8.067 -53.081 1.00 85.62 405 SER A C 1
ATOM 3257 O O . SER A 1 405 ? 17.450 9.093 -52.482 1.00 85.62 405 SER A O 1
ATOM 3259 N N . ASN A 1 406 ? 17.924 6.995 -53.125 1.00 84.19 406 ASN A N 1
ATOM 3260 C CA . ASN A 1 406 ? 19.236 6.960 -52.475 1.00 84.19 406 ASN A CA 1
ATOM 3261 C C . ASN A 1 406 ? 20.154 8.059 -53.038 1.00 84.19 406 ASN A C 1
ATOM 3263 O O . ASN A 1 406 ? 20.913 8.651 -52.282 1.00 84.19 406 ASN A O 1
ATOM 3267 N N . ASP A 1 407 ? 20.029 8.387 -54.329 1.00 75.44 407 ASP A N 1
ATOM 3268 C CA . ASP A 1 407 ? 20.804 9.462 -54.955 1.00 75.44 407 ASP A CA 1
ATOM 3269 C C . ASP A 1 407 ? 20.478 10.838 -54.366 1.00 75.44 407 ASP A C 1
ATOM 3271 O O . ASP A 1 407 ? 21.393 11.625 -54.148 1.00 75.44 407 ASP A O 1
ATOM 3275 N N . ILE A 1 408 ? 19.203 11.125 -54.069 1.00 76.12 408 ILE A N 1
ATOM 3276 C CA . ILE A 1 408 ? 18.794 12.383 -53.418 1.00 76.12 408 ILE A CA 1
ATOM 3277 C C . ILE A 1 408 ? 19.362 12.456 -51.996 1.00 76.12 408 ILE A C 1
ATOM 3279 O O . ILE A 1 408 ? 19.872 13.493 -51.585 1.00 76.12 408 ILE A O 1
ATOM 3283 N N . LEU A 1 409 ? 19.308 11.347 -51.255 1.00 80.06 409 LEU A N 1
ATOM 3284 C CA . LEU A 1 409 ? 19.736 11.298 -49.854 1.00 80.06 409 LEU A CA 1
ATOM 3285 C C . LEU A 1 409 ? 21.262 11.290 -49.684 1.00 80.06 409 LEU A C 1
ATOM 3287 O O . LEU A 1 409 ? 21.750 11.751 -48.659 1.00 80.06 409 LEU A O 1
ATOM 3291 N N . LEU A 1 410 ? 22.012 10.774 -50.663 1.00 74.12 410 LEU A N 1
ATOM 3292 C CA . LEU A 1 410 ? 23.473 10.641 -50.591 1.00 74.12 410 LEU A CA 1
ATOM 3293 C C . LEU A 1 410 ? 24.235 11.735 -51.349 1.00 74.12 410 LEU A C 1
ATOM 3295 O O . LEU A 1 410 ? 25.383 11.999 -51.005 1.00 74.12 410 LEU A O 1
ATOM 3299 N N . ASN A 1 411 ? 23.628 12.372 -52.359 1.00 65.88 411 ASN A N 1
ATOM 3300 C CA . ASN A 1 411 ? 24.284 13.394 -53.189 1.00 65.88 411 ASN A CA 1
ATOM 3301 C C . ASN A 1 411 ? 23.779 14.822 -52.927 1.00 65.88 411 ASN A C 1
ATOM 3303 O O . ASN A 1 411 ? 24.010 15.703 -53.758 1.00 65.88 411 ASN A O 1
ATOM 3307 N N . GLY A 1 412 ? 23.137 15.069 -51.778 1.00 54.41 412 GLY A N 1
ATOM 3308 C CA . GLY A 1 412 ? 22.588 16.373 -51.373 1.00 54.41 412 GLY A CA 1
ATOM 3309 C C . GLY A 1 412 ? 23.580 17.549 -51.374 1.00 54.41 412 GLY A C 1
ATOM 3310 O O . GLY A 1 412 ? 23.144 18.691 -51.294 1.00 54.41 412 GLY A O 1
ATOM 3311 N N . ALA A 1 413 ? 24.882 17.288 -51.548 1.00 44.00 413 ALA A N 1
ATOM 3312 C CA . ALA A 1 413 ? 25.928 18.301 -51.700 1.00 44.00 413 ALA A CA 1
ATOM 3313 C C . ALA A 1 413 ? 26.792 18.172 -52.985 1.00 44.00 413 ALA A C 1
ATOM 3315 O O . ALA A 1 413 ? 27.766 18.907 -53.125 1.00 44.00 413 ALA A O 1
ATOM 3316 N N . GLY A 1 414 ? 26.496 17.258 -53.932 1.00 39.09 414 GLY A N 1
ATOM 3317 C CA . GLY A 1 414 ? 27.506 16.831 -54.926 1.00 39.09 414 GLY A CA 1
ATOM 3318 C C . GLY A 1 414 ? 27.133 16.691 -56.410 1.00 39.09 414 GLY A C 1
ATOM 3319 O O . GLY A 1 414 ? 28.038 16.716 -57.242 1.00 39.09 414 GLY A O 1
ATOM 3320 N N . THR A 1 415 ? 25.865 16.554 -56.811 1.00 39.84 415 THR A N 1
ATOM 3321 C CA . THR A 1 415 ? 25.522 16.294 -58.232 1.00 39.84 415 THR A CA 1
ATOM 3322 C C . THR A 1 415 ? 24.665 17.401 -58.839 1.00 39.84 415 THR A C 1
ATOM 3324 O O . THR A 1 415 ? 23.441 17.331 -58.848 1.00 39.84 415 THR A O 1
ATOM 3327 N N . ALA A 1 416 ? 25.317 18.423 -59.397 1.00 38.06 416 ALA A N 1
ATOM 3328 C CA . ALA A 1 416 ? 24.670 19.613 -59.957 1.00 38.06 416 ALA A CA 1
ATOM 3329 C C . ALA A 1 416 ? 23.968 19.419 -61.325 1.00 38.06 416 ALA A C 1
ATOM 3331 O O . ALA A 1 416 ? 23.394 20.372 -61.841 1.00 38.06 416 ALA A O 1
ATOM 3332 N N . GLN A 1 417 ? 23.989 18.228 -61.940 1.00 37.88 417 GLN A N 1
ATOM 3333 C CA . GLN A 1 417 ? 23.423 18.037 -63.291 1.00 37.88 417 GLN A CA 1
ATOM 3334 C C . GLN A 1 417 ? 22.007 17.445 -63.340 1.00 37.88 417 GLN A C 1
ATOM 3336 O O . GLN A 1 417 ? 21.321 17.640 -64.339 1.00 37.88 417 GLN A O 1
ATOM 3341 N N . THR A 1 418 ? 21.519 16.800 -62.279 1.00 41.78 418 THR A N 1
ATOM 3342 C CA . THR A 1 418 ? 20.154 16.229 -62.243 1.00 41.78 418 THR A CA 1
ATOM 3343 C C . THR A 1 418 ? 19.117 17.143 -61.587 1.00 41.78 418 THR A C 1
ATOM 3345 O O . THR A 1 418 ? 17.935 16.809 -61.562 1.00 41.78 418 THR A O 1
ATOM 3348 N N . PHE A 1 419 ? 19.532 18.298 -61.057 1.00 48.34 419 PHE A N 1
ATOM 3349 C CA . PHE A 1 419 ? 18.723 19.073 -60.121 1.00 48.34 419 PHE A CA 1
ATOM 3350 C C . PHE A 1 419 ? 18.720 20.577 -60.414 1.00 48.34 419 PHE A C 1
ATOM 3352 O O . PHE A 1 419 ? 19.326 21.376 -59.705 1.00 48.34 419 PHE A O 1
ATOM 3359 N N . SER A 1 420 ? 17.966 20.990 -61.431 1.00 43.59 420 SER A N 1
ATOM 3360 C CA . SER A 1 420 ? 17.784 22.408 -61.776 1.00 43.59 420 SER A CA 1
ATOM 3361 C C . SER A 1 420 ? 16.996 23.224 -60.733 1.00 43.59 420 SER A C 1
ATOM 3363 O O . SER A 1 420 ? 16.998 24.448 -60.813 1.00 43.59 420 SER A O 1
ATOM 3365 N N . ASN A 1 421 ? 16.378 22.581 -59.729 1.00 47.38 421 ASN A N 1
ATOM 3366 C CA . ASN A 1 421 ? 15.588 23.243 -58.677 1.00 47.38 421 ASN A CA 1
ATOM 3367 C C . ASN A 1 421 ? 16.147 23.097 -57.241 1.00 47.38 421 ASN A C 1
ATOM 3369 O O . ASN A 1 421 ? 15.600 23.727 -56.339 1.00 47.38 421 ASN A O 1
ATOM 3373 N N . LEU A 1 422 ? 17.209 22.308 -57.000 1.00 50.78 422 LEU A N 1
ATOM 3374 C CA . LEU A 1 422 ? 17.759 22.098 -55.641 1.00 50.78 422 LEU A CA 1
ATOM 3375 C C . LEU A 1 422 ? 18.919 23.019 -55.257 1.00 50.78 422 LEU A C 1
ATOM 3377 O O . LEU A 1 422 ? 19.309 23.018 -54.095 1.00 50.78 422 LEU A O 1
ATOM 3381 N N . SER A 1 423 ? 19.442 23.854 -56.158 1.00 46.84 423 SER A N 1
ATOM 3382 C CA . SER A 1 423 ? 20.600 24.724 -55.875 1.00 46.84 423 SER A CA 1
ATOM 3383 C C . SER A 1 423 ? 20.372 25.784 -54.777 1.00 46.84 423 SER A C 1
ATOM 3385 O O . SER A 1 423 ? 21.229 26.641 -54.576 1.00 46.84 423 SER A O 1
ATOM 3387 N N . LYS A 1 424 ? 19.197 25.795 -54.134 1.00 52.25 424 LYS A N 1
ATOM 3388 C CA . LYS A 1 424 ? 18.801 26.714 -53.058 1.00 52.25 424 LYS A CA 1
ATOM 3389 C C . LYS A 1 424 ? 18.815 26.077 -51.664 1.00 52.25 424 LYS A C 1
ATOM 3391 O O . LYS A 1 424 ? 18.677 26.815 -50.696 1.00 52.25 424 LYS A O 1
ATOM 3396 N N . PHE A 1 425 ? 18.948 24.754 -51.562 1.00 53.97 425 PHE A N 1
ATOM 3397 C CA . PHE A 1 425 ? 18.900 24.032 -50.290 1.00 53.97 425 PHE A CA 1
ATOM 3398 C C . PHE A 1 425 ? 20.278 23.444 -49.990 1.00 53.97 425 PHE A C 1
ATOM 3400 O O . PHE A 1 425 ? 20.769 22.607 -50.745 1.00 53.97 425 PHE A O 1
ATOM 3407 N N . ASP A 1 426 ? 20.902 23.911 -48.911 1.00 56.84 426 ASP A N 1
ATOM 3408 C CA . ASP A 1 426 ? 22.195 23.415 -48.438 1.00 56.84 426 ASP A CA 1
ATOM 3409 C C . ASP A 1 426 ? 21.959 22.284 -47.427 1.00 56.84 426 ASP A C 1
ATOM 3411 O O . ASP A 1 426 ? 21.593 22.520 -46.274 1.00 56.84 426 ASP A O 1
ATOM 3415 N N . PHE A 1 427 ? 22.089 21.035 -47.876 1.00 57.75 427 PHE A N 1
ATOM 3416 C CA . PHE A 1 427 ? 21.957 19.865 -47.011 1.00 57.75 427 PHE A CA 1
ATOM 3417 C C . PHE A 1 427 ? 23.321 19.544 -46.388 1.00 57.75 427 PHE A C 1
ATOM 3419 O O . PHE A 1 427 ? 24.119 18.806 -46.959 1.00 57.75 427 PHE A O 1
ATOM 3426 N N . SER A 1 428 ? 23.581 20.058 -45.185 1.00 54.34 428 SER A N 1
ATOM 3427 C CA . SER A 1 428 ? 24.851 19.862 -44.462 1.00 54.34 428 SER A CA 1
ATOM 3428 C C . SER A 1 428 ? 25.027 18.470 -43.820 1.00 54.34 428 SER A C 1
ATOM 3430 O O . SER A 1 428 ? 25.872 18.301 -42.944 1.00 54.34 428 SER A O 1
ATOM 3432 N N . PHE A 1 429 ? 24.220 17.473 -44.195 1.00 51.75 429 PHE A N 1
ATOM 3433 C CA . PHE A 1 429 ? 24.257 16.115 -43.639 1.00 51.75 429 PHE A CA 1
ATOM 3434 C C . PHE A 1 429 ? 25.117 15.215 -44.539 1.00 51.75 429 PHE A C 1
ATOM 3436 O O . PHE A 1 429 ? 24.621 14.667 -45.521 1.00 51.75 429 PHE A O 1
ATOM 3443 N N . GLY A 1 430 ? 26.416 15.085 -44.235 1.00 49.56 430 GLY A N 1
ATOM 3444 C CA . GLY A 1 430 ? 27.343 14.247 -45.016 1.00 49.56 430 GLY A CA 1
ATOM 3445 C C . GLY A 1 430 ? 28.710 14.862 -45.333 1.00 49.56 430 GLY A C 1
ATOM 3446 O O . GLY A 1 430 ? 29.305 14.502 -46.347 1.00 49.56 430 GLY A O 1
ATOM 3447 N N . ASP A 1 431 ? 29.210 15.785 -44.510 1.00 55.56 431 ASP A N 1
ATOM 3448 C CA . ASP A 1 431 ? 30.454 16.528 -44.768 1.00 55.56 431 ASP A CA 1
ATOM 3449 C C . ASP A 1 431 ? 31.733 15.663 -44.703 1.00 55.56 431 ASP A C 1
ATOM 3451 O O . ASP A 1 431 ? 32.795 16.069 -45.183 1.00 55.56 431 ASP A O 1
ATOM 3455 N N . ASN A 1 432 ? 31.636 14.441 -44.169 1.00 56.78 432 ASN A N 1
ATOM 3456 C CA . ASN A 1 432 ? 32.732 13.486 -44.067 1.00 56.78 432 ASN A CA 1
ATOM 3457 C C . ASN A 1 432 ? 32.309 12.050 -44.447 1.00 56.78 432 ASN A C 1
ATOM 3459 O O . ASN A 1 432 ? 31.136 11.672 -44.442 1.00 56.78 432 ASN A O 1
ATOM 3463 N N . ALA A 1 433 ? 33.299 11.208 -44.765 1.00 54.78 433 ALA A N 1
ATOM 3464 C CA . ALA A 1 433 ? 33.073 9.830 -45.214 1.00 54.78 433 ALA A CA 1
ATOM 3465 C C . ALA A 1 433 ? 32.347 8.939 -44.180 1.00 54.78 433 ALA A C 1
ATOM 3467 O O . ALA A 1 433 ? 31.730 7.947 -44.566 1.00 54.78 433 ALA A O 1
ATOM 3468 N N . GLY A 1 434 ? 32.403 9.277 -42.885 1.00 59.62 434 GLY A N 1
ATOM 3469 C CA . GLY A 1 434 ? 31.709 8.545 -41.822 1.00 59.62 434 GLY A CA 1
ATOM 3470 C C . GLY A 1 434 ? 30.199 8.782 -41.830 1.00 59.62 434 GLY A C 1
ATOM 3471 O O . GLY A 1 434 ? 29.425 7.842 -41.644 1.00 59.62 434 GLY A O 1
ATOM 3472 N N . ASP A 1 435 ? 29.773 10.005 -42.130 1.00 69.38 435 ASP A N 1
ATOM 3473 C CA . ASP A 1 435 ? 28.360 10.387 -42.141 1.00 69.38 435 ASP A CA 1
ATOM 3474 C C . ASP A 1 435 ? 27.596 9.748 -43.303 1.00 69.38 435 ASP A C 1
ATOM 3476 O O . ASP A 1 435 ? 26.481 9.256 -43.119 1.00 69.38 435 ASP A O 1
ATOM 3480 N N . SER A 1 436 ? 28.234 9.637 -44.473 1.00 72.62 436 SER A N 1
ATOM 3481 C CA . SER A 1 436 ? 27.661 8.939 -45.632 1.00 72.62 436 SER A CA 1
ATOM 3482 C C . SER A 1 436 ? 27.348 7.465 -45.331 1.00 72.62 436 SER A C 1
ATOM 3484 O O . SER A 1 436 ? 26.302 6.955 -45.735 1.00 72.62 436 SER A O 1
ATOM 3486 N N . GLU A 1 437 ? 28.205 6.765 -44.579 1.00 76.81 437 GLU A N 1
ATOM 3487 C CA . GLU A 1 437 ? 27.966 5.363 -44.209 1.00 76.81 437 GLU A CA 1
ATOM 3488 C C . GLU A 1 437 ? 26.824 5.204 -43.195 1.00 76.81 437 GLU A C 1
ATOM 3490 O O . GLU A 1 437 ? 26.036 4.257 -43.287 1.00 76.81 437 GLU A O 1
ATOM 3495 N N . ILE A 1 438 ? 26.675 6.152 -42.267 1.00 80.31 438 ILE A N 1
ATOM 3496 C CA . ILE A 1 438 ? 25.585 6.158 -41.284 1.00 80.31 438 ILE A CA 1
ATOM 3497 C C . ILE A 1 438 ? 24.236 6.443 -41.968 1.00 80.31 438 ILE A C 1
ATOM 3499 O O . ILE A 1 438 ? 23.248 5.757 -41.691 1.00 80.31 438 ILE A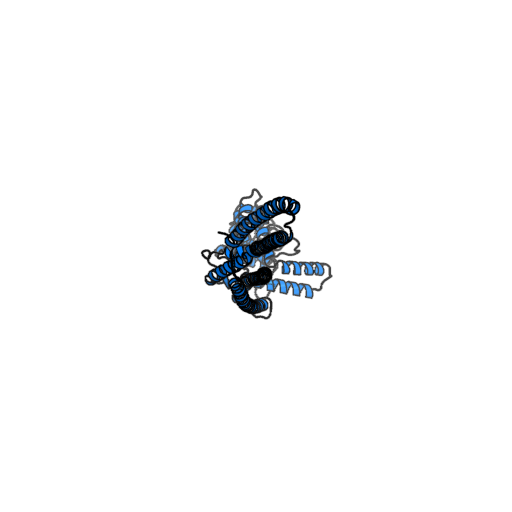 O 1
ATOM 3503 N N . ILE A 1 439 ? 24.199 7.378 -42.922 1.00 84.06 439 ILE A N 1
ATOM 3504 C CA . ILE A 1 439 ? 23.010 7.655 -43.744 1.00 84.06 439 ILE A CA 1
ATOM 3505 C C . ILE A 1 439 ? 22.618 6.408 -44.552 1.00 84.06 439 ILE A C 1
ATOM 3507 O O . ILE A 1 439 ? 21.456 5.993 -44.538 1.00 84.06 439 ILE A O 1
ATOM 3511 N N . LYS A 1 440 ? 23.587 5.737 -45.196 1.00 85.06 440 LYS A N 1
ATOM 3512 C CA . LYS A 1 440 ? 23.350 4.459 -45.898 1.00 85.06 440 LYS A CA 1
ATOM 3513 C C . LYS A 1 440 ? 22.811 3.378 -44.963 1.00 85.06 440 LYS A C 1
ATOM 3515 O O . LYS A 1 440 ? 22.003 2.559 -45.399 1.00 85.06 440 LYS A O 1
ATOM 3520 N N . GLN A 1 441 ? 23.249 3.345 -43.703 1.00 85.88 441 GLN A N 1
ATOM 3521 C CA . GLN A 1 441 ? 22.718 2.413 -42.709 1.00 85.88 441 GLN A CA 1
ATOM 3522 C C . GLN A 1 441 ? 21.231 2.677 -42.435 1.00 85.88 441 GLN A C 1
ATOM 3524 O O . GLN A 1 441 ? 20.450 1.728 -42.448 1.00 85.88 441 GLN A O 1
ATOM 3529 N N . GLY A 1 442 ? 20.836 3.941 -42.253 1.00 87.31 442 GLY A N 1
ATOM 3530 C CA . GLY A 1 442 ? 19.431 4.332 -42.090 1.00 87.31 442 GLY A CA 1
ATOM 3531 C C . GLY A 1 442 ? 18.560 3.911 -43.276 1.00 87.31 442 GLY A C 1
ATOM 3532 O O . GLY A 1 442 ? 17.517 3.287 -43.084 1.00 87.31 442 GLY A O 1
ATOM 3533 N N . ILE A 1 443 ? 19.033 4.159 -44.503 1.00 89.00 443 ILE A N 1
ATOM 3534 C CA . ILE A 1 443 ? 18.352 3.740 -45.741 1.00 89.00 443 ILE A CA 1
ATOM 3535 C C . ILE A 1 443 ? 18.161 2.215 -45.773 1.00 89.00 443 ILE A C 1
ATOM 3537 O O . ILE A 1 443 ? 17.045 1.734 -45.966 1.00 89.00 443 ILE A O 1
ATOM 3541 N N . LYS A 1 444 ? 19.234 1.446 -45.541 1.00 88.06 444 LYS A N 1
ATOM 3542 C CA . LYS A 1 444 ? 19.192 -0.027 -45.551 1.00 88.06 444 LYS A CA 1
ATOM 3543 C C . LYS A 1 444 ? 18.245 -0.590 -44.495 1.00 88.06 444 LYS A C 1
ATOM 3545 O O . LYS A 1 444 ? 17.589 -1.594 -44.746 1.00 88.06 444 LYS A O 1
ATOM 3550 N N . ASP A 1 445 ? 18.204 0.005 -43.307 1.00 85.81 445 ASP A N 1
ATOM 3551 C CA . ASP A 1 445 ? 17.340 -0.462 -42.221 1.00 85.81 445 ASP A CA 1
ATOM 3552 C C . ASP A 1 445 ? 15.856 -0.166 -42.492 1.00 85.81 445 ASP A C 1
ATOM 3554 O O . ASP A 1 445 ? 15.003 -0.922 -42.028 1.00 85.81 445 ASP A O 1
ATOM 3558 N N . PHE A 1 446 ? 15.534 0.887 -43.254 1.00 87.88 446 PHE A N 1
ATOM 3559 C CA . PHE A 1 446 ? 14.177 1.104 -43.765 1.00 87.88 446 PHE A CA 1
ATOM 3560 C C . PHE A 1 446 ? 13.793 0.040 -44.801 1.00 87.88 446 PHE A C 1
ATOM 3562 O O . PHE A 1 446 ? 12.723 -0.543 -44.699 1.00 87.88 446 PHE A O 1
ATOM 3569 N N . GLU A 1 447 ? 14.680 -0.262 -45.753 1.00 84.19 447 GLU A N 1
ATOM 3570 C CA . GLU A 1 447 ? 14.435 -1.238 -46.832 1.00 84.19 447 GLU A CA 1
ATOM 3571 C C . GLU A 1 447 ? 14.342 -2.703 -46.356 1.00 84.19 447 GLU A C 1
ATOM 3573 O O . GLU A 1 447 ? 13.928 -3.570 -47.120 1.00 84.19 447 GLU A O 1
ATOM 3578 N N . LYS A 1 448 ? 14.754 -2.992 -45.114 1.00 76.06 448 LYS A N 1
ATOM 3579 C CA . LYS A 1 448 ? 14.667 -4.321 -44.480 1.00 76.06 448 LYS A CA 1
ATOM 3580 C C . LYS A 1 448 ? 13.381 -4.553 -43.674 1.00 76.06 448 LYS A C 1
ATOM 3582 O O . LYS A 1 448 ? 13.197 -5.676 -43.203 1.00 76.06 448 LYS A O 1
ATOM 3587 N N . LYS A 1 449 ? 12.569 -3.514 -43.444 1.00 53.72 449 LYS A N 1
ATOM 3588 C CA . LYS A 1 449 ? 11.196 -3.660 -42.930 1.00 53.72 449 LYS A CA 1
ATOM 3589 C C . LYS A 1 449 ? 10.296 -4.158 -44.054 1.00 53.72 449 LYS A C 1
ATOM 3591 O O . LYS A 1 449 ? 9.395 -4.961 -43.731 1.00 53.72 449 LYS A O 1
#

Secondary structure (DSSP, 8-state):
---EEEHHHHHHHHHHHHHHHHHHHHHHHHHHHHHHHHHHHHH-TTS---HHHHHHHIIIIIIIIHHHHHHHHHHHHHHHHHHHHHHHHHHGGGGS--SEEEHHHHHHHHHHHHHHHHHHHHHHHHHHHHHHHHHTTT-HHHHHHHHHHHHHHHHHHHHHHHHHHHHHHHHHHHHHHHTTTTHHHHHHHHHHHHHHHHHTT-EE-TTS-EEB-TTS--HHHHHHHSSPPPGGGBSS---TTS--HHHHHHHHHHHTSS--HHHHHHHHHHHHHHHHHHHSHHHHHHHHHHHHHHHTTSS-HHHHHHHHHHHHHHHHHTT--HHHHHHHHHHHHHHTS-TT-HHHHHHHHSTTSTT-TTT---TT-SS-STTS-SSSTTEETTEEPPTTHHHHHHHHHHHHHTT--HHHHH-TTT-TTS-TT-TT----TTSSHHHHHHHHHHHHHHHT-

InterPro domains:
  IPR006829 LXG domain [PS51756] (8-241)
  IPR028946 Bacterial toxin 44 [PF15607] (345-446)

pLDDT: mean 82.92, std 14.19, range [37.88, 98.44]

Sequence (449 aa):
MGLKYNKNDGELLLSALTHNVQSADEIIRRLQTGVNYLTWLLDNPFSGLSGKAYNAANTLFKGIIQTTLDKLEQALTDIKSDSTLYHSAIGAFNAFNDTIFDEDKIQQLIDIKRQQLNLVENQIIFFNDNLVNSLAKGVAENLLYEGKQLESVASHYQEEIVKLEAKLQILQEFSWKTSSLFQDSLQVFQNAMQGAKALNQGNFDKNGNFKIPTSANMTWYKAMIGQELDSSLVAGDRDPNTLPEKYRIEIEDIKNSNLSEVEKADKITNTYEKYLYSLAKSEFNSYNEVKEKYLKGEASRTELDKKEALLSEKLQSLNINIKEIAREVGNNVVEVSDKKNLVVFYDMVQTKHPLDLKNRTYGNLTYSIWSRNWNNDLKIDGKDRSTDYLGNYLYGYYGKAMGFSNDILLNGAGTAQTFSNLSKFDFSFGDNAGDSEIIKQGIKDFEKK

Radius of gyration: 41.26 Å; chains: 1; bounding box: 91×45×136 Å

Organism: NCBI:txid2592653